Protein 8Z91 (pdb70)

Foldseek 3Di:
DFKDKDKDKFAQCQQPQAAAPWDRIWIKIKIFADCCPVCVVAAFFEEEEEEAFLDFLCCCCPPVHLNVRVLLNVCCVVPVFPGHMYMYTTQQGQLRGQLQFDFNHRGHSVCSPQPRPVVVCVVPGRHDQFQLRYAYEYAASRLLNRVLSQLVPVRRHQAYEYELYHLQDCDDCNDLVPVLVLVLQVDDASVLLRDDDDDPSSVVSSVQLSVQRNQAAACPDPDSRGDGQWDDDPRRIDGPPVSVVSSRVSHNLNCCVVSVVSLLSHQAAEYEYEPAAPRVVSVPVLVSSVVSCVVVPRDYYYYHDYPDYSRDCVSVCCNPPDSSRSSPRHDGDPDDPVRVVVPDDDD/DAKDKDKDKFAQCQQPQAAQPWDRIWIKIKIFAPCCVVVVQAAFFEEEEEEAFLDFLCCCCPPVHLNVRVLLNVCCVVPVFPGHMYMYTTQQGQLRGQLQFDFNHRGHSVCRVQPRPVVVCVVPGRHFQFQLRYAYEYAASRLLNQVLSCLVPCRRHQAYAYELYHQLDQDACNHQVPPLVLVLQVDAACVLLRDDQPDPSSVVSSVQLSVQRRQAAACDDDDSRGDGQWDADPNGIGGPHVSVVSSRCSRNLNCCVVRVVSLLSHQAAEYEYEPAEPRVVSVPVLVSSVVSCVVVPRDYYYYHHYPDYSPPCVSVCCSPPDSSRSSVRHDSDHD

Nearest PDB structures (foldseek):
  8z91-assembly1_A  TM=1.003E+00  e=6.064E-78  soil metagenome
  5vol-assembly1_B  TM=8.127E-01  e=1.224E-21  Bacteroides intestinalis DSM 17393
  5vol-assembly1_C  TM=8.182E-01  e=5.003E-21  Bacteroides intestinalis DSM 17393
  5vol-assembly2_E  TM=8.169E-01  e=4.706E-21  Bacteroides intestinalis DSM 17393
  6mou-assembly1_B  TM=7.339E-01  e=1.914E-15  Bacteroides intestinalis DSM 17393

Sequence (682 aa):
HAGRLIEVKIPAPSLKGNLLGDPTEQSIAVYLPASYESAPAKRYPTLYLLHGYTGTNKTWTSPEAMNIRAMMDEMIKSGRVQEMIVVAPNGWNAYKGAFYTNSAVTGNWEDYIYRDLVQYVDANYRTITRAESRGIAGHSMGGYGALTLAMNHADVFSAVYALSPCCLGMEGDFTAENSAWLKTLRLKSKEQISARPRSLEEFYQNAFVALSAAFSPNLTRAPFFVDFPYQERDGVVEKNEPAFAKWRSKMPLYMIGEKKADILKLRGIAIDVGEKEEFSHIRITTGQFSKALSSEQNIPHMFEIYQGGTHNNKVRQRLETRLLQFFSEKLDFTNPNAAALEHHHHHHHAGRLIEVKIPAPSLKGNLLGDPTEQSIAVYLPASYESAPAKRYPTLYLLHGYTGTNKTWTSPEAMNIRAMMDEEMIKSGRVQEMIVVAPNGWNAYKGAFYTNSAVTGNWEDYIYRDLVQYVDANYRTITRAESRGIAGHSMGGYGALTLAMNHADVFSAVYALSPCCLGMEGDFTAENSAWLKTLRLKSKEQISARPRSLEEFYQNAFVALSAAFSPNLTRAPFFVDFPYQERDGVVEKNEPAFAKWRSKMPLYMIGEKKADILKLRGIAIDVGEKEEFSHIRITTGQFSKALSEQNIPHMFEIYQGGTHNNKVRQRLETRLLQFFSEKLDFTNP

Radius of gyration: 27.96 Å; Cα contacts (8 Å, |Δi|>4): 1473; chains: 2; bounding box: 57×68×83 Å

InterPro domains:
  IPR000801 Esterase-like [PF00756] (57-344)
  IPR029058 Alpha/Beta hydrolase fold [G3DSA:3.40.50.1820] (19-358)
  IPR029058 Alpha/Beta hydrolase fold [SSF53474] (53-361)
  IPR050583 Mycobacterial A85 antigen [PTHR48098] (28-360)

B-factor: mean 33.78, std 13.07, range [15.26, 123.01]

Structure (mmCIF, N/CA/C/O backbone):
data_8Z91
#
_entry.id   8Z91
#
_cell.length_a   87.749
_cell.length_b   87.749
_cell.length_c   172.194
_cell.angle_alpha   90.00
_cell.angle_beta   90.00
_cell.angle_gamma   120.00
#
_symmetry.space_group_name_H-M   'P 31 2 1'
#
loop_
_entity.id
_entity.type
_entity.pdbx_description
1 polymer Esterase
2 non-polymer 'ACETATE ION'
3 non-polymer DI(HYDROXYETHYL)ETHER
4 non-polymer 'PENTAETHYLENE GLYCOL'
5 non-polymer 'SULFATE ION'
6 water water
#
loop_
_atom_site.group_PDB
_atom_site.id
_atom_site.type_symbol
_atom_site.label_atom_id
_atom_site.label_alt_id
_atom_site.label_comp_id
_atom_site.label_asym_id
_atom_site.label_entity_id
_atom_site.label_seq_id
_atom_site.pdbx_PDB_ins_code
_atom_site.Cartn_x
_atom_site.Cartn_y
_atom_site.Cartn_z
_atom_site.occupancy
_atom_site.B_iso_or_equiv
_atom_site.auth_seq_id
_atom_site.auth_comp_id
_atom_site.auth_asym_id
_atom_site.auth_atom_id
_atom_site.pdbx_PDB_model_num
ATOM 1 N N . HIS A 1 1 ? -1.711 58.616 -28.631 1.00 44.53 32 HIS A N 1
ATOM 2 C CA . HIS A 1 1 ? -2.297 58.553 -27.295 1.00 39.98 32 HIS A CA 1
ATOM 3 C C . HIS A 1 1 ? -1.624 57.464 -26.445 1.00 32.99 32 HIS A C 1
ATOM 4 O O . HIS A 1 1 ? -0.950 56.568 -26.967 1.00 32.45 32 HIS A O 1
ATOM 11 N N . ALA A 1 2 ? -1.794 57.543 -25.128 1.00 28.79 33 ALA A N 1
ATOM 12 C CA . ALA A 1 2 ? -0.959 56.796 -24.189 1.00 24.24 33 ALA A CA 1
ATOM 13 C C . ALA A 1 2 ? -1.769 55.727 -23.464 1.00 24.64 33 ALA A C 1
ATOM 14 O O . ALA A 1 2 ? -2.803 56.024 -22.856 1.00 24.79 33 ALA A O 1
ATOM 16 N N . GLY A 1 3 ? -1.311 54.482 -23.560 1.00 23.94 34 GLY A N 1
ATOM 17 C CA . GLY A 1 3 ? -1.835 53.414 -22.747 1.00 27.25 34 GLY A CA 1
ATOM 18 C C . GLY A 1 3 ? -1.187 53.425 -21.376 1.00 27.65 34 GLY A C 1
ATOM 19 O O . GLY A 1 3 ? -0.420 54.319 -21.019 1.00 22.24 34 GLY A O 1
ATOM 20 N N . ARG A 1 4 ? -1.511 52.409 -20.594 1.00 26.76 35 ARG A N 1
ATOM 21 C CA . ARG A 1 4 ? -0.989 52.286 -19.241 1.00 24.24 35 ARG A CA 1
ATOM 22 C C . ARG A 1 4 ? -0.516 50.863 -19.043 1.00 27.21 35 ARG A C 1
ATOM 23 O O . ARG A 1 4 ? -1.111 49.923 -19.578 1.00 28.15 35 ARG A O 1
ATOM 31 N N . LEU A 1 5 ? 0.560 50.711 -18.283 1.00 24.09 36 LEU A N 1
ATOM 32 C CA . LEU A 1 5 ? 1.001 49.409 -17.812 1.00 22.68 36 LEU A CA 1
ATOM 33 C C . LEU A 1 5 ? 0.709 49.320 -16.321 1.00 22.99 36 LEU A C 1
ATOM 34 O O . LEU A 1 5 ? 1.161 50.171 -15.555 1.00 21.66 36 LEU A O 1
ATOM 39 N N . ILE A 1 6 ? -0.023 48.284 -15.916 1.00 22.20 37 ILE A N 1
ATOM 40 C CA . ILE A 1 6 ? -0.420 48.072 -14.525 1.00 25.90 37 ILE A CA 1
ATOM 41 C C . ILE A 1 6 ? 0.318 46.855 -13.981 1.00 21.05 37 ILE A C 1
ATOM 42 O O . ILE A 1 6 ? 0.329 45.795 -14.613 1.00 25.62 37 ILE A O 1
ATOM 47 N N . GLU A 1 7 ? 0.919 46.993 -12.809 1.00 22.37 38 GLU A N 1
ATOM 48 C CA . GLU A 1 7 ? 1.549 45.866 -12.135 1.00 26.03 38 GLU A CA 1
ATOM 49 C C . GLU A 1 7 ? 0.750 45.573 -10.880 1.00 23.68 38 GLU A C 1
ATOM 50 O O . GLU A 1 7 ? 0.394 46.497 -10.145 1.00 25.21 38 GLU A O 1
ATOM 56 N N . VAL A 1 8 ? 0.448 44.298 -10.650 1.00 24.29 39 VAL A N 1
ATOM 57 C CA . VAL A 1 8 ? -0.409 43.922 -9.533 1.00 23.24 39 VAL A CA 1
ATOM 58 C C . VAL A 1 8 ? -0.111 42.484 -9.154 1.00 22.08 39 VAL A C 1
ATOM 59 O O . VAL A 1 8 ? 0.298 41.676 -9.997 1.00 24.71 39 VAL A O 1
ATOM 63 N N . LYS A 1 9 ? -0.292 42.175 -7.866 1.00 27.06 40 LYS A N 1
ATOM 64 C CA . LYS A 1 9 ? -0.139 40.825 -7.345 1.00 24.55 40 LYS A CA 1
ATOM 65 C C . LYS A 1 9 ? -1.504 40.141 -7.320 1.00 26.44 40 LYS A C 1
ATOM 66 O O . LYS A 1 9 ? -2.486 40.737 -6.857 1.00 31.73 40 LYS A O 1
ATOM 72 N N . ILE A 1 10 ? -1.567 38.904 -7.815 1.00 25.95 41 ILE A N 1
ATOM 73 C CA . ILE A 1 10 ? -2.842 38.202 -7.985 1.00 28.89 41 ILE A CA 1
ATOM 74 C C . ILE A 1 10 ? -2.783 36.843 -7.296 1.00 25.53 41 ILE A C 1
ATOM 75 O O . ILE A 1 10 ? -1.698 36.282 -7.069 1.00 28.67 41 ILE A O 1
ATOM 80 N N . PRO A 1 11 ? -3.948 36.270 -6.969 1.00 28.02 42 PRO A N 1
ATOM 81 C CA . PRO A 1 11 ? -3.967 34.920 -6.386 1.00 30.59 42 PRO A CA 1
ATOM 82 C C . PRO A 1 11 ? -3.442 33.868 -7.354 1.00 28.26 42 PRO A C 1
ATOM 83 O O . PRO A 1 11 ? -3.802 33.835 -8.538 1.00 30.28 42 PRO A O 1
ATOM 87 N N . ALA A 1 12 ? -2.605 32.968 -6.842 1.00 28.13 43 ALA A N 1
ATOM 88 C CA . ALA A 1 12 ? -2.086 31.854 -7.639 1.00 29.76 43 ALA A CA 1
ATOM 89 C C . ALA A 1 12 ? -2.359 30.533 -6.926 1.00 30.83 43 ALA A C 1
ATOM 90 O O . ALA A 1 12 ? -1.436 29.778 -6.604 1.00 25.23 43 ALA A O 1
ATOM 92 N N . PRO A 1 13 ? -3.636 30.213 -6.682 1.00 26.33 44 PRO A N 1
ATOM 93 C CA . PRO A 1 13 ? -3.952 29.000 -5.914 1.00 29.65 44 PRO A CA 1
ATOM 94 C C . PRO A 1 13 ? -3.476 27.715 -6.561 1.00 26.81 44 PRO A C 1
ATOM 95 O O . PRO A 1 13 ? -3.269 26.724 -5.846 1.00 33.63 44 PRO A O 1
ATOM 99 N N . SER A 1 14 ? -3.314 27.689 -7.894 1.00 26.45 45 SER A N 1
ATOM 100 C CA . SER A 1 14 ? -2.856 26.474 -8.560 1.00 24.36 45 SER A CA 1
ATOM 101 C C . SER A 1 14 ? -1.431 26.094 -8.173 1.00 26.88 45 SER A C 1
ATOM 102 O O . SER A 1 14 ? -1.008 24.965 -8.438 1.00 31.29 45 SER A O 1
ATOM 105 N N . LEU A 1 15 ? -0.682 27.003 -7.564 1.00 28.72 46 LEU A N 1
ATOM 106 C CA . LEU A 1 15 ? 0.663 26.720 -7.077 1.00 24.74 46 LEU A CA 1
ATOM 107 C C . LEU A 1 15 ? 0.683 26.175 -5.645 1.00 35.24 46 LEU A C 1
ATOM 108 O O . LEU A 1 15 ? 1.767 25.901 -5.115 1.00 33.20 46 LEU A O 1
ATOM 113 N N . LYS A 1 16 ? -0.478 26.024 -5.003 1.00 30.59 47 LYS A N 1
ATOM 114 C CA . LYS A 1 16 ? -0.511 25.588 -3.611 1.00 33.47 47 LYS A CA 1
ATOM 115 C C . LYS A 1 16 ? 0.076 24.187 -3.460 1.00 35.84 47 LYS A C 1
ATOM 116 O O . LYS A 1 16 ? -0.187 23.284 -4.261 1.00 34.77 47 LYS A O 1
ATOM 122 N N . GLY A 1 17 ? 0.913 24.024 -2.444 1.00 35.57 48 GLY A N 1
ATOM 123 C CA . GLY A 1 17 ? 1.523 22.746 -2.156 1.00 34.90 48 GLY A CA 1
ATOM 124 C C . GLY A 1 17 ? 2.834 22.478 -2.859 1.00 35.99 48 GLY A C 1
ATOM 125 O O . GLY A 1 17 ? 3.435 21.420 -2.616 1.00 41.03 48 GLY A O 1
ATOM 126 N N . ASN A 1 18 ? 3.297 23.384 -3.730 1.00 31.15 49 ASN A N 1
ATOM 127 C CA . ASN A 1 18 ? 4.589 23.167 -4.367 1.00 35.53 49 ASN A CA 1
ATOM 128 C C . ASN A 1 18 ? 5.688 23.081 -3.312 1.00 36.97 49 ASN A C 1
ATOM 129 O O . ASN A 1 18 ? 5.578 23.631 -2.212 1.00 34.63 49 ASN A O 1
ATOM 134 N N . LEU A 1 19 ? 6.734 22.335 -3.645 1.00 35.89 50 LEU A N 1
ATOM 135 C CA . LEU A 1 19 ? 7.747 21.925 -2.686 1.00 35.39 50 LEU A CA 1
ATOM 136 C C . LEU A 1 19 ? 8.940 22.865 -2.641 1.00 40.60 50 LEU A C 1
ATOM 137 O O . LEU A 1 19 ? 9.866 22.626 -1.860 1.00 41.08 50 LEU A O 1
ATOM 142 N N . LEU A 1 20 ? 8.940 23.920 -3.456 1.00 35.48 51 LEU A N 1
ATOM 143 C CA . LEU A 1 20 ? 10.115 24.750 -3.683 1.00 39.05 51 LEU A CA 1
ATOM 144 C C . LEU A 1 20 ? 10.036 26.110 -3.006 1.00 39.49 51 LEU A C 1
ATOM 145 O O . LEU A 1 20 ? 10.965 26.911 -3.150 1.00 44.96 51 LEU A O 1
ATOM 150 N N . GLY A 1 21 ? 8.956 26.405 -2.296 1.00 37.27 52 GLY A N 1
ATOM 151 C CA . GLY A 1 21 ? 8.842 27.697 -1.645 1.00 37.30 52 GLY A CA 1
ATOM 152 C C . GLY A 1 21 ? 8.294 28.794 -2.526 1.00 39.93 52 GLY A C 1
ATOM 153 O O . GLY A 1 21 ? 8.316 29.963 -2.125 1.00 35.16 52 GLY A O 1
ATOM 154 N N . ASP A 1 22 ? 7.796 28.462 -3.703 1.00 35.25 53 ASP A N 1
ATOM 155 C CA . ASP A 1 22 ? 7.321 29.546 -4.547 1.00 27.61 53 ASP A CA 1
ATOM 156 C C . ASP A 1 22 ? 5.957 30.031 -4.065 1.00 34.93 53 ASP A C 1
ATOM 157 O O . ASP A 1 22 ? 5.120 29.221 -3.649 1.00 33.10 53 ASP A O 1
ATOM 162 N N . PRO A 1 23 ? 5.733 31.343 -4.091 1.00 29.38 54 PRO A N 1
ATOM 163 C CA . PRO A 1 23 ? 4.526 31.905 -3.473 1.00 34.09 54 PRO A CA 1
ATOM 164 C C . PRO A 1 23 ? 3.260 31.589 -4.255 1.00 30.07 54 PRO A C 1
ATOM 165 O O . PRO A 1 23 ? 3.265 31.439 -5.485 1.00 28.68 54 PRO A O 1
ATOM 169 N N . THR A 1 24 ? 2.151 31.514 -3.511 1.00 33.27 55 THR A N 1
ATOM 170 C CA . THR A 1 24 ? 0.819 31.325 -4.077 1.00 34.60 55 THR A CA 1
ATOM 171 C C . THR A 1 24 ? 0.120 32.654 -4.381 1.00 34.07 55 THR A C 1
ATOM 172 O O . THR A 1 24 ? -1.109 32.697 -4.532 1.00 29.22 55 THR A O 1
ATOM 176 N N . GLU A 1 25 ? 0.887 33.730 -4.461 1.00 30.42 56 GLU A N 1
ATOM 177 C CA . GLU A 1 25 ? 0.483 35.005 -5.030 1.00 25.09 56 GLU A CA 1
ATOM 178 C C . GLU A 1 25 ? 1.576 35.385 -6.012 1.00 26.48 56 GLU A C 1
ATOM 179 O O . GLU A 1 25 ? 2.757 35.131 -5.747 1.00 30.72 56 GLU A O 1
ATOM 185 N N . GLN A 1 26 ? 1.193 35.960 -7.151 1.00 24.06 57 GLN A N 1
ATOM 186 C CA . GLN A 1 26 ? 2.134 36.165 -8.245 1.00 26.49 57 GLN A CA 1
ATOM 187 C C . GLN A 1 26 ? 1.868 37.507 -8.906 1.00 25.95 57 GLN A C 1
ATOM 188 O O . GLN A 1 26 ? 0.711 37.900 -9.101 1.00 26.90 57 GLN A O 1
ATOM 194 N N . SER A 1 27 ? 2.941 38.206 -9.262 1.00 27.73 58 SER A N 1
ATOM 195 C CA . SER A 1 27 ? 2.784 39.493 -9.924 1.00 24.19 58 SER A CA 1
ATOM 196 C C . SER A 1 27 ? 2.607 39.332 -11.437 1.00 25.69 58 SER A C 1
ATOM 197 O O . SER A 1 27 ? 3.151 38.416 -12.075 1.00 24.19 58 SER A O 1
ATOM 200 N N . ILE A 1 28 ? 1.829 40.251 -12.008 1.00 22.19 59 ILE A N 1
ATOM 201 C CA . ILE A 1 28 ? 1.578 40.319 -13.445 1.00 21.40 59 ILE A CA 1
ATOM 202 C C . ILE A 1 28 ? 1.650 41.776 -13.873 1.00 23.36 59 ILE A C 1
ATOM 203 O O . ILE A 1 28 ? 1.495 42.696 -13.066 1.00 25.63 59 ILE A O 1
ATOM 208 N N . ALA A 1 29 ? 1.828 41.975 -15.171 1.00 22.10 60 ALA A N 1
ATOM 209 C CA . ALA A 1 29 ? 1.775 43.292 -15.788 1.00 22.13 60 ALA A CA 1
ATOM 210 C C . ALA A 1 29 ? 0.706 43.283 -16.867 1.00 24.47 60 ALA A C 1
ATOM 211 O O . ALA A 1 29 ? 0.630 42.340 -17.661 1.00 24.26 60 ALA A O 1
ATOM 213 N N . VAL A 1 30 ? -0.103 44.344 -16.911 1.00 22.94 61 VAL A N 1
ATOM 214 C CA . VAL A 1 30 ? -1.223 44.431 -17.841 1.00 24.29 61 VAL A CA 1
ATOM 215 C C . VAL A 1 30 ? -1.127 45.758 -18.583 1.00 25.29 61 VAL A C 1
ATOM 216 O O . VAL A 1 30 ? -1.120 46.825 -17.952 1.00 23.19 61 VAL A O 1
ATOM 220 N N . TYR A 1 31 ? -1.066 45.698 -19.914 1.00 20.59 62 TYR A N 1
ATOM 221 C CA . TYR A 1 31 ? -1.157 46.898 -20.740 1.00 24.51 62 TYR A CA 1
ATOM 222 C C . TYR A 1 31 ? -2.607 47.157 -21.145 1.00 21.75 62 TYR A C 1
ATOM 223 O O . TYR A 1 31 ? -3.267 46.290 -21.733 1.00 22.18 62 TYR A O 1
ATOM 232 N N . LEU A 1 32 ? -3.085 48.363 -20.863 1.00 24.63 63 LEU A N 1
ATOM 233 C CA . LEU A 1 32 ? -4.417 48.806 -21.270 1.00 25.63 63 LEU A CA 1
ATOM 234 C C . LEU A 1 32 ? -4.286 49.893 -22.331 1.00 27.78 63 LEU A C 1
ATOM 235 O O . LEU A 1 32 ? -3.634 50.919 -22.072 1.00 25.31 63 LEU A O 1
ATOM 240 N N . PRO A 1 33 ? -4.877 49.741 -23.519 1.00 23.64 64 PRO A N 1
ATOM 241 C CA . PRO A 1 33 ? -4.628 50.712 -24.594 1.00 24.49 64 PRO A CA 1
ATOM 242 C C . PRO A 1 33 ? -5.248 52.066 -24.278 1.00 26.89 64 PRO A C 1
ATOM 243 O O . PRO A 1 33 ? -6.018 52.242 -23.330 1.00 31.56 64 PRO A O 1
ATOM 247 N N . ALA A 1 34 ? -4.903 53.034 -25.126 1.00 26.28 65 ALA A N 1
ATOM 248 C CA . ALA A 1 34 ? -5.107 54.442 -24.802 1.00 24.35 65 ALA A CA 1
ATOM 249 C C . ALA A 1 34 ? -6.580 54.812 -24.668 1.00 29.50 65 ALA A C 1
ATOM 250 O O . ALA A 1 34 ? -6.910 55.737 -23.923 1.00 28.78 65 ALA A O 1
ATOM 252 N N . SER A 1 35 ? -7.478 54.123 -25.372 1.00 30.91 66 SER A N 1
ATOM 253 C CA . SER A 1 35 ? -8.893 54.486 -25.323 1.00 29.94 66 SER A CA 1
ATOM 254 C C . SER A 1 35 ? -9.621 53.948 -24.095 1.00 32.99 66 SER A C 1
ATOM 255 O O . SER A 1 35 ? -10.824 54.201 -23.950 1.00 32.37 66 SER A O 1
ATOM 258 N N . TYR A 1 36 ? -8.923 53.235 -23.210 1.00 32.79 67 TYR A N 1
ATOM 259 C CA . TYR A 1 36 ? -9.592 52.482 -22.152 1.00 37.88 67 TYR A CA 1
ATOM 260 C C . TYR A 1 36 ? -10.466 53.373 -21.269 1.00 37.01 67 TYR A C 1
ATOM 261 O O . TYR A 1 36 ? -11.574 52.981 -20.883 1.00 36.45 67 TYR A O 1
ATOM 270 N N . GLU A 1 37 ? -10.005 54.579 -20.950 1.00 36.06 68 GLU A N 1
ATOM 271 C CA . GLU A 1 37 ? -10.791 55.427 -20.060 1.00 47.38 68 GLU A CA 1
ATOM 272 C C . GLU A 1 37 ? -12.008 56.015 -20.776 1.00 49.07 68 GLU A C 1
ATOM 273 O O . GLU A 1 37 ? -13.119 56.014 -20.233 1.00 53.93 68 GLU A O 1
ATOM 279 N N . SER A 1 38 ? -11.829 56.500 -22.001 1.00 45.06 69 SER A N 1
ATOM 280 C CA . SER A 1 38 ? -12.853 57.296 -22.668 1.00 48.47 69 SER A CA 1
ATOM 281 C C . SER A 1 38 ? -13.828 56.470 -23.502 1.00 50.80 69 SER A C 1
ATOM 282 O O . SER A 1 38 ? -14.673 57.051 -24.195 1.00 57.40 69 SER A O 1
ATOM 285 N N . ALA A 1 39 ? -13.739 55.142 -23.453 1.00 48.30 70 ALA A N 1
ATOM 286 C CA . ALA A 1 39 ? -14.656 54.253 -24.170 1.00 45.55 70 ALA A CA 1
ATOM 287 C C . ALA A 1 39 ? -15.145 53.178 -23.206 1.00 47.28 70 ALA A C 1
ATOM 288 O O . ALA A 1 39 ? -14.822 51.991 -23.356 1.00 40.37 70 ALA A O 1
ATOM 290 N N . PRO A 1 40 ? -15.947 53.560 -22.209 1.00 47.36 71 PRO A N 1
ATOM 291 C CA . PRO A 1 40 ? -16.323 52.598 -21.159 1.00 42.41 71 PRO A CA 1
ATOM 292 C C . PRO A 1 40 ? -17.124 51.405 -21.663 1.00 37.87 71 PRO A C 1
ATOM 293 O O . PRO A 1 40 ? -17.099 50.350 -21.022 1.00 41.30 71 PRO A O 1
ATOM 297 N N . ALA A 1 41 ? -17.824 51.519 -22.793 1.00 56.84 72 ALA A N 1
ATOM 298 C CA . ALA A 1 41 ? -18.504 50.351 -23.340 1.00 50.38 72 ALA A CA 1
ATOM 299 C C . ALA A 1 41 ? -17.560 49.406 -24.079 1.00 53.66 72 ALA A C 1
ATOM 300 O O . ALA A 1 41 ? -17.952 48.267 -24.359 1.00 50.53 72 ALA A O 1
ATOM 302 N N . LYS A 1 42 ? -16.332 49.833 -24.377 1.00 45.25 73 LYS A N 1
ATOM 303 C CA . LYS A 1 42 ? -15.441 49.060 -25.233 1.00 38.20 73 LYS A CA 1
ATOM 304 C C . LYS A 1 42 ? -14.721 47.947 -24.472 1.00 34.74 73 LYS A C 1
ATOM 305 O O . LYS A 1 42 ? -14.133 48.172 -23.408 1.00 33.89 73 LYS A O 1
ATOM 311 N N . ARG A 1 43 ? -14.743 46.750 -25.049 1.00 31.12 74 ARG A N 1
ATOM 312 C CA . ARG A 1 43 ? -13.977 45.617 -24.565 1.00 27.32 74 ARG A CA 1
ATOM 313 C C . ARG A 1 43 ? -12.957 45.231 -25.629 1.00 25.76 74 ARG A C 1
ATOM 314 O O . ARG A 1 43 ? -13.140 45.494 -26.825 1.00 27.21 74 ARG A O 1
ATOM 322 N N . TYR A 1 44 ? -11.886 44.578 -25.194 1.00 22.95 75 TYR A N 1
ATOM 323 C CA . TYR A 1 44 ? -10.721 44.385 -26.047 1.00 26.89 75 TYR A CA 1
ATOM 324 C C . TYR A 1 44 ? -10.320 42.919 -26.062 1.00 26.85 75 TYR A C 1
ATOM 325 O O . TYR A 1 44 ? -10.518 42.202 -25.067 1.00 26.10 75 TYR A O 1
ATOM 334 N N . PRO A 1 45 ? -9.722 42.455 -27.156 1.00 19.71 76 PRO A N 1
ATOM 335 C CA . PRO A 1 45 ? -9.044 41.152 -27.122 1.00 20.63 76 PRO A CA 1
ATOM 336 C C . PRO A 1 45 ? -7.800 41.215 -26.244 1.00 20.81 76 PRO A C 1
ATOM 337 O O . PRO A 1 45 ? -7.293 42.290 -25.920 1.00 23.13 76 PRO A O 1
ATOM 341 N N . THR A 1 46 ? -7.323 40.041 -25.835 1.00 21.87 77 THR A N 1
ATOM 342 C CA . THR A 1 46 ? -6.204 39.933 -24.902 1.00 22.10 77 THR A CA 1
ATOM 343 C C . THR A 1 46 ? -5.108 39.067 -25.504 1.00 19.47 77 THR A C 1
ATOM 344 O O . THR A 1 46 ? -5.386 37.973 -25.997 1.00 23.64 77 THR A O 1
ATOM 348 N N . LEU A 1 47 ? -3.864 39.543 -25.437 1.00 20.98 78 LEU A N 1
ATOM 349 C CA . LEU A 1 47 ? -2.685 38.768 -25.807 1.00 17.89 78 LEU A CA 1
ATOM 350 C C . LEU A 1 47 ? -1.897 38.465 -24.535 1.00 19.57 78 LEU A C 1
ATOM 351 O O . LEU A 1 47 ? -1.484 39.385 -23.828 1.00 22.27 78 LEU A O 1
ATOM 356 N N . TYR A 1 48 ? -1.684 37.185 -24.256 1.00 18.76 79 TYR A N 1
ATOM 357 C CA . TYR A 1 48 ? -0.885 36.734 -23.123 1.00 21.46 79 TYR A CA 1
ATOM 358 C C . TYR A 1 48 ? 0.524 36.428 -23.613 1.00 22.63 79 TYR A C 1
ATOM 359 O O . TYR A 1 48 ? 0.699 35.648 -24.549 1.00 21.15 79 TYR A O 1
ATOM 368 N N . LEU A 1 49 ? 1.524 37.029 -22.973 1.00 18.37 80 LEU A N 1
ATOM 369 C CA . LEU A 1 49 ? 2.896 37.028 -23.468 1.00 17.68 80 LEU A CA 1
ATOM 370 C C . LEU A 1 49 ? 3.797 36.476 -22.373 1.00 23.96 80 LEU A C 1
ATOM 371 O O . LEU A 1 49 ? 3.807 37.021 -21.257 1.00 20.46 80 LEU A O 1
ATOM 376 N N . LEU A 1 50 ? 4.553 35.413 -22.686 1.00 21.57 81 LEU A N 1
ATOM 377 C CA . LEU A 1 50 ? 5.287 34.620 -21.691 1.00 18.83 81 LEU A CA 1
ATOM 378 C C . LEU A 1 50 ? 6.802 34.742 -21.878 1.00 21.22 81 LEU A C 1
ATOM 379 O O . LEU A 1 50 ? 7.315 34.534 -22.987 1.00 20.63 81 LEU A O 1
ATOM 384 N N . HIS A 1 51 ? 7.515 35.024 -20.789 1.00 19.70 82 HIS A N 1
ATOM 385 C CA . HIS A 1 51 ? 8.953 35.235 -20.843 1.00 17.06 82 HIS A CA 1
ATOM 386 C C . HIS A 1 51 ? 9.690 33.895 -20.894 1.00 20.89 82 HIS A C 1
ATOM 387 O O . HIS A 1 51 ? 9.095 32.833 -20.759 1.00 21.81 82 HIS A O 1
ATOM 394 N N . GLY A 1 52 ? 11.007 33.957 -21.104 1.00 18.44 83 GLY A N 1
ATOM 395 C CA . GLY A 1 52 ? 11.832 32.763 -21.216 1.00 21.36 83 GLY A CA 1
ATOM 396 C C . GLY A 1 52 ? 12.495 32.335 -19.907 1.00 24.91 83 GLY A C 1
ATOM 397 O O . GLY A 1 52 ? 12.282 32.910 -18.834 1.00 27.37 83 GLY A O 1
ATOM 398 N N . TYR A 1 53 ? 13.337 31.298 -20.021 1.00 26.61 84 TYR A N 1
ATOM 399 C CA . TYR A 1 53 ? 14.013 30.737 -18.858 1.00 24.63 84 TYR A CA 1
ATOM 400 C C . TYR A 1 53 ? 15.073 31.713 -18.344 1.00 27.74 84 TYR A C 1
ATOM 401 O O . TYR A 1 53 ? 15.745 32.399 -19.120 1.00 24.76 84 TYR A O 1
ATOM 410 N N . THR A 1 54 ? 15.199 31.784 -17.017 1.00 23.05 85 THR A N 1
ATOM 411 C CA . THR A 1 54 ? 15.943 32.789 -16.250 1.00 24.79 85 THR A CA 1
ATOM 412 C C . THR A 1 54 ? 15.352 34.185 -16.367 1.00 30.90 85 THR A C 1
ATOM 413 O O . THR A 1 54 ? 15.851 35.109 -15.691 1.00 30.43 85 THR A O 1
ATOM 417 N N . GLY A 1 55 ? 14.295 34.377 -17.164 1.00 24.76 86 GLY A N 1
ATOM 418 C CA . GLY A 1 55 ? 13.665 35.674 -17.278 1.00 30.71 86 GLY A CA 1
ATOM 419 C C . GLY A 1 55 ? 12.465 35.860 -16.341 1.00 27.51 86 GLY A C 1
ATOM 420 O O . GLY A 1 55 ? 12.045 34.948 -15.631 1.00 25.08 86 GLY A O 1
ATOM 421 N N . THR A 1 56 ? 11.963 37.096 -16.325 1.00 26.15 87 THR A N 1
ATOM 422 C CA . THR A 1 56 ? 10.685 37.455 -15.730 1.00 22.80 87 THR A CA 1
ATOM 423 C C . THR A 1 56 ? 9.936 38.351 -16.704 1.00 25.88 87 THR A C 1
ATOM 424 O O . THR A 1 56 ? 10.369 38.531 -17.853 1.00 23.91 87 THR A O 1
ATOM 428 N N . ASN A 1 57 ? 8.822 38.936 -16.263 1.00 22.69 88 ASN A N 1
ATOM 429 C CA . ASN A 1 57 ? 8.080 39.783 -17.195 1.00 25.05 88 ASN A CA 1
ATOM 430 C C . ASN A 1 57 ? 8.797 41.095 -17.500 1.00 24.44 88 ASN A C 1
ATOM 431 O O . ASN A 1 57 ? 8.358 41.831 -18.394 1.00 24.97 88 ASN A O 1
ATOM 436 N N . LYS A 1 58 ? 9.898 41.387 -16.801 1.00 22.81 89 LYS A N 1
ATOM 437 C CA . LYS A 1 58 ? 10.713 42.553 -17.103 1.00 24.92 89 LYS A CA 1
ATOM 438 C C . LYS A 1 58 ? 11.317 42.473 -18.503 1.00 27.18 89 LYS A C 1
ATOM 439 O O . LYS A 1 58 ? 11.698 43.507 -19.058 1.00 26.12 89 LYS A O 1
ATOM 445 N N . THR A 1 59 ? 11.473 41.260 -19.044 1.00 22.43 90 THR A N 1
ATOM 446 C CA . THR A 1 59 ? 11.854 41.092 -20.443 1.00 25.63 90 THR A CA 1
ATOM 447 C C . THR A 1 59 ? 10.944 41.912 -21.349 1.00 26.55 90 THR A C 1
ATOM 448 O O . THR A 1 59 ? 11.405 42.559 -22.301 1.00 23.79 90 THR A O 1
ATOM 452 N N . TRP A 1 60 ? 9.647 41.907 -21.050 1.00 24.75 91 TRP A N 1
ATOM 453 C CA . TRP A 1 60 ? 8.654 42.642 -21.813 1.00 25.76 91 TRP A CA 1
ATOM 454 C C . TRP A 1 60 ? 8.466 44.070 -21.321 1.00 26.91 91 TRP A C 1
ATOM 455 O O . TRP A 1 60 ? 8.281 44.975 -22.139 1.00 26.00 91 TRP A O 1
ATOM 466 N N . THR A 1 61 ? 8.497 44.305 -20.002 1.00 23.61 92 THR A N 1
ATOM 467 C CA . THR A 1 61 ? 8.057 45.601 -19.479 1.00 24.33 92 THR A CA 1
ATOM 468 C C . THR A 1 61 ? 9.175 46.623 -19.301 1.00 24.34 92 THR A C 1
ATOM 469 O O . THR A 1 61 ? 8.907 47.829 -19.343 1.00 24.13 92 THR A O 1
ATOM 473 N N . SER A 1 62 ? 10.413 46.195 -19.081 1.00 21.69 93 SER A N 1
ATOM 474 C CA . SER A 1 62 ? 11.441 47.141 -18.680 1.00 26.14 93 SER A CA 1
ATOM 475 C C . SER A 1 62 ? 11.808 48.084 -19.829 1.00 30.01 93 SER A C 1
ATOM 476 O O . SER A 1 62 ? 11.815 47.683 -20.993 1.00 25.84 93 SER A O 1
ATOM 479 N N . PRO A 1 63 ? 12.137 49.345 -19.519 1.00 31.25 94 PRO A N 1
ATOM 480 C CA . PRO A 1 63 ? 12.419 50.313 -20.595 1.00 34.51 94 PRO A CA 1
ATOM 481 C C . PRO A 1 63 ? 13.597 49.937 -21.476 1.00 36.13 94 PRO A C 1
ATOM 482 O O . PRO A 1 63 ? 13.565 50.213 -22.684 1.00 34.22 94 PRO A O 1
ATOM 486 N N . GLU A 1 64 ? 14.643 49.335 -20.919 1.00 33.47 95 GLU A N 1
ATOM 487 C CA . GLU A 1 64 ? 15.769 48.921 -21.742 1.00 38.37 95 GLU A CA 1
ATOM 488 C C . GLU A 1 64 ? 15.632 47.497 -22.246 1.00 39.55 95 GLU A C 1
ATOM 489 O O . GLU A 1 64 ? 16.536 47.008 -22.930 1.00 41.74 95 GLU A O 1
ATOM 495 N N . ALA A 1 65 ? 14.540 46.822 -21.921 1.00 33.23 96 ALA A N 1
ATOM 496 C CA . ALA A 1 65 ? 14.191 45.548 -22.533 1.00 29.70 96 ALA A CA 1
ATOM 497 C C . ALA A 1 65 ? 13.192 45.820 -23.661 1.00 31.08 96 ALA A C 1
ATOM 498 O O . ALA A 1 65 ? 13.422 46.764 -24.426 1.00 27.49 96 ALA A O 1
ATOM 500 N N . MET A 1 66 ? 12.095 45.082 -23.784 1.00 23.59 97 MET A N 1
ATOM 501 C CA . MET A 1 66 ? 11.182 45.318 -24.899 1.00 28.06 97 MET A CA 1
ATOM 502 C C . MET A 1 66 ? 10.322 46.572 -24.723 1.00 27.99 97 MET A C 1
ATOM 503 O O . MET A 1 66 ? 9.756 47.056 -25.711 1.00 26.33 97 MET A O 1
ATOM 508 N N . ASN A 1 67 ? 10.207 47.115 -23.508 1.00 27.81 98 ASN A N 1
ATOM 509 C CA . ASN A 1 67 ? 9.443 48.347 -23.252 1.00 25.28 98 ASN A CA 1
ATOM 510 C C . ASN A 1 67 ? 8.052 48.294 -23.899 1.00 26.85 98 ASN A C 1
ATOM 511 O O . ASN A 1 67 ? 7.684 49.127 -24.743 1.00 26.61 98 ASN A O 1
ATOM 516 N N . ILE A 1 68 ? 7.282 47.280 -23.485 1.00 22.07 99 ILE A N 1
ATOM 517 C CA . ILE A 1 68 ? 6.032 46.925 -24.159 1.00 23.24 99 ILE A CA 1
ATOM 518 C C . ILE A 1 68 ? 5.024 48.073 -24.128 1.00 26.12 99 ILE A C 1
ATOM 519 O O . ILE A 1 68 ? 4.235 48.233 -25.065 1.00 22.45 99 ILE A O 1
ATOM 524 N N . ARG A 1 69 ? 5.013 48.879 -23.053 1.00 25.24 100 ARG A N 1
ATOM 525 C CA . ARG A 1 69 ? 4.119 50.038 -23.014 1.00 21.75 100 ARG A CA 1
ATOM 526 C C . ARG A 1 69 ? 4.387 50.989 -24.175 1.00 25.86 100 ARG A C 1
ATOM 527 O O . ARG A 1 69 ? 3.465 51.368 -24.907 1.00 25.04 100 ARG A O 1
ATOM 535 N N . ALA A 1 70 ? 5.643 51.408 -24.341 1.00 23.26 101 ALA A N 1
ATOM 536 C CA . ALA A 1 70 ? 5.978 52.317 -25.427 1.00 25.85 101 ALA A CA 1
ATOM 537 C C . ALA A 1 70 ? 5.762 51.654 -26.780 1.00 22.81 101 ALA A C 1
ATOM 538 O O . ALA A 1 70 ? 5.273 52.292 -27.721 1.00 23.92 101 ALA A O 1
ATOM 540 N N . MET A 1 71 ? 6.133 50.379 -26.896 1.00 20.55 102 MET A N 1
ATOM 541 C CA . MET A 1 71 ? 5.931 49.671 -28.157 1.00 23.57 102 MET A CA 1
ATOM 542 C C . MET A 1 71 ? 4.454 49.595 -28.522 1.00 24.01 102 MET A C 1
ATOM 543 O O . MET A 1 71 ? 4.076 49.912 -29.660 1.00 26.98 102 MET A O 1
ATOM 548 N N . MET A 1 72 ? 3.583 49.255 -27.564 1.00 22.86 103 MET A N 1
ATOM 549 C CA . MET A 1 72 ? 2.165 49.198 -27.930 1.00 22.72 103 MET A CA 1
ATOM 550 C C . MET A 1 72 ? 1.601 50.596 -28.182 1.00 24.65 103 MET A C 1
ATOM 551 O O . MET A 1 72 ? 0.823 50.791 -29.124 1.00 24.09 103 MET A O 1
ATOM 556 N N . ASP A 1 73 ? 1.992 51.594 -27.374 1.00 22.95 104 ASP A N 1
ATOM 557 C CA . ASP A 1 73 ? 1.525 52.956 -27.652 1.00 23.39 104 ASP A CA 1
ATOM 558 C C . ASP A 1 73 ? 1.760 53.331 -29.112 1.00 24.75 104 ASP A C 1
ATOM 559 O O . ASP A 1 73 ? 0.867 53.873 -29.774 1.00 26.18 104 ASP A O 1
ATOM 564 N N . GLU A 1 74 ? 2.945 53.010 -29.641 1.00 25.83 105 GLU A N 1
ATOM 565 C CA . GLU A 1 74 ? 3.316 53.447 -30.982 1.00 30.78 105 GLU A CA 1
ATOM 566 C C . GLU A 1 74 ? 2.735 52.547 -32.068 1.00 31.99 105 GLU A C 1
ATOM 567 O O . GLU A 1 74 ? 2.279 53.046 -33.104 1.00 31.52 105 GLU A O 1
ATOM 573 N N . MET A 1 75 ? 2.769 51.224 -31.869 1.00 29.00 106 MET A N 1
ATOM 574 C CA . MET A 1 75 ? 2.131 50.323 -32.825 1.00 27.81 106 MET A CA 1
ATOM 575 C C . MET A 1 75 ? 0.656 50.668 -33.013 1.00 28.43 106 MET A C 1
ATOM 576 O O . MET A 1 75 ? 0.131 50.529 -34.124 1.00 24.57 106 MET A O 1
ATOM 581 N N . ILE A 1 76 ? -0.017 51.128 -31.948 1.00 24.19 107 ILE A N 1
ATOM 582 C CA . ILE A 1 76 ? -1.443 51.452 -32.011 1.00 25.65 107 ILE A CA 1
ATOM 583 C C . ILE A 1 76 ? -1.651 52.848 -32.581 1.00 32.71 107 ILE A C 1
ATOM 584 O O . ILE A 1 76 ? -2.555 53.077 -33.405 1.00 30.34 107 ILE A O 1
ATOM 589 N N . LYS A 1 77 ? -0.821 53.805 -32.151 1.00 25.70 108 LYS A N 1
ATOM 590 C CA . LYS A 1 77 ? -0.921 55.170 -32.664 1.00 29.26 108 LYS A CA 1
ATOM 591 C C . LYS A 1 77 ? -0.735 55.206 -34.178 1.00 31.90 108 LYS A C 1
ATOM 592 O O . LYS A 1 77 ? -1.466 55.911 -34.890 1.00 30.32 108 LYS A O 1
ATOM 598 N N . SER A 1 78 ? 0.227 54.445 -34.689 1.00 26.86 109 SER A N 1
ATOM 599 C CA . SER A 1 78 ? 0.558 54.473 -36.109 1.00 32.30 109 SER A CA 1
ATOM 600 C C . SER A 1 78 ? -0.353 53.594 -36.950 1.00 30.54 109 SER A C 1
ATOM 601 O O . SER A 1 78 ? -0.153 53.510 -38.167 1.00 32.41 109 SER A O 1
ATOM 604 N N . GLY A 1 79 ? -1.336 52.939 -36.343 1.00 31.12 110 GLY A N 1
ATOM 605 C CA . GLY A 1 79 ? -2.253 52.093 -37.072 1.00 33.60 110 GLY A CA 1
ATOM 606 C C . GLY A 1 79 ? -1.725 50.736 -37.473 1.00 32.69 110 GLY A C 1
ATOM 607 O O . GLY A 1 79 ? -2.391 50.043 -38.252 1.00 28.96 110 GLY A O 1
ATOM 608 N N . ARG A 1 80 ? -0.547 50.332 -36.986 1.00 26.78 111 ARG A N 1
ATOM 609 C CA . ARG A 1 80 ? 0.009 49.049 -37.402 1.00 26.70 111 ARG A CA 1
ATOM 610 C C . ARG A 1 80 ? -0.713 47.882 -36.740 1.00 31.08 111 ARG A C 1
ATOM 611 O O . ARG A 1 80 ? -0.758 46.788 -37.314 1.00 28.36 111 ARG A O 1
ATOM 619 N N . VAL A 1 81 ? -1.263 48.084 -35.533 1.00 29.82 112 VAL A N 1
ATOM 620 C CA . VAL A 1 81 ? -2.068 47.075 -34.846 1.00 26.88 112 VAL A CA 1
ATOM 621 C C . VAL A 1 81 ? -3.285 47.747 -34.223 1.00 29.34 112 VAL A C 1
ATOM 622 O O . VAL A 1 81 ? -3.285 48.951 -33.954 1.00 29.00 112 VAL A O 1
ATOM 626 N N . GLN A 1 82 ? -4.343 46.965 -34.030 1.00 26.33 113 GLN A N 1
ATOM 627 C CA . GLN A 1 82 ? -5.545 47.428 -33.362 1.00 22.50 113 GLN A CA 1
ATOM 628 C C . GLN A 1 82 ? -5.350 47.342 -31.844 1.00 23.08 113 GLN A C 1
ATOM 629 O O . GLN A 1 82 ? -4.502 46.604 -31.358 1.00 22.78 113 GLN A O 1
ATOM 635 N N . GLU A 1 83 ? -6.145 48.110 -31.106 1.00 26.24 114 GLU A N 1
ATOM 636 C CA . GLU A 1 83 ? -6.020 48.136 -29.649 1.00 22.84 114 GLU A CA 1
ATOM 637 C C . GLU A 1 83 ? -6.327 46.775 -29.044 1.00 27.29 114 GLU A C 1
ATOM 638 O O . GLU A 1 83 ? -7.400 46.207 -29.279 1.00 26.84 114 GLU A O 1
ATOM 644 N N . MET A 1 84 ? -5.405 46.280 -28.220 1.00 22.71 115 MET A N 1
ATOM 645 C CA . MET A 1 84 ? -5.610 45.034 -27.495 1.00 25.97 115 MET A CA 1
ATOM 646 C C . MET A 1 84 ? -4.984 45.159 -26.115 1.00 27.24 115 MET A C 1
ATOM 647 O O . MET A 1 84 ? -4.121 46.006 -25.874 1.00 20.15 115 MET A O 1
ATOM 652 N N . ILE A 1 85 ? -5.451 44.324 -25.195 1.00 21.11 116 ILE A N 1
ATOM 653 C CA . ILE A 1 85 ? -4.865 44.263 -23.857 1.00 17.98 116 ILE A CA 1
ATOM 654 C C . ILE A 1 85 ? -3.744 43.244 -23.917 1.00 21.83 116 ILE A C 1
ATOM 655 O O . ILE A 1 85 ? -3.892 42.187 -24.546 1.00 24.88 116 ILE A O 1
ATOM 660 N N . VAL A 1 86 ? -2.601 43.576 -23.331 1.00 19.90 117 VAL A N 1
ATOM 661 C CA . VAL A 1 86 ? -1.468 42.660 -23.273 1.00 17.46 117 VAL A CA 1
ATOM 662 C C . VAL A 1 86 ? -1.189 42.332 -21.813 1.00 20.92 117 VAL A C 1
ATOM 663 O O . VAL A 1 86 ? -1.057 43.242 -20.984 1.00 21.22 117 VAL A O 1
ATOM 667 N N . VAL A 1 87 ? -1.087 41.040 -21.508 1.00 18.51 118 VAL A N 1
ATOM 668 C CA . VAL A 1 87 ? -0.851 40.547 -20.152 1.00 17.80 118 VAL A CA 1
ATOM 669 C C . VAL A 1 87 ? 0.482 39.813 -20.147 1.00 24.22 118 VAL A C 1
ATOM 670 O O . VAL A 1 87 ? 0.682 38.887 -20.948 1.00 20.75 118 VAL A O 1
ATOM 674 N N . ALA A 1 88 ? 1.391 40.225 -19.260 1.00 19.75 119 ALA A N 1
ATOM 675 C CA . ALA A 1 88 ? 2.707 39.589 -19.123 1.00 18.11 119 ALA A CA 1
ATOM 676 C C . ALA A 1 88 ? 2.880 39.041 -17.707 1.00 22.78 119 ALA A C 1
ATOM 677 O O . ALA A 1 88 ? 3.238 39.795 -16.778 1.00 21.91 119 ALA A O 1
ATOM 679 N N . PRO A 1 89 ? 2.636 37.752 -17.492 1.00 20.41 120 PRO A N 1
ATOM 680 C CA . PRO A 1 89 ? 2.785 37.170 -16.153 1.00 18.83 120 PRO A CA 1
ATOM 681 C C . PRO A 1 89 ? 4.217 36.775 -15.831 1.00 22.96 120 PRO A C 1
ATOM 682 O O . PRO A 1 89 ? 5.058 36.586 -16.707 1.00 24.40 120 PRO A O 1
ATOM 686 N N . ASN A 1 90 ? 4.480 36.623 -14.540 1.00 22.86 121 ASN A N 1
ATOM 687 C CA . ASN A 1 90 ? 5.717 35.987 -14.108 1.00 24.76 121 ASN A CA 1
ATOM 688 C C . ASN A 1 90 ? 5.526 34.475 -14.067 1.00 24.33 121 ASN A C 1
ATOM 689 O O . ASN A 1 90 ? 4.518 33.982 -13.557 1.00 27.59 121 ASN A O 1
ATOM 694 N N . GLY A 1 91 ? 6.497 33.750 -14.612 1.00 23.71 122 GLY A N 1
ATOM 695 C CA . GLY A 1 91 ? 6.529 32.297 -14.551 1.00 26.44 122 GLY A CA 1
ATOM 696 C C . GLY A 1 91 ? 7.864 31.796 -14.030 1.00 23.00 122 GLY A C 1
ATOM 697 O O . GLY A 1 91 ? 8.250 30.635 -14.233 1.00 24.37 122 GLY A O 1
ATOM 698 N N . TRP A 1 92 ? 8.604 32.704 -13.403 1.00 25.28 123 TRP A N 1
ATOM 699 C CA . TRP A 1 92 ? 9.861 32.366 -12.750 1.00 20.69 123 TRP A CA 1
ATOM 700 C C . TRP A 1 92 ? 9.568 31.556 -11.484 1.00 26.71 123 TRP A C 1
ATOM 701 O O . TRP A 1 92 ? 8.548 31.768 -10.822 1.00 29.30 123 TRP A O 1
ATOM 712 N N . ASN A 1 93 ? 10.446 30.601 -11.163 1.00 27.30 124 ASN A N 1
ATOM 713 C CA . ASN A 1 93 ? 10.306 29.816 -9.924 1.00 29.75 124 ASN A CA 1
ATOM 714 C C . ASN A 1 93 ? 11.690 29.604 -9.323 1.00 30.13 124 ASN A C 1
ATOM 715 O O . ASN A 1 93 ? 12.683 30.179 -9.787 1.00 26.80 124 ASN A O 1
ATOM 720 N N . ALA A 1 94 ? 11.749 28.785 -8.259 1.00 25.94 125 ALA A N 1
ATOM 721 C CA . ALA A 1 94 ? 12.990 28.624 -7.499 1.00 31.55 125 ALA A CA 1
ATOM 722 C C . ALA A 1 94 ? 14.133 28.090 -8.353 1.00 32.84 125 ALA A C 1
ATOM 723 O O . ALA A 1 94 ? 15.310 28.324 -8.034 1.00 35.40 125 ALA A O 1
ATOM 725 N N . TYR A 1 95 ? 13.819 27.354 -9.417 1.00 36.23 126 TYR A N 1
ATOM 726 C CA . TYR A 1 95 ? 14.824 26.846 -10.342 1.00 32.88 126 TYR A CA 1
ATOM 727 C C . TYR A 1 95 ? 14.974 27.731 -11.579 1.00 31.35 126 TYR A C 1
ATOM 728 O O . TYR A 1 95 ? 15.555 27.293 -12.576 1.00 32.53 126 TYR A O 1
ATOM 737 N N . LYS A 1 96 ? 14.471 28.972 -11.504 1.00 28.43 127 LYS A N 1
ATOM 738 C CA . LYS A 1 96 ? 14.594 30.054 -12.478 1.00 30.35 127 LYS A CA 1
ATOM 739 C C . LYS A 1 96 ? 13.651 29.894 -13.663 1.00 26.68 127 LYS A C 1
ATOM 740 O O . LYS A 1 96 ? 13.814 30.586 -14.691 1.00 25.80 127 LYS A O 1
ATOM 746 N N . GLY A 1 97 ? 12.628 29.041 -13.534 1.00 25.62 128 GLY A N 1
ATOM 747 C CA . GLY A 1 97 ? 11.651 28.845 -14.601 1.00 23.27 128 GLY A CA 1
ATOM 748 C C . GLY A 1 97 ? 10.905 27.526 -14.505 1.00 23.79 128 GLY A C 1
ATOM 749 O O . GLY A 1 97 ? 11.526 26.460 -14.402 1.00 26.68 128 GLY A O 1
ATOM 750 N N . ALA A 1 98 ? 9.573 27.576 -14.527 1.00 20.78 129 ALA A N 1
ATOM 751 C CA . ALA A 1 98 ? 8.748 26.381 -14.356 1.00 24.16 129 ALA A CA 1
ATOM 752 C C . ALA A 1 98 ? 8.181 25.823 -15.658 1.00 28.28 129 ALA A C 1
ATOM 753 O O . ALA A 1 98 ? 7.418 24.848 -15.608 1.00 24.95 129 ALA A O 1
ATOM 755 N N . PHE A 1 99 ? 8.506 26.433 -16.802 1.00 22.37 130 PHE A N 1
ATOM 756 C CA . PHE A 1 99 ? 8.071 25.980 -18.136 1.00 25.95 130 PHE A CA 1
ATOM 757 C C . PHE A 1 99 ? 6.550 25.835 -18.253 1.00 23.87 130 PHE A C 1
ATOM 758 O O . PHE A 1 99 ? 6.058 25.029 -19.049 1.00 25.31 130 PHE A O 1
ATOM 766 N N . TYR A 1 100 ? 5.794 26.629 -17.472 1.00 20.05 131 TYR A N 1
ATOM 767 C CA . TYR A 1 100 ? 4.339 26.776 -17.642 1.00 21.42 131 TYR A CA 1
ATOM 768 C C . TYR A 1 100 ? 3.633 25.416 -17.676 1.00 24.76 131 TYR A C 1
ATOM 769 O O . TYR A 1 100 ? 2.651 25.216 -18.395 1.00 22.05 131 TYR A O 1
ATOM 778 N N . THR A 1 101 ? 4.136 24.481 -16.874 1.00 26.45 132 THR A N 1
ATOM 779 C CA . THR A 1 101 ? 3.730 23.079 -16.866 1.00 21.83 132 THR A CA 1
ATOM 780 C C . THR A 1 101 ? 3.247 22.675 -15.473 1.00 23.64 132 THR A C 1
ATOM 781 O O . THR A 1 101 ? 3.766 23.168 -14.469 1.00 28.74 132 THR A O 1
ATOM 785 N N . ASN A 1 102 ? 2.254 21.766 -15.411 1.00 25.78 133 ASN A N 1
ATOM 786 C CA . ASN A 1 102 ? 1.760 21.245 -14.131 1.00 24.06 133 ASN A CA 1
ATOM 787 C C . ASN A 1 102 ? 2.708 20.178 -13.573 1.00 29.36 133 ASN A C 1
ATOM 788 O O . ASN A 1 102 ? 3.108 19.257 -14.290 1.00 28.26 133 ASN A O 1
ATOM 793 N N . SER A 1 103 ? 3.048 20.288 -12.286 1.00 27.15 134 SER A N 1
ATOM 794 C CA . SER A 1 103 ? 3.999 19.366 -11.672 1.00 32.33 134 SER A CA 1
ATOM 795 C C . SER A 1 103 ? 3.755 19.303 -10.166 1.00 27.32 134 SER A C 1
ATOM 796 O O . SER A 1 103 ? 3.508 20.329 -9.532 1.00 31.04 134 SER A O 1
ATOM 799 N N . ALA A 1 104 ? 3.824 18.092 -9.605 1.00 28.99 135 ALA A N 1
ATOM 800 C CA . ALA A 1 104 ? 3.591 17.933 -8.176 1.00 32.48 135 ALA A CA 1
ATOM 801 C C . ALA A 1 104 ? 4.661 18.622 -7.345 1.00 34.54 135 ALA A C 1
ATOM 802 O O . ALA A 1 104 ? 4.414 18.934 -6.174 1.00 35.90 135 ALA A O 1
ATOM 804 N N . VAL A 1 105 ? 5.836 18.869 -7.919 1.00 29.23 136 VAL A N 1
ATOM 805 C CA . VAL A 1 105 ? 6.908 19.562 -7.207 1.00 36.37 136 VAL A CA 1
ATOM 806 C C . VAL A 1 105 ? 6.823 21.078 -7.397 1.00 35.81 136 VAL A C 1
ATOM 807 O O . VAL A 1 105 ? 6.846 21.839 -6.424 1.00 36.64 136 VAL A O 1
ATOM 811 N N . THR A 1 106 ? 6.708 21.561 -8.636 1.00 30.42 137 THR A N 1
ATOM 812 C CA . THR A 1 106 ? 6.782 23.003 -8.865 1.00 24.90 137 THR A CA 1
ATOM 813 C C . THR A 1 106 ? 5.467 23.725 -8.661 1.00 28.42 137 THR A C 1
ATOM 814 O O . THR A 1 106 ? 5.480 24.948 -8.464 1.00 30.09 137 THR A O 1
ATOM 818 N N . GLY A 1 107 ? 4.351 23.014 -8.724 1.00 28.63 138 GLY A N 1
ATOM 819 C CA . GLY A 1 107 ? 3.039 23.625 -8.770 1.00 29.59 138 GLY A CA 1
ATOM 820 C C . GLY A 1 107 ? 2.374 23.413 -10.120 1.00 26.37 138 GLY A C 1
ATOM 821 O O . GLY A 1 107 ? 3.000 23.025 -11.109 1.00 27.66 138 GLY A O 1
ATOM 822 N N . ASN A 1 108 ? 1.066 23.684 -10.157 1.00 29.19 139 ASN A N 1
ATOM 823 C CA . ASN A 1 108 ? 0.291 23.531 -11.403 1.00 24.89 139 ASN A CA 1
ATOM 824 C C . ASN A 1 108 ? 0.367 24.813 -12.240 1.00 24.15 139 ASN A C 1
ATOM 825 O O . ASN A 1 108 ? -0.580 25.597 -12.340 1.00 24.89 139 ASN A O 1
ATOM 830 N N . TRP A 1 109 ? 1.536 25.013 -12.853 1.00 23.72 140 TRP A N 1
ATOM 831 C CA . TRP A 1 109 ? 1.805 26.261 -13.573 1.00 26.32 140 TRP A CA 1
ATOM 832 C C . TRP A 1 109 ? 1.017 26.360 -14.877 1.00 28.13 140 TRP A C 1
ATOM 833 O O . TRP A 1 109 ? 0.725 27.476 -15.333 1.00 23.66 140 TRP A O 1
ATOM 844 N N . GLU A 1 110 ? 0.667 25.228 -15.497 1.00 25.06 141 GLU A N 1
ATOM 845 C CA . GLU A 1 110 ? -0.242 25.289 -16.641 1.00 24.56 141 GLU A CA 1
ATOM 846 C C . GLU A 1 110 ? -1.609 25.803 -16.201 1.00 28.47 141 GLU A C 1
ATOM 847 O O . GLU A 1 110 ? -2.193 26.683 -16.848 1.00 26.78 141 GLU A O 1
ATOM 853 N N . ASP A 1 111 ? -2.126 25.274 -15.077 1.00 23.22 142 ASP A N 1
ATOM 854 C CA . ASP A 1 111 ? -3.395 25.768 -14.543 1.00 23.91 142 ASP A CA 1
ATOM 855 C C . ASP A 1 111 ? -3.298 27.237 -14.152 1.00 26.01 142 ASP A C 1
ATOM 856 O O . ASP A 1 111 ? -4.261 27.992 -14.331 1.00 27.60 142 ASP A O 1
ATOM 861 N N . TYR A 1 112 ? -2.157 27.657 -13.588 1.00 25.68 143 TYR A N 1
ATOM 862 C CA . TYR A 1 112 ? -1.980 29.072 -13.253 1.00 25.54 143 TYR A CA 1
ATOM 863 C C . TYR A 1 112 ? -2.284 29.984 -14.450 1.00 24.32 143 TYR A C 1
ATOM 864 O O . TYR A 1 112 ? -3.013 30.977 -14.312 1.00 24.99 143 TYR A O 1
ATOM 873 N N . ILE A 1 113 ? -1.760 29.650 -15.643 1.00 22.92 144 ILE A N 1
ATOM 874 C CA . ILE A 1 113 ? -1.964 30.499 -16.826 1.00 24.46 144 ILE A CA 1
ATOM 875 C C . ILE A 1 113 ? -3.415 30.445 -17.305 1.00 21.51 144 ILE A C 1
ATOM 876 O O . ILE A 1 113 ? -4.090 31.478 -17.395 1.00 24.51 144 ILE A O 1
ATOM 881 N N . TYR A 1 114 ? -3.929 29.250 -17.616 1.00 25.03 145 TYR A N 1
ATOM 882 C CA . TYR A 1 114 ? -5.199 29.243 -18.347 1.00 25.32 145 TYR A CA 1
ATOM 883 C C . TYR A 1 114 ? -6.404 29.389 -17.435 1.00 27.67 145 TYR A C 1
ATOM 884 O O . TYR A 1 114 ? -7.482 29.770 -17.914 1.00 26.52 145 TYR A O 1
ATOM 893 N N . ARG A 1 115 ? -6.246 29.117 -16.141 1.00 25.34 146 ARG A N 1
ATOM 894 C CA . ARG A 1 115 ? -7.323 29.282 -15.170 1.00 30.36 146 ARG A CA 1
ATOM 895 C C . ARG A 1 115 ? -7.083 30.499 -14.281 1.00 30.86 146 ARG A C 1
ATOM 896 O O . ARG A 1 115 ? -7.773 31.509 -14.432 1.00 28.23 146 ARG A O 1
ATOM 904 N N . ASP A 1 116 ? -6.122 30.435 -13.347 1.00 26.72 147 ASP A N 1
ATOM 905 C CA . ASP A 1 116 ? -5.949 31.518 -12.370 1.00 26.83 147 ASP A CA 1
ATOM 906 C C . ASP A 1 116 ? -5.780 32.874 -13.045 1.00 26.40 147 ASP A C 1
ATOM 907 O O . ASP A 1 116 ? -6.429 33.862 -12.665 1.00 27.07 147 ASP A O 1
ATOM 912 N N . LEU A 1 117 ? -4.892 32.939 -14.040 1.00 24.94 148 LEU A N 1
ATOM 913 C CA . LEU A 1 117 ? -4.531 34.209 -14.667 1.00 19.58 148 LEU A CA 1
ATOM 914 C C . LEU A 1 117 ? -5.643 34.723 -15.579 1.00 25.96 148 LEU A C 1
ATOM 915 O O . LEU A 1 117 ? -6.092 35.870 -15.439 1.00 22.57 148 LEU A O 1
ATOM 920 N N . VAL A 1 118 ? -6.087 33.894 -16.537 1.00 24.87 149 VAL A N 1
ATOM 921 C CA . VAL A 1 118 ? -7.102 34.345 -17.488 1.00 24.57 149 VAL A CA 1
ATOM 922 C C . VAL A 1 118 ? -8.358 34.780 -16.733 1.00 26.37 149 VAL A C 1
ATOM 923 O O . VAL A 1 118 ? -8.932 35.842 -17.000 1.00 23.55 149 VAL A O 1
ATOM 927 N N . GLN A 1 119 ? -8.782 33.984 -15.749 1.00 23.89 150 GLN A N 1
ATOM 928 C CA . GLN A 1 119 ? -9.988 34.324 -15.009 1.00 27.00 150 GLN A CA 1
ATOM 929 C C . GLN A 1 119 ? -9.812 35.630 -14.232 1.00 25.51 150 GLN A C 1
ATOM 930 O O . GLN A 1 119 ? -10.718 36.468 -14.224 1.00 25.14 150 GLN A O 1
ATOM 936 N N . TYR A 1 120 ? -8.626 35.860 -13.644 1.00 25.60 151 TYR A N 1
ATOM 937 C CA . TYR A 1 120 ? -8.366 37.133 -12.962 1.00 21.86 151 TYR A CA 1
ATOM 938 C C . TYR A 1 120 ? -8.443 38.316 -13.918 1.00 25.57 151 TYR A C 1
ATOM 939 O O . TYR A 1 120 ? -9.037 39.351 -13.589 1.00 23.10 151 TYR A O 1
ATOM 948 N N . VAL A 1 121 ? -7.782 38.214 -15.079 1.00 26.22 152 VAL A N 1
ATOM 949 C CA . VAL A 1 121 ? -7.782 39.335 -16.014 1.00 23.23 152 VAL A CA 1
ATOM 950 C C . VAL A 1 121 ? -9.199 39.629 -16.485 1.00 23.28 152 VAL A C 1
ATOM 951 O O . VAL A 1 121 ? -9.628 40.790 -16.511 1.00 23.83 152 VAL A O 1
ATOM 955 N N . ASP A 1 122 ? -9.968 38.577 -16.803 1.00 21.74 153 ASP A N 1
ATOM 956 C CA . ASP A 1 122 ? -11.320 38.777 -17.320 1.00 24.35 153 ASP A CA 1
ATOM 957 C C . ASP A 1 122 ? -12.253 39.386 -16.281 1.00 27.20 153 ASP A C 1
ATOM 958 O O . ASP A 1 122 ? -13.227 40.057 -16.649 1.00 30.69 153 ASP A O 1
ATOM 963 N N . ALA A 1 123 ? -12.000 39.146 -14.988 1.00 25.83 154 ALA A N 1
ATOM 964 C CA . ALA A 1 123 ? -12.861 39.694 -13.944 1.00 24.41 154 ALA A CA 1
ATOM 965 C C . ALA A 1 123 ? -12.507 41.128 -13.591 1.00 26.95 154 ALA A C 1
ATOM 966 O O . ALA A 1 123 ? -13.355 41.855 -13.063 1.00 29.13 154 ALA A O 1
ATOM 968 N N . ASN A 1 124 ? -11.279 41.547 -13.861 1.00 24.59 155 ASN A N 1
ATOM 969 C CA . ASN A 1 124 ? -10.807 42.852 -13.436 1.00 27.13 155 ASN A CA 1
ATOM 970 C C . ASN A 1 124 ? -10.602 43.850 -14.568 1.00 29.75 155 ASN A C 1
ATOM 971 O O . ASN A 1 124 ? -10.444 45.042 -14.284 1.00 29.81 155 ASN A O 1
ATOM 976 N N . TYR A 1 125 ? -10.608 43.409 -15.830 1.00 22.48 156 TYR A N 1
ATOM 977 C CA . TYR A 1 125 ? -10.388 44.295 -16.971 1.00 24.40 156 TYR A CA 1
ATOM 978 C C . TYR A 1 125 ? -11.373 43.955 -18.088 1.00 27.80 156 TYR A C 1
ATOM 979 O O . TYR A 1 125 ? -11.895 42.838 -18.178 1.00 23.37 156 TYR A O 1
ATOM 988 N N . ARG A 1 126 ? -11.631 44.943 -18.951 1.00 27.18 157 ARG A N 1
ATOM 989 C CA . ARG A 1 126 ? -12.709 44.841 -19.940 1.00 25.55 157 ARG A CA 1
ATOM 990 C C . ARG A 1 126 ? -12.223 44.075 -21.176 1.00 27.76 157 ARG A C 1
ATOM 991 O O . ARG A 1 126 ? -11.969 44.636 -22.244 1.00 26.66 157 ARG A O 1
ATOM 999 N N . THR A 1 127 ? -12.109 42.757 -21.011 1.00 25.19 158 THR A N 1
ATOM 1000 C CA . THR A 1 127 ? -11.733 41.836 -22.078 1.00 27.35 158 THR A CA 1
ATOM 1001 C C . THR A 1 127 ? -12.959 41.275 -22.797 1.00 23.96 158 THR A C 1
ATOM 1002 O O . THR A 1 127 ? -14.057 41.188 -22.231 1.00 26.45 158 THR A O 1
ATOM 1006 N N . ILE A 1 128 ? -12.753 40.870 -24.054 1.00 23.54 159 ILE A N 1
ATOM 1007 C CA . ILE A 1 128 ? -13.730 40.063 -24.789 1.00 27.41 159 ILE A CA 1
ATOM 1008 C C . ILE A 1 128 ? -13.531 38.610 -24.371 1.00 22.51 159 ILE A C 1
ATOM 1009 O O . ILE A 1 128 ? -12.488 38.013 -24.647 1.00 25.88 159 ILE A O 1
ATOM 1014 N N . THR A 1 129 ? -14.525 38.030 -23.705 1.00 24.55 160 THR A N 1
ATOM 1015 C CA . THR A 1 129 ? -14.359 36.685 -23.147 1.00 28.85 160 THR A CA 1
ATOM 1016 C C . THR A 1 129 ? -14.823 35.623 -24.155 1.00 32.38 160 THR A C 1
ATOM 1017 O O . THR A 1 129 ? -15.833 34.944 -23.988 1.00 32.76 160 THR A O 1
ATOM 1021 N N . ARG A 1 130 ? -14.039 35.496 -25.236 1.00 31.21 161 ARG A N 1
ATOM 1022 C CA . ARG A 1 130 ? -14.214 34.484 -26.277 1.00 28.47 161 ARG A CA 1
ATOM 1023 C C . ARG A 1 130 ? -12.827 34.010 -26.681 1.00 24.14 161 ARG A C 1
ATOM 1024 O O . ARG A 1 130 ? -11.916 34.830 -26.793 1.00 23.59 161 ARG A O 1
ATOM 1032 N N . ALA A 1 131 ? -12.659 32.702 -26.906 1.00 28.00 162 ALA A N 1
ATOM 1033 C CA . ALA A 1 131 ? -11.360 32.210 -27.381 1.00 22.12 162 ALA A CA 1
ATOM 1034 C C . ALA A 1 131 ? -10.938 32.914 -28.664 1.00 24.79 162 ALA A C 1
ATOM 1035 O O . ALA A 1 131 ? -9.750 33.200 -28.864 1.00 24.94 162 ALA A O 1
ATOM 1037 N N . GLU A 1 132 ? -11.901 33.218 -29.536 1.00 23.07 163 GLU A N 1
ATOM 1038 C CA . GLU A 1 132 ? -11.595 33.910 -30.788 1.00 26.29 163 GLU A CA 1
ATOM 1039 C C . GLU A 1 132 ? -10.930 35.263 -30.549 1.00 25.95 163 GLU A C 1
ATOM 1040 O O . GLU A 1 132 ? -10.342 35.834 -31.479 1.00 24.13 163 GLU A O 1
ATOM 1046 N N . SER A 1 133 ? -10.999 35.777 -29.317 1.00 25.41 164 SER A N 1
ATOM 1047 C CA . SER A 1 133 ? -10.438 37.072 -28.960 1.00 26.28 164 SER A CA 1
ATOM 1048 C C . SER A 1 133 ? -9.318 36.940 -27.925 1.00 24.20 164 SER A C 1
ATOM 1049 O O . SER A 1 133 ? -8.988 37.915 -27.247 1.00 23.55 164 SER A O 1
ATOM 1052 N N . ARG A 1 134 ? -8.723 35.752 -27.781 1.00 20.17 165 ARG A N 1
ATOM 1053 C CA . ARG A 1 134 ? -7.641 35.528 -26.826 1.00 20.28 165 ARG A CA 1
ATOM 1054 C C . ARG A 1 134 ? -6.477 34.849 -27.545 1.00 21.15 165 ARG A C 1
ATOM 1055 O O . ARG A 1 134 ? -6.661 33.802 -28.177 1.00 23.90 165 ARG A O 1
ATOM 1063 N N . GLY A 1 135 ? -5.299 35.466 -27.483 1.00 18.22 166 GLY A N 1
ATOM 1064 C CA . GLY A 1 135 ? -4.104 34.867 -28.052 1.00 19.97 166 GLY A CA 1
ATOM 1065 C C . GLY A 1 135 ? -3.017 34.646 -27.019 1.00 20.46 166 GLY A C 1
ATOM 1066 O O . GLY A 1 135 ? -3.032 35.242 -25.929 1.00 19.51 166 GLY A O 1
ATOM 1067 N N . ILE A 1 136 ? -2.034 33.821 -27.356 1.00 16.05 167 ILE A N 1
ATOM 1068 C CA . ILE A 1 136 ? -0.962 33.511 -26.405 1.00 20.11 167 ILE A CA 1
ATOM 1069 C C . ILE A 1 136 ? 0.336 33.386 -27.177 1.00 19.26 167 ILE A C 1
ATOM 1070 O O . ILE A 1 136 ? 0.346 32.874 -28.300 1.00 21.17 167 ILE A O 1
ATOM 1075 N N . ALA A 1 137 ? 1.426 33.885 -26.590 1.00 17.87 168 ALA A N 1
ATOM 1076 C CA . ALA A 1 137 ? 2.708 33.941 -27.287 1.00 18.61 168 ALA A CA 1
ATOM 1077 C C . ALA A 1 137 ? 3.833 33.955 -26.265 1.00 20.31 168 ALA A C 1
ATOM 1078 O O . ALA A 1 137 ? 3.626 34.240 -25.086 1.00 19.24 168 ALA A O 1
ATOM 1080 N N . GLY A 1 138 ? 5.035 33.675 -26.730 1.00 20.56 169 GLY A N 1
ATOM 1081 C CA . GLY A 1 138 ? 6.147 33.644 -25.794 1.00 19.62 169 GLY A CA 1
ATOM 1082 C C . GLY A 1 138 ? 7.442 33.409 -26.531 1.00 21.65 169 GLY A C 1
ATOM 1083 O O . GLY A 1 138 ? 7.457 33.075 -27.720 1.00 21.31 169 GLY A O 1
ATOM 1084 N N . HIS A 1 139 ? 8.534 33.609 -25.795 1.00 18.13 170 HIS A N 1
ATOM 1085 C CA . HIS A 1 139 ? 9.889 33.417 -26.286 1.00 18.89 170 HIS A CA 1
ATOM 1086 C C . HIS A 1 139 ? 10.541 32.306 -25.481 1.00 22.55 170 HIS A C 1
ATOM 1087 O O . HIS A 1 139 ? 10.436 32.289 -24.253 1.00 22.79 170 HIS A O 1
ATOM 1094 N N . SER A 1 140 ? 11.206 31.385 -26.188 1.00 24.05 171 SER A N 1
ATOM 1095 C CA . SER A 1 140 ? 11.946 30.244 -25.648 1.00 25.10 171 SER A CA 1
ATOM 1096 C C . SER A 1 140 ? 11.115 29.426 -24.671 1.00 23.29 171 SER A C 1
ATOM 1097 O O . SER A 1 140 ? 10.193 28.732 -25.108 1.00 22.41 171 SER A O 1
ATOM 1100 N N . MET A 1 141 ? 11.414 29.467 -23.356 1.00 26.00 172 MET A N 1
ATOM 1101 C CA . MET A 1 141 ? 10.581 28.691 -22.437 1.00 21.65 172 MET A CA 1
ATOM 1102 C C . MET A 1 141 ? 9.128 29.180 -22.524 1.00 21.07 172 MET A C 1
ATOM 1103 O O . MET A 1 141 ? 8.183 28.392 -22.366 1.00 19.63 172 MET A O 1
ATOM 1108 N N . GLY A 1 142 ? 8.924 30.456 -22.858 1.00 18.00 173 GLY A N 1
ATOM 1109 C CA . GLY A 1 142 ? 7.567 30.943 -23.072 1.00 17.10 173 GLY A CA 1
ATOM 1110 C C . GLY A 1 142 ? 6.969 30.551 -24.415 1.00 23.04 173 GLY A C 1
ATOM 1111 O O . GLY A 1 142 ? 5.741 30.565 -24.574 1.00 19.66 173 GLY A O 1
ATOM 1112 N N . GLY A 1 143 ? 7.801 30.201 -25.382 1.00 21.15 174 GLY A N 1
ATOM 1113 C CA . GLY A 1 143 ? 7.251 29.719 -26.645 1.00 19.20 174 GLY A CA 1
ATOM 1114 C C . GLY A 1 143 ? 6.810 28.277 -26.466 1.00 23.35 174 GLY A C 1
ATOM 1115 O O . GLY A 1 143 ? 5.778 27.855 -27.005 1.00 20.77 174 GLY A O 1
ATOM 1116 N N . TYR A 1 144 ? 7.603 27.511 -25.708 1.00 23.02 175 TYR A N 1
ATOM 1117 C CA . TYR A 1 144 ? 7.154 26.187 -25.279 1.00 22.36 175 TYR A CA 1
ATOM 1118 C C . TYR A 1 144 ? 5.808 26.292 -24.575 1.00 22.10 175 TYR A C 1
ATOM 1119 O O . TYR A 1 144 ? 4.861 25.565 -24.901 1.00 21.75 175 TYR A O 1
ATOM 1128 N N . GLY A 1 145 ? 5.711 27.204 -23.595 1.00 20.01 176 GLY A N 1
ATOM 1129 C CA . GLY A 1 145 ? 4.473 27.358 -22.836 1.00 20.60 176 GLY A CA 1
ATOM 1130 C C . GLY A 1 145 ? 3.281 27.768 -23.684 1.00 19.70 176 GLY A C 1
ATOM 1131 O O . GLY A 1 145 ? 2.180 27.224 -23.528 1.00 20.64 176 GLY A O 1
ATOM 1132 N N . ALA A 1 146 ? 3.486 28.706 -24.623 1.00 20.55 177 ALA A N 1
ATOM 1133 C CA . ALA A 1 146 ? 2.366 29.160 -25.448 1.00 23.66 177 ALA A CA 1
ATOM 1134 C C . ALA A 1 146 ? 1.831 28.030 -26.315 1.00 19.63 177 ALA A C 1
ATOM 1135 O O . ALA A 1 146 ? 0.609 27.854 -26.435 1.00 20.55 177 ALA A O 1
ATOM 1137 N N . LEU A 1 147 ? 2.734 27.262 -26.939 1.00 20.23 178 LEU A N 1
ATOM 1138 C CA . LEU A 1 147 ? 2.311 26.148 -27.788 1.00 22.64 178 LEU A CA 1
ATOM 1139 C C . LEU A 1 147 ? 1.558 25.095 -26.978 1.00 25.22 178 LEU A C 1
ATOM 1140 O O . LEU A 1 147 ? 0.446 24.705 -27.344 1.00 25.98 178 LEU A O 1
ATOM 1145 N N . THR A 1 148 ? 2.144 24.630 -25.864 1.00 24.23 179 THR A N 1
ATOM 1146 C CA . THR A 1 148 ? 1.485 23.584 -25.078 1.00 23.98 179 THR A CA 1
ATOM 1147 C C . THR A 1 148 ? 0.152 24.074 -24.527 1.00 26.35 179 THR A C 1
ATOM 1148 O O . THR A 1 148 ? -0.835 23.331 -24.535 1.00 25.48 179 THR A O 1
ATOM 1152 N N . LEU A 1 149 ? 0.089 25.336 -24.081 1.00 23.05 180 LEU A N 1
ATOM 1153 C CA . LEU A 1 149 ? -1.174 25.869 -23.570 1.00 24.04 180 LEU A CA 1
ATOM 1154 C C . LEU A 1 149 ? -2.216 25.980 -24.678 1.00 21.78 180 LEU A C 1
ATOM 1155 O O . LEU A 1 149 ? -3.400 25.685 -24.462 1.00 21.83 180 LEU A O 1
ATOM 1160 N N . ALA A 1 150 ? -1.794 26.405 -25.871 1.00 22.39 181 ALA A N 1
ATOM 1161 C CA . ALA A 1 150 ? -2.732 26.503 -26.986 1.00 23.75 181 ALA A CA 1
ATOM 1162 C C . ALA A 1 150 ? -3.206 25.128 -27.420 1.00 23.03 181 ALA A C 1
ATOM 1163 O O . ALA A 1 150 ? -4.406 24.923 -27.640 1.00 26.46 181 ALA A O 1
ATOM 1165 N N . MET A 1 151 ? -2.291 24.161 -27.518 1.00 23.10 182 MET A N 1
ATOM 1166 C CA . MET A 1 151 ? -2.733 22.832 -27.941 1.00 24.85 182 MET A CA 1
ATOM 1167 C C . MET A 1 151 ? -3.628 22.173 -26.899 1.00 25.91 182 MET A C 1
ATOM 1168 O O . MET A 1 151 ? -4.511 21.380 -27.256 1.00 28.47 182 MET A O 1
ATOM 1173 N N . ASN A 1 152 ? -3.436 22.495 -25.621 1.00 24.12 183 ASN A N 1
ATOM 1174 C CA . ASN A 1 152 ? -4.224 21.882 -24.558 1.00 26.43 183 ASN A CA 1
ATOM 1175 C C . ASN A 1 152 ? -5.495 22.651 -24.236 1.00 30.28 183 ASN A C 1
ATOM 1176 O O . ASN A 1 152 ? -6.371 22.107 -23.565 1.00 28.10 183 ASN A O 1
ATOM 1181 N N . HIS A 1 153 ? -5.618 23.904 -24.678 1.00 26.90 184 HIS A N 1
ATOM 1182 C CA . HIS A 1 153 ? -6.763 24.731 -24.296 1.00 26.51 184 HIS A CA 1
ATOM 1183 C C . HIS A 1 153 ? -7.184 25.604 -25.476 1.00 24.90 184 HIS A C 1
ATOM 1184 O O . HIS A 1 153 ? -7.263 26.828 -25.399 1.00 23.64 184 HIS A O 1
ATOM 1191 N N . ALA A 1 154 ? -7.474 24.942 -26.603 1.00 23.66 185 ALA A N 1
ATOM 1192 C CA . ALA A 1 154 ? -7.966 25.644 -27.779 1.00 24.85 185 ALA A CA 1
ATOM 1193 C C . ALA A 1 154 ? -9.365 26.213 -27.566 1.00 29.34 185 ALA A C 1
ATOM 1194 O O . ALA A 1 154 ? -9.819 27.020 -28.383 1.00 26.66 185 ALA A O 1
ATOM 1196 N N . ASP A 1 155 ? -10.057 25.822 -26.490 1.00 24.33 186 ASP A N 1
ATOM 1197 C CA . ASP A 1 155 ? -11.302 26.482 -26.120 1.00 31.05 186 ASP A CA 1
ATOM 1198 C C . ASP A 1 155 ? -11.063 27.750 -25.305 1.00 29.50 186 ASP A C 1
ATOM 1199 O O . ASP A 1 155 ? -12.028 28.429 -24.944 1.00 29.77 186 ASP A O 1
ATOM 1204 N N . VAL A 1 156 ? -9.802 28.093 -25.036 1.00 22.12 187 VAL A N 1
ATOM 1205 C CA . VAL A 1 156 ? -9.443 29.307 -24.322 1.00 23.11 187 VAL A CA 1
ATOM 1206 C C . VAL A 1 156 ? -8.622 30.256 -25.183 1.00 21.45 187 VAL A C 1
ATOM 1207 O O . VAL A 1 156 ? -8.853 31.468 -25.167 1.00 22.74 187 VAL A O 1
ATOM 1211 N N . PHE A 1 157 ? -7.655 29.733 -25.936 1.00 21.99 188 PHE A N 1
ATOM 1212 C CA . PHE A 1 157 ? -6.799 30.530 -26.800 1.00 23.84 188 PHE A CA 1
ATOM 1213 C C . PHE A 1 157 ? -7.013 30.059 -28.230 1.00 20.78 188 PHE A C 1
ATOM 1214 O O . PHE A 1 157 ? -7.045 28.852 -28.489 1.00 26.63 188 PHE A O 1
ATOM 1222 N N . SER A 1 158 ? -7.178 31.001 -29.151 1.00 19.12 189 SER A N 1
ATOM 1223 C CA . SER A 1 158 ? -7.412 30.645 -30.547 1.00 19.65 189 SER A CA 1
ATOM 1224 C C . SER A 1 158 ? -6.208 30.883 -31.443 1.00 22.80 189 SER A C 1
ATOM 1225 O O . SER A 1 158 ? -6.237 30.470 -32.613 1.00 23.33 189 SER A O 1
ATOM 1228 N N . ALA A 1 159 ? -5.168 31.554 -30.951 1.00 21.14 190 ALA A N 1
ATOM 1229 C CA . ALA A 1 159 ? -4.037 31.899 -31.800 1.00 25.50 190 ALA A CA 1
ATOM 1230 C C . ALA A 1 159 ? -2.779 31.825 -30.955 1.00 19.05 190 ALA A C 1
ATOM 1231 O O . ALA A 1 159 ? -2.786 32.242 -29.790 1.00 22.44 190 ALA A O 1
ATOM 1233 N N . VAL A 1 160 ? -1.706 31.284 -31.528 1.00 18.57 191 VAL A N 1
ATOM 1234 C CA . VAL A 1 160 ? -0.465 31.074 -30.782 1.00 18.73 191 VAL A CA 1
ATOM 1235 C C . VAL A 1 160 ? 0.722 31.464 -31.655 1.00 19.92 191 VAL A C 1
ATOM 1236 O O . VAL A 1 160 ? 0.756 31.144 -32.856 1.00 17.11 191 VAL A O 1
ATOM 1240 N N . TYR A 1 161 ? 1.683 32.180 -31.051 1.00 21.70 192 TYR A N 1
ATOM 1241 C CA . TYR A 1 161 ? 2.945 32.563 -31.692 1.00 19.24 192 TYR A CA 1
ATOM 1242 C C . TYR A 1 161 ? 4.112 32.155 -30.801 1.00 22.26 192 TYR A C 1
ATOM 1243 O O . TYR A 1 161 ? 4.257 32.672 -29.687 1.00 19.11 192 TYR A O 1
ATOM 1252 N N . ALA A 1 162 ? 4.973 31.263 -31.290 1.00 17.31 193 ALA A N 1
ATOM 1253 C CA . ALA A 1 162 ? 6.135 30.815 -30.523 1.00 19.08 193 ALA A CA 1
ATOM 1254 C C . ALA A 1 162 ? 7.418 31.381 -31.142 1.00 17.75 193 ALA A C 1
ATOM 1255 O O . ALA A 1 162 ? 7.770 31.048 -32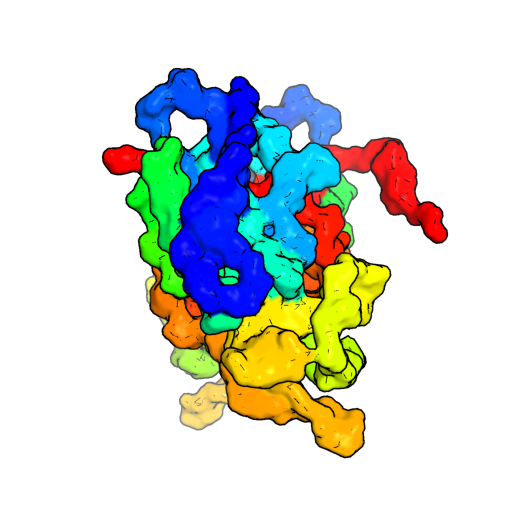.285 1.00 20.25 193 ALA A O 1
ATOM 1257 N N . LEU A 1 163 ? 8.099 32.257 -30.399 1.00 20.28 194 LEU A N 1
ATOM 1258 C CA . LEU A 1 163 ? 9.413 32.775 -30.783 1.00 17.51 194 LEU A CA 1
ATOM 1259 C C . LEU A 1 163 ? 10.507 31.856 -30.262 1.00 18.76 194 LEU A C 1
ATOM 1260 O O . LEU A 1 163 ? 10.701 31.763 -29.044 1.00 20.16 194 LEU A O 1
ATOM 1265 N N . SER A 1 164 ? 11.254 31.234 -31.180 1.00 19.14 195 SER A N 1
ATOM 1266 C CA . SER A 1 164 ? 12.373 30.346 -30.876 1.00 20.88 195 SER A CA 1
ATOM 1267 C C . SER A 1 164 ? 12.038 29.461 -29.667 1.00 21.01 195 SER A C 1
ATOM 1268 O O . SER A 1 164 ? 12.732 29.514 -28.648 1.00 22.93 195 SER A O 1
ATOM 1271 N N . PRO A 1 165 ? 10.965 28.664 -29.742 1.00 23.57 196 PRO A N 1
ATOM 1272 C CA . PRO A 1 165 ? 10.538 27.890 -28.569 1.00 23.23 196 PRO A CA 1
ATOM 1273 C C . PRO A 1 165 ? 11.592 26.869 -28.160 1.00 21.72 196 PRO A C 1
ATOM 1274 O O . PRO A 1 165 ? 12.203 26.232 -29.012 1.00 21.20 196 PRO A O 1
ATOM 1278 N N . CYS A 1 166 ? 11.775 26.696 -26.836 1.00 23.20 197 CYS A N 1
ATOM 1279 C CA . CYS A 1 166 ? 12.583 25.613 -26.267 1.00 21.70 197 CYS A CA 1
ATOM 1280 C C . CYS A 1 166 ? 11.754 24.338 -26.131 1.00 22.82 197 CYS A C 1
ATOM 1281 O O . CYS A 1 166 ? 10.528 24.351 -26.214 1.00 22.61 197 CYS A O 1
ATOM 1284 N N . CYS A 1 167 ? 12.452 23.223 -25.923 1.00 19.94 198 CYS A N 1
ATOM 1285 C CA . CYS A 1 167 ? 11.849 21.969 -25.453 1.00 25.82 198 CYS A CA 1
ATOM 1286 C C . CYS A 1 167 ? 10.771 21.415 -26.381 1.00 24.76 198 CYS A C 1
ATOM 1287 O O . CYS A 1 167 ? 9.849 20.743 -25.914 1.00 27.44 198 CYS A O 1
ATOM 1290 N N . LEU A 1 168 ? 10.843 21.669 -27.695 1.00 22.36 199 LEU A N 1
ATOM 1291 C CA . LEU A 1 168 ? 9.861 21.043 -28.583 1.00 21.69 199 LEU A CA 1
ATOM 1292 C C . LEU A 1 168 ? 10.101 19.541 -28.715 1.00 25.35 199 LEU A C 1
ATOM 1293 O O . LEU A 1 168 ? 9.146 18.776 -28.918 1.00 26.35 199 LEU A O 1
ATOM 1298 N N . GLY A 1 169 ? 11.356 19.101 -28.612 1.00 24.30 200 GLY A N 1
ATOM 1299 C CA . GLY A 1 169 ? 11.696 17.696 -28.766 1.00 25.58 200 GLY A CA 1
ATOM 1300 C C . GLY A 1 169 ? 13.083 17.442 -28.211 1.00 27.82 200 GLY A C 1
ATOM 1301 O O . GLY A 1 169 ? 13.766 18.363 -27.763 1.00 24.44 200 GLY A O 1
ATOM 1302 N N . MET A 1 170 ? 13.500 16.167 -28.253 1.00 30.86 201 MET A N 1
ATOM 1303 C CA . MET A 1 170 ? 14.791 15.724 -27.706 1.00 37.64 201 MET A CA 1
ATOM 1304 C C . MET A 1 170 ? 15.792 15.577 -28.842 1.00 35.69 201 MET A C 1
ATOM 1305 O O . MET A 1 170 ? 15.906 14.522 -29.464 1.00 43.20 201 MET A O 1
ATOM 1310 N N . GLU A 1 171 ? 16.539 16.650 -29.096 1.00 36.40 202 GLU A N 1
ATOM 1311 C CA . GLU A 1 171 ? 17.582 16.659 -30.110 1.00 35.71 202 GLU A CA 1
ATOM 1312 C C . GLU A 1 171 ? 18.731 17.523 -29.615 1.00 37.08 202 GLU A C 1
ATOM 1313 O O . GLU A 1 171 ? 18.594 18.280 -28.648 1.00 30.45 202 GLU A O 1
ATOM 1319 N N . GLY A 1 172 ? 19.876 17.393 -30.285 1.00 38.50 203 GLY A N 1
ATOM 1320 C CA . GLY A 1 172 ? 21.017 18.263 -30.065 1.00 38.97 203 GLY A CA 1
ATOM 1321 C C . GLY A 1 172 ? 21.403 18.457 -28.611 1.00 39.98 203 GLY A C 1
ATOM 1322 O O . GLY A 1 172 ? 21.630 17.486 -27.885 1.00 36.31 203 GLY A O 1
ATOM 1323 N N . ASP A 1 173 ? 21.445 19.713 -28.165 1.00 31.98 204 ASP A N 1
ATOM 1324 C CA . ASP A 1 173 ? 22.014 20.031 -26.863 1.00 30.77 204 ASP A CA 1
ATOM 1325 C C . ASP A 1 173 ? 21.125 19.620 -25.687 1.00 37.19 204 ASP A C 1
ATOM 1326 O O . ASP A 1 173 ? 21.518 19.841 -24.534 1.00 39.04 204 ASP A O 1
ATOM 1331 N N . PHE A 1 174 ? 19.965 19.008 -25.936 1.00 36.46 205 PHE A N 1
ATOM 1332 C CA . PHE A 1 174 ? 19.150 18.457 -24.860 1.00 41.36 205 PHE A CA 1
ATOM 1333 C C . PHE A 1 174 ? 19.443 16.988 -24.591 1.00 41.81 205 PHE A C 1
ATOM 1334 O O . PHE A 1 174 ? 18.931 16.434 -23.609 1.00 40.47 205 PHE A O 1
ATOM 1342 N N . THR A 1 175 ? 20.272 16.359 -25.412 1.00 39.06 206 THR A N 1
ATOM 1343 C CA . THR A 1 175 ? 20.559 14.942 -25.303 1.00 42.58 206 THR A CA 1
ATOM 1344 C C . THR A 1 175 ? 21.917 14.739 -24.635 1.00 41.78 206 THR A C 1
ATOM 1345 O O . THR A 1 175 ? 22.590 15.690 -24.231 1.00 40.79 206 THR A O 1
ATOM 1349 N N . ALA A 1 176 ? 22.335 13.475 -24.539 1.00 44.26 207 ALA A N 1
ATOM 1350 C CA . ALA A 1 176 ? 23.617 13.153 -23.926 1.00 41.47 207 ALA A CA 1
ATOM 1351 C C . ALA A 1 176 ? 24.812 13.657 -24.730 1.00 49.20 207 ALA A C 1
ATOM 1352 O O . ALA A 1 176 ? 25.940 13.599 -24.225 1.00 45.39 207 ALA A O 1
ATOM 1354 N N . GLU A 1 177 ? 24.602 14.121 -25.967 1.00 52.54 208 GLU A N 1
ATOM 1355 C CA . GLU A 1 177 ? 25.626 14.906 -26.658 1.00 51.35 208 GLU A CA 1
ATOM 1356 C C . GLU A 1 177 ? 26.196 15.981 -25.746 1.00 52.11 208 GLU A C 1
ATOM 1357 O O . GLU A 1 177 ? 27.407 16.235 -25.738 1.00 53.57 208 GLU A O 1
ATOM 1363 N N . ASN A 1 178 ? 25.327 16.628 -24.979 1.00 46.06 209 ASN A N 1
ATOM 1364 C CA . ASN A 1 178 ? 25.699 17.766 -24.154 1.00 45.28 209 ASN A CA 1
ATOM 1365 C C . ASN A 1 178 ? 26.512 17.282 -22.965 1.00 43.48 209 ASN A C 1
ATOM 1366 O O . ASN A 1 178 ? 25.977 16.617 -22.073 1.00 44.34 209 ASN A O 1
ATOM 1371 N N . SER A 1 179 ? 27.801 17.627 -22.941 1.00 45.42 210 SER A N 1
ATOM 1372 C CA . SER A 1 179 ? 28.655 17.255 -21.817 1.00 49.47 210 SER A CA 1
ATOM 1373 C C . SER A 1 179 ? 28.163 17.821 -20.489 1.00 50.56 210 SER A C 1
ATOM 1374 O O . SER A 1 179 ? 28.667 17.409 -19.438 1.00 48.67 210 SER A O 1
ATOM 1377 N N . ALA A 1 180 ? 27.203 18.750 -20.503 1.00 47.46 211 ALA A N 1
ATOM 1378 C CA . ALA A 1 180 ? 26.690 19.295 -19.255 1.00 44.58 211 ALA A CA 1
ATOM 1379 C C . ALA A 1 180 ? 25.843 18.292 -18.481 1.00 49.27 211 ALA A C 1
ATOM 1380 O O . ALA A 1 180 ? 25.675 18.452 -17.266 1.00 47.09 211 ALA A O 1
ATOM 1382 N N . TRP A 1 181 ? 25.314 17.257 -19.145 1.00 43.02 212 TRP A N 1
ATOM 1383 C CA . TRP A 1 181 ? 24.491 16.280 -18.438 1.00 42.26 212 TRP A CA 1
ATOM 1384 C C . TRP A 1 181 ? 25.304 15.550 -17.373 1.00 47.44 212 TRP A C 1
ATOM 1385 O O . TRP A 1 181 ? 24.809 15.294 -16.270 1.00 45.57 212 TRP A O 1
ATOM 1396 N N . LEU A 1 182 ? 26.559 15.221 -17.680 1.00 54.30 213 LEU A N 1
ATOM 1397 C CA . LEU A 1 182 ? 27.410 14.556 -16.698 1.00 55.20 213 LEU A CA 1
ATOM 1398 C C . LEU A 1 182 ? 27.566 15.410 -15.447 1.00 55.09 213 LEU A C 1
ATOM 1399 O O . LEU A 1 182 ? 27.413 14.921 -14.322 1.00 50.14 213 LEU A O 1
ATOM 1404 N N . LYS A 1 183 ? 27.865 16.697 -15.626 1.00 56.67 214 LYS A N 1
ATOM 1405 C CA . LYS A 1 183 ? 28.043 17.572 -14.475 1.00 52.18 214 LYS A CA 1
ATOM 1406 C C . LYS A 1 183 ? 26.727 17.800 -13.748 1.00 52.21 214 LYS A C 1
ATOM 1407 O O . LYS A 1 183 ? 26.720 18.024 -12.533 1.00 47.51 214 LYS A O 1
ATOM 1413 N N . THR A 1 184 ? 25.610 17.741 -14.472 1.00 47.80 215 THR A N 1
ATOM 1414 C CA . THR A 1 184 ? 24.312 17.943 -13.843 1.00 46.69 215 THR A CA 1
ATOM 1415 C C . THR A 1 184 ? 23.965 16.781 -12.927 1.00 49.57 215 THR A C 1
ATOM 1416 O O . THR A 1 184 ? 23.446 16.986 -11.821 1.00 43.93 215 THR A O 1
ATOM 1420 N N . LEU A 1 185 ? 24.253 15.553 -13.367 1.00 45.58 216 LEU A N 1
ATOM 1421 C CA . LEU A 1 185 ? 23.931 14.373 -12.580 1.00 47.30 216 LEU A CA 1
ATOM 1422 C C . LEU A 1 185 ? 24.755 14.274 -11.301 1.00 54.45 216 LEU A C 1
ATOM 1423 O O . LEU A 1 185 ? 24.396 13.487 -10.418 1.00 51.67 216 LEU A O 1
ATOM 1428 N N . ARG A 1 186 ? 25.837 15.046 -11.183 1.00 52.13 217 ARG A N 1
ATOM 1429 C CA . ARG A 1 186 ? 26.702 15.040 -10.011 1.00 53.23 217 ARG A CA 1
ATOM 1430 C C . ARG A 1 186 ? 26.464 16.242 -9.102 1.00 53.87 217 ARG A C 1
ATOM 1431 O O . ARG A 1 186 ? 27.214 16.434 -8.137 1.00 53.44 217 ARG A O 1
ATOM 1439 N N . LEU A 1 187 ? 25.445 17.052 -9.390 1.00 54.40 218 LEU A N 1
ATOM 1440 C CA . LEU A 1 187 ? 25.150 18.219 -8.568 1.00 55.37 218 LEU A CA 1
ATOM 1441 C C . LEU A 1 187 ? 24.736 17.781 -7.167 1.00 58.80 218 LEU A C 1
ATOM 1442 O O . LEU A 1 187 ? 24.020 16.787 -7.000 1.00 49.38 218 LEU A O 1
ATOM 1447 N N . LYS A 1 188 ? 25.185 18.534 -6.156 1.00 53.18 219 LYS A N 1
ATOM 1448 C CA . LYS A 1 188 ? 24.989 18.155 -4.761 1.00 57.61 219 LYS A CA 1
ATOM 1449 C C . LYS A 1 188 ? 24.003 19.039 -4.009 1.00 61.90 219 LYS A C 1
ATOM 1450 O O . LYS A 1 188 ? 23.394 18.569 -3.043 1.00 60.80 219 LYS A O 1
ATOM 1456 N N . SER A 1 189 ? 23.826 20.302 -4.403 1.00 58.35 220 SER A N 1
ATOM 1457 C CA . SER A 1 189 ? 23.008 21.205 -3.605 1.00 61.54 220 SER A CA 1
ATOM 1458 C C . SER A 1 189 ? 22.429 22.314 -4.467 1.00 61.03 220 SER A C 1
ATOM 1459 O O . SER A 1 189 ? 23.002 22.693 -5.494 1.00 48.36 220 SER A O 1
ATOM 1462 N N . LYS A 1 190 ? 21.294 22.849 -4.003 1.00 47.91 221 LYS A N 1
ATOM 1463 C CA . LYS A 1 190 ? 20.718 24.050 -4.596 1.00 53.40 221 LYS A CA 1
ATOM 1464 C C . LYS A 1 190 ? 21.709 25.208 -4.584 1.00 57.07 221 LYS A C 1
ATOM 1465 O O . LYS A 1 190 ? 21.627 26.100 -5.436 1.00 56.01 221 LYS A O 1
ATOM 1471 N N . GLU A 1 191 ? 22.645 25.216 -3.628 1.00 53.20 222 GLU A N 1
ATOM 1472 C CA . GLU A 1 191 ? 23.631 26.293 -3.561 1.00 57.44 222 GLU A CA 1
ATOM 1473 C C . GLU A 1 191 ? 24.441 26.406 -4.843 1.00 53.74 222 GLU A C 1
ATOM 1474 O O . GLU A 1 191 ? 24.804 27.515 -5.250 1.00 49.54 222 GLU A O 1
ATOM 1480 N N . GLN A 1 192 ? 24.733 25.277 -5.489 1.00 50.47 223 GLN A N 1
ATOM 1481 C CA . GLN A 1 192 ? 25.544 25.287 -6.699 1.00 54.75 223 GLN A CA 1
ATOM 1482 C C . GLN A 1 192 ? 24.836 25.920 -7.886 1.00 50.35 223 GLN A C 1
ATOM 1483 O O . GLN A 1 192 ? 25.495 26.214 -8.890 1.00 51.59 223 GLN A O 1
ATOM 1489 N N . ILE A 1 193 ? 23.521 26.116 -7.811 1.00 46.44 224 ILE A N 1
ATOM 1490 C CA . ILE A 1 193 ? 22.770 26.647 -8.941 1.00 44.27 224 ILE A CA 1
ATOM 1491 C C . ILE A 1 193 ? 21.956 27.865 -8.520 1.00 47.57 224 ILE A C 1
ATOM 1492 O O . ILE A 1 193 ? 20.966 28.209 -9.176 1.00 46.95 224 ILE A O 1
ATOM 1497 N N . SER A 1 194 ? 22.370 28.538 -7.444 1.00 47.97 225 SER A N 1
ATOM 1498 C CA . SER A 1 194 ? 21.625 29.703 -6.971 1.00 46.72 225 SER A CA 1
ATOM 1499 C C . SER A 1 194 ? 21.995 30.989 -7.703 1.00 41.48 225 SER A C 1
ATOM 1500 O O . SER A 1 194 ? 21.113 31.803 -7.998 1.00 47.92 225 SER A O 1
ATOM 1503 N N . ALA A 1 195 ? 23.272 31.200 -7.999 1.00 42.95 226 ALA A N 1
ATOM 1504 C CA . ALA A 1 195 ? 23.651 32.432 -8.671 1.00 48.53 226 ALA A CA 1
ATOM 1505 C C . ALA A 1 195 ? 23.104 32.461 -10.097 1.00 46.45 226 ALA A C 1
ATOM 1506 O O . ALA A 1 195 ? 22.662 31.447 -10.651 1.00 39.82 226 ALA A O 1
ATOM 1508 N N . ARG A 1 196 ? 23.107 33.656 -10.672 1.00 46.22 227 ARG A N 1
ATOM 1509 C CA . ARG A 1 196 ? 22.789 33.803 -12.083 1.00 48.72 227 ARG A CA 1
ATOM 1510 C C . ARG A 1 196 ? 23.790 32.994 -12.905 1.00 51.66 227 ARG A C 1
ATOM 1511 O O . ARG A 1 196 ? 25.000 33.078 -12.654 1.00 53.78 227 ARG A O 1
ATOM 1519 N N . PRO A 1 197 ? 23.337 32.175 -13.851 1.00 49.04 228 PRO A N 1
ATOM 1520 C CA . PRO A 1 197 ? 24.289 31.470 -14.721 1.00 54.23 228 PRO A CA 1
ATOM 1521 C C . PRO A 1 197 ? 25.112 32.475 -15.515 1.00 54.40 228 PRO A C 1
ATOM 1522 O O . PRO A 1 197 ? 24.577 33.434 -16.077 1.00 45.52 228 PRO A O 1
ATOM 1526 N N . ARG A 1 198 ? 26.424 32.267 -15.535 1.00 58.02 229 ARG A N 1
ATOM 1527 C CA . ARG A 1 198 ? 27.334 33.135 -16.275 1.00 61.56 229 ARG A CA 1
ATOM 1528 C C . ARG A 1 198 ? 27.857 32.499 -17.552 1.00 66.85 229 ARG A C 1
ATOM 1529 O O . ARG A 1 198 ? 28.002 33.186 -18.568 1.00 65.30 229 ARG A O 1
ATOM 1531 N N . SER A 1 199 ? 28.138 31.204 -17.525 1.00 52.04 230 SER A N 1
ATOM 1532 C CA . SER A 1 199 ? 28.675 30.478 -18.660 1.00 55.00 230 SER A CA 1
ATOM 1533 C C . SER A 1 199 ? 27.583 29.617 -19.270 1.00 44.73 230 SER A C 1
ATOM 1534 O O . SER A 1 199 ? 26.435 29.611 -18.820 1.00 47.92 230 SER A O 1
ATOM 1537 N N . LEU A 1 200 ? 27.960 28.871 -20.307 1.00 45.55 231 LEU A N 1
ATOM 1538 C CA . LEU A 1 200 ? 26.997 27.992 -20.958 1.00 40.45 231 LEU A CA 1
ATOM 1539 C C . LEU A 1 200 ? 26.702 26.765 -20.103 1.00 44.47 231 LEU A C 1
ATOM 1540 O O . LEU A 1 200 ? 25.538 26.364 -19.973 1.00 41.86 231 LEU A O 1
ATOM 1545 N N . GLU A 1 201 ? 27.742 26.157 -19.514 1.00 41.65 232 GLU A N 1
ATOM 1546 C CA . GLU A 1 201 ? 27.538 24.988 -18.659 1.00 45.78 232 GLU A CA 1
ATOM 1547 C C . GLU A 1 201 ? 26.620 25.298 -17.480 1.00 43.16 232 GLU A C 1
ATOM 1548 O O . GLU A 1 201 ? 25.744 24.492 -17.142 1.00 41.85 232 GLU A O 1
ATOM 1554 N N . GLU A 1 202 ? 26.816 26.445 -16.822 1.00 42.10 233 GLU A N 1
ATOM 1555 C CA . GLU A 1 202 ? 25.937 26.788 -15.706 1.00 40.95 233 GLU A CA 1
ATOM 1556 C C . GLU A 1 202 ? 24.503 27.001 -16.172 1.00 38.22 233 GLU A C 1
ATOM 1557 O O . GLU A 1 202 ? 23.560 26.664 -15.451 1.00 37.35 233 GLU A O 1
ATOM 1563 N N . PHE A 1 203 ? 24.312 27.584 -17.359 1.00 38.74 234 PHE A N 1
ATOM 1564 C CA . PHE A 1 203 ? 22.960 27.710 -17.901 1.00 35.35 234 PHE A CA 1
ATOM 1565 C C . PHE A 1 203 ? 22.302 26.340 -18.048 1.00 34.61 234 PHE A C 1
ATOM 1566 O O . PHE A 1 203 ? 21.159 26.141 -17.620 1.00 34.27 234 PHE A O 1
ATOM 1574 N N . TYR A 1 204 ? 23.026 25.371 -18.622 1.00 35.59 235 TYR A N 1
ATOM 1575 C CA . TYR A 1 204 ? 22.449 24.045 -18.856 1.00 38.57 235 TYR A CA 1
ATOM 1576 C C . TYR A 1 204 ? 22.193 23.308 -17.546 1.00 35.89 235 TYR A C 1
ATOM 1577 O O . TYR A 1 204 ? 21.152 22.656 -17.384 1.00 35.23 235 TYR A O 1
ATOM 1586 N N . GLN A 1 205 ? 23.142 23.377 -16.611 1.00 36.92 236 GLN A N 1
ATOM 1587 C CA . GLN A 1 205 ? 22.948 22.725 -15.320 1.00 37.55 236 GLN A CA 1
ATOM 1588 C C . GLN A 1 205 ? 21.675 23.216 -14.650 1.00 36.12 236 GLN A C 1
ATOM 1589 O O . GLN A 1 205 ? 20.839 22.419 -14.210 1.00 36.03 236 GLN A O 1
ATOM 1595 N N . ASN A 1 206 ? 21.514 24.536 -14.570 1.00 35.58 237 ASN A N 1
ATOM 1596 C CA . ASN A 1 206 ? 20.339 25.107 -13.919 1.00 34.43 237 ASN A CA 1
ATOM 1597 C C . ASN A 1 206 ? 19.066 24.739 -14.667 1.00 32.65 237 ASN A C 1
ATOM 1598 O O . ASN A 1 206 ? 18.043 24.428 -14.049 1.00 32.06 237 ASN A O 1
ATOM 1603 N N . ALA A 1 207 ? 19.120 24.737 -16.004 1.00 32.03 238 ALA A N 1
ATOM 1604 C CA . ALA A 1 207 ? 17.925 24.437 -16.794 1.00 30.52 238 ALA A CA 1
ATOM 1605 C C . ALA A 1 207 ? 17.528 22.972 -16.677 1.00 30.61 238 ALA A C 1
ATOM 1606 O O . ALA A 1 207 ? 16.336 22.648 -16.584 1.00 29.65 238 ALA A O 1
ATOM 1608 N N . PHE A 1 208 ? 18.509 22.068 -16.671 1.00 31.94 239 PHE A N 1
ATOM 1609 C CA . PHE A 1 208 ? 18.193 20.644 -16.599 1.00 32.31 239 PHE A CA 1
ATOM 1610 C C . PHE A 1 208 ? 17.523 20.284 -15.271 1.00 32.43 239 PHE A C 1
ATOM 1611 O O . PHE A 1 208 ? 16.644 19.412 -15.229 1.00 32.10 239 PHE A O 1
ATOM 1619 N N . VAL A 1 209 ? 17.927 20.935 -14.176 1.00 33.08 240 VAL A N 1
ATOM 1620 C CA . VAL A 1 209 ? 17.229 20.738 -12.904 1.00 33.23 240 VAL A CA 1
ATOM 1621 C C . VAL A 1 209 ? 15.807 21.275 -12.999 1.00 31.56 240 VAL A C 1
ATOM 1622 O O . VAL A 1 209 ? 14.850 20.620 -12.569 1.00 31.30 240 VAL A O 1
ATOM 1626 N N . ALA A 1 210 ? 15.651 22.484 -13.550 1.00 30.59 241 ALA A N 1
ATOM 1627 C CA . ALA A 1 210 ? 14.322 23.078 -13.676 1.00 31.09 241 ALA A CA 1
ATOM 1628 C C . ALA A 1 210 ? 13.400 22.183 -14.494 1.00 28.36 241 ALA A C 1
ATOM 1629 O O . ALA A 1 210 ? 12.255 21.919 -14.104 1.00 27.85 241 ALA A O 1
ATOM 1631 N N . LEU A 1 211 ? 13.896 21.691 -15.632 1.00 28.40 242 LEU A N 1
ATOM 1632 C CA . LEU A 1 211 ? 13.063 20.870 -16.499 1.00 27.81 242 LEU A CA 1
ATOM 1633 C C . LEU A 1 211 ? 12.724 19.539 -15.853 1.00 32.66 242 LEU A C 1
ATOM 1634 O O . LEU A 1 211 ? 11.613 19.024 -16.028 1.00 32.82 242 LEU A O 1
ATOM 1639 N N . SER A 1 212 ? 13.676 18.946 -15.129 1.00 33.03 243 SER A N 1
ATOM 1640 C CA . SER A 1 212 ? 13.373 17.705 -14.433 1.00 32.13 243 SER A CA 1
ATOM 1641 C C . SER A 1 212 ? 12.291 17.922 -13.383 1.00 30.74 243 SER A C 1
ATOM 1642 O O . SER A 1 212 ? 11.414 17.072 -13.205 1.00 32.39 243 SER A O 1
ATOM 1645 N N . ALA A 1 213 ? 12.313 19.068 -12.689 1.00 31.28 244 ALA A N 1
ATOM 1646 C CA . ALA A 1 213 ? 11.266 19.310 -11.705 1.00 32.60 244 ALA A CA 1
ATOM 1647 C C . ALA A 1 213 ? 9.916 19.504 -12.380 1.00 33.18 244 ALA A C 1
ATOM 1648 O O . ALA A 1 213 ? 8.882 19.123 -11.815 1.00 33.05 244 ALA A O 1
ATOM 1650 N N . ALA A 1 214 ? 9.918 20.060 -13.597 1.00 31.38 245 ALA A N 1
ATOM 1651 C CA . ALA A 1 214 ? 8.703 20.310 -14.366 1.00 36.93 245 ALA A CA 1
ATOM 1652 C C . ALA A 1 214 ? 8.171 19.041 -15.025 1.00 35.51 245 ALA A C 1
ATOM 1653 O O . ALA A 1 214 ? 6.969 18.758 -14.950 1.00 29.12 245 ALA A O 1
ATOM 1655 N N . PHE A 1 215 ? 9.049 18.271 -15.678 1.00 30.76 246 PHE A N 1
ATOM 1656 C CA . PHE A 1 215 ? 8.642 17.132 -16.502 1.00 35.34 246 PHE A CA 1
ATOM 1657 C C . PHE A 1 215 ? 8.711 15.791 -15.776 1.00 38.87 246 PHE A C 1
ATOM 1658 O O . PHE A 1 215 ? 7.885 14.916 -16.052 1.00 39.74 246 PHE A O 1
ATOM 1666 N N . SER A 1 216 ? 9.679 15.583 -14.869 1.00 32.87 247 SER A N 1
ATOM 1667 C CA . SER A 1 216 ? 9.842 14.295 -14.188 1.00 35.83 247 SER A CA 1
ATOM 1668 C C . SER A 1 216 ? 10.110 14.511 -12.696 1.00 34.80 247 SER A C 1
ATOM 1669 O O . SER A 1 216 ? 11.157 14.123 -12.165 1.00 33.54 247 SER A O 1
ATOM 1672 N N . PRO A 1 217 ? 9.169 15.136 -11.991 1.00 32.91 248 PRO A N 1
ATOM 1673 C CA . PRO A 1 217 ? 9.371 15.408 -10.561 1.00 35.39 248 PRO A CA 1
ATOM 1674 C C . PRO A 1 217 ? 9.409 14.121 -9.748 1.00 37.72 248 PRO A C 1
ATOM 1675 O O . PRO A 1 217 ? 8.849 13.095 -10.140 1.00 38.60 248 PRO A O 1
ATOM 1679 N N . ASN A 1 218 ? 10.084 14.178 -8.601 1.00 37.14 249 ASN A N 1
ATOM 1680 C CA . ASN A 1 218 ? 10.113 13.049 -7.674 1.00 41.36 249 ASN A CA 1
ATOM 1681 C C . ASN A 1 218 ? 9.974 13.616 -6.266 1.00 42.64 249 ASN A C 1
ATOM 1682 O O . ASN A 1 218 ? 10.916 14.214 -5.738 1.00 38.39 249 ASN A O 1
ATOM 1687 N N . LEU A 1 219 ? 8.798 13.422 -5.665 1.00 43.17 250 LEU A N 1
ATOM 1688 C CA . LEU A 1 219 ? 8.483 14.060 -4.391 1.00 44.11 250 LEU A CA 1
ATOM 1689 C C . LEU A 1 219 ? 9.381 13.585 -3.262 1.00 47.75 250 LEU A C 1
ATOM 1690 O O . LEU A 1 219 ? 9.415 14.222 -2.202 1.00 46.53 250 LEU A O 1
ATOM 1695 N N . THR A 1 220 ? 10.098 12.482 -3.451 1.00 46.62 251 THR A N 1
ATOM 1696 C CA . THR A 1 220 ? 10.854 11.867 -2.371 1.00 49.29 251 THR A CA 1
ATOM 1697 C C . THR A 1 220 ? 12.359 12.018 -2.515 1.00 50.14 251 THR A C 1
ATOM 1698 O O . THR A 1 220 ? 13.092 11.588 -1.617 1.00 54.35 251 THR A O 1
ATOM 1702 N N . ARG A 1 221 ? 12.851 12.596 -3.606 1.00 48.55 252 ARG A N 1
ATOM 1703 C CA . ARG A 1 221 ? 14.280 12.523 -3.899 1.00 44.83 252 ARG A CA 1
ATOM 1704 C C . ARG A 1 221 ? 14.925 13.883 -3.653 1.00 44.29 252 ARG A C 1
ATOM 1705 O O . ARG A 1 221 ? 14.970 14.743 -4.537 1.00 45.87 252 ARG A O 1
ATOM 1713 N N . ALA A 1 222 ? 15.437 14.058 -2.440 1.00 46.06 253 ALA A N 1
ATOM 1714 C CA . ALA A 1 222 ? 16.349 15.147 -2.150 1.00 46.33 253 ALA A CA 1
ATOM 1715 C C . ALA A 1 222 ? 17.587 15.022 -3.036 1.00 50.29 253 ALA A C 1
ATOM 1716 O O . ALA A 1 222 ? 17.975 13.910 -3.409 1.00 52.67 253 ALA A O 1
ATOM 1718 N N . PRO A 1 223 ? 18.268 16.139 -3.346 1.00 46.16 254 PRO A N 1
ATOM 1719 C CA . PRO A 1 223 ? 18.048 17.483 -2.814 1.00 45.47 254 PRO A CA 1
ATOM 1720 C C . PRO A 1 223 ? 17.172 18.366 -3.689 1.00 46.36 254 PRO A C 1
ATOM 1721 O O . PRO A 1 223 ? 16.802 19.450 -3.239 1.00 42.25 254 PRO A O 1
ATOM 1725 N N . PHE A 1 224 ? 16.859 17.919 -4.913 1.00 41.41 255 PHE A N 1
ATOM 1726 C CA . PHE A 1 224 ? 16.165 18.752 -5.887 1.00 42.27 255 PHE A CA 1
ATOM 1727 C C . PHE A 1 224 ? 14.707 18.368 -6.094 1.00 43.52 255 PHE A C 1
ATOM 1728 O O . PHE A 1 224 ? 13.943 19.179 -6.636 1.00 36.01 255 PHE A O 1
ATOM 1736 N N . PHE A 1 225 ? 14.313 17.158 -5.679 1.00 38.66 256 PHE A N 1
ATOM 1737 C CA . PHE A 1 225 ? 12.965 16.609 -5.873 1.00 40.79 256 PHE A CA 1
ATOM 1738 C C . PHE A 1 225 ? 12.678 16.343 -7.357 1.00 37.69 256 PHE A C 1
ATOM 1739 O O . PHE A 1 225 ? 11.590 16.630 -7.857 1.00 34.81 256 PHE A O 1
ATOM 1747 N N . VAL A 1 226 ? 13.661 15.773 -8.064 1.00 36.95 257 VAL A N 1
ATOM 1748 C CA . VAL A 1 226 ? 13.552 15.466 -9.485 1.00 35.95 257 VAL A CA 1
ATOM 1749 C C . VAL A 1 226 ? 14.071 14.058 -9.768 1.00 41.41 257 VAL A C 1
ATOM 1750 O O . VAL A 1 226 ? 14.865 13.491 -9.014 1.00 40.23 257 VAL A O 1
ATOM 1754 N N . ASP A 1 227 ? 13.593 13.491 -10.872 1.00 40.59 258 ASP A N 1
ATOM 1755 C CA . ASP A 1 227 ? 14.265 12.386 -11.541 1.00 38.89 258 ASP A CA 1
ATOM 1756 C C . ASP A 1 227 ? 14.931 12.948 -12.788 1.00 40.50 258 ASP A C 1
ATOM 1757 O O . ASP A 1 227 ? 14.368 13.813 -13.455 1.00 35.50 258 ASP A O 1
ATOM 1762 N N . PHE A 1 228 ? 16.121 12.493 -13.078 1.00 40.69 259 PHE A N 1
ATOM 1763 C CA . PHE A 1 228 ? 16.676 12.988 -14.329 1.00 40.28 259 PHE A CA 1
ATOM 1764 C C . PHE A 1 228 ? 16.325 12.044 -15.479 1.00 38.12 259 PHE A C 1
ATOM 1765 O O . PHE A 1 228 ? 16.133 10.842 -15.268 1.00 43.12 259 PHE A O 1
ATOM 1773 N N . PRO A 1 229 ? 16.211 12.540 -16.719 1.00 43.16 260 PRO A N 1
ATOM 1774 C CA . PRO A 1 229 ? 15.951 11.631 -17.845 1.00 37.31 260 PRO A CA 1
ATOM 1775 C C . PRO A 1 229 ? 17.153 10.790 -18.223 1.00 45.36 260 PRO A C 1
ATOM 1776 O O . PRO A 1 229 ? 17.015 9.879 -19.051 1.00 47.91 260 PRO A O 1
ATOM 1780 N N . TYR A 1 230 ? 18.318 11.067 -17.643 1.00 45.33 261 TYR A N 1
ATOM 1781 C CA . TYR A 1 230 ? 19.549 10.352 -17.927 1.00 50.08 261 TYR A CA 1
ATOM 1782 C C . TYR A 1 230 ? 20.140 9.854 -16.618 1.00 51.84 261 TYR A C 1
ATOM 1783 O O . TYR A 1 230 ? 19.717 10.250 -15.529 1.00 45.93 261 TYR A O 1
ATOM 1792 N N . GLN A 1 231 ? 21.133 8.981 -16.742 1.00 52.47 262 GLN A N 1
ATOM 1793 C CA . GLN A 1 231 ? 21.796 8.405 -15.583 1.00 59.10 262 GLN A CA 1
ATOM 1794 C C . GLN A 1 231 ? 23.188 7.963 -15.995 1.00 59.05 262 GLN A C 1
ATOM 1795 O O . GLN A 1 231 ? 23.467 7.733 -17.176 1.00 57.82 262 GLN A O 1
ATOM 1801 N N . GLU A 1 232 ? 24.056 7.846 -15.003 1.00 58.60 263 GLU A N 1
ATOM 1802 C CA . GLU A 1 232 ? 25.442 7.473 -15.219 1.00 67.75 263 GLU A CA 1
ATOM 1803 C C . GLU A 1 232 ? 25.650 6.012 -14.849 1.00 72.09 263 GLU A C 1
ATOM 1804 O O . GLU A 1 232 ? 25.143 5.541 -13.827 1.00 67.16 263 GLU A O 1
ATOM 1810 N N . ARG A 1 233 ? 26.383 5.297 -15.699 1.00 76.74 264 ARG A N 1
ATOM 1811 C CA . ARG A 1 233 ? 26.760 3.909 -15.455 1.00 84.88 264 ARG A CA 1
ATOM 1812 C C . ARG A 1 233 ? 28.160 3.725 -16.022 1.00 92.62 264 ARG A C 1
ATOM 1813 O O . ARG A 1 233 ? 28.344 3.810 -17.239 1.00 88.69 264 ARG A O 1
ATOM 1815 N N . ASP A 1 234 ? 29.137 3.505 -15.136 1.00 106.26 265 ASP A N 1
ATOM 1816 C CA . ASP A 1 234 ? 30.566 3.426 -15.448 1.00 116.62 265 ASP A CA 1
ATOM 1817 C C . ASP A 1 234 ? 31.168 4.801 -15.722 1.00 109.67 265 ASP A C 1
ATOM 1818 O O . ASP A 1 234 ? 32.385 4.979 -15.618 1.00 117.67 265 ASP A O 1
ATOM 1823 N N . GLY A 1 235 ? 30.335 5.778 -16.061 1.00 99.51 266 GLY A N 1
ATOM 1824 C CA . GLY A 1 235 ? 30.837 7.089 -16.418 1.00 95.59 266 GLY A CA 1
ATOM 1825 C C . GLY A 1 235 ? 30.357 7.522 -17.786 1.00 92.48 266 GLY A C 1
ATOM 1826 O O . GLY A 1 235 ? 30.774 8.564 -18.302 1.00 89.23 266 GLY A O 1
ATOM 1827 N N . VAL A 1 236 ? 29.483 6.720 -18.389 1.00 87.88 267 VAL A N 1
ATOM 1828 C CA . VAL A 1 236 ? 28.838 7.055 -19.653 1.00 79.97 267 VAL A CA 1
ATOM 1829 C C . VAL A 1 236 ? 27.361 7.313 -19.382 1.00 71.11 267 VAL A C 1
ATOM 1830 O O . VAL A 1 236 ? 26.709 6.550 -18.656 1.00 67.67 267 VAL A O 1
ATOM 1834 N N . VAL A 1 237 ? 26.843 8.398 -19.951 1.00 58.63 268 VAL A N 1
ATOM 1835 C CA . VAL A 1 237 ? 25.455 8.805 -19.753 1.00 60.47 268 VAL A CA 1
ATOM 1836 C C . VAL A 1 237 ? 24.541 7.941 -20.612 1.00 60.69 268 VAL A C 1
ATOM 1837 O O . VAL A 1 237 ? 24.761 7.786 -21.819 1.00 68.88 268 VAL A O 1
ATOM 1841 N N . GLU A 1 238 ? 23.507 7.383 -19.990 1.00 55.97 269 GLU A N 1
ATOM 1842 C CA . GLU A 1 238 ? 22.503 6.586 -20.676 1.00 50.73 269 GLU A CA 1
ATOM 1843 C C . GLU A 1 238 ? 21.122 7.058 -20.253 1.00 52.77 269 GLU A C 1
ATOM 1844 O O . GLU A 1 238 ? 20.964 7.756 -19.250 1.00 51.29 269 GLU A O 1
ATOM 1850 N N . LYS A 1 239 ? 20.120 6.657 -21.032 1.00 54.91 270 LYS A N 1
ATOM 1851 C CA . LYS A 1 239 ? 18.746 7.034 -20.734 1.00 54.78 270 LYS A CA 1
ATOM 1852 C C . LYS A 1 239 ? 18.318 6.447 -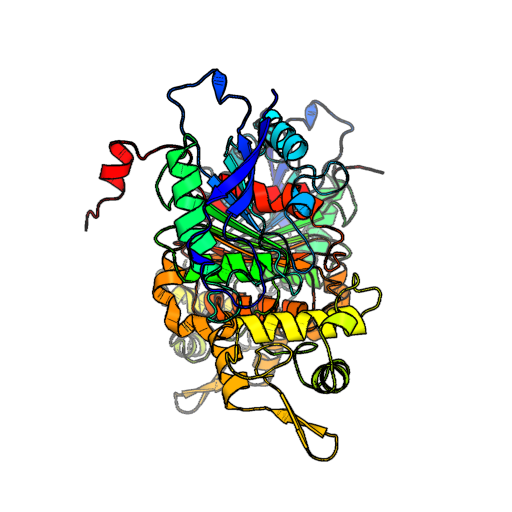19.397 1.00 55.83 270 LYS A C 1
ATOM 1853 O O . LYS A 1 239 ? 18.689 5.323 -19.051 1.00 55.29 270 LYS A O 1
ATOM 1859 N N . ASN A 1 240 ? 17.560 7.232 -18.632 1.00 51.45 271 ASN A N 1
ATOM 1860 C CA . ASN A 1 240 ? 16.812 6.733 -17.477 1.00 55.54 271 ASN A CA 1
ATOM 1861 C C . ASN A 1 240 ? 15.374 6.627 -17.971 1.00 57.09 271 ASN A C 1
ATOM 1862 O O . ASN A 1 240 ? 14.590 7.573 -17.866 1.00 57.71 271 ASN A O 1
ATOM 1867 N N . GLU A 1 241 ? 15.035 5.448 -18.502 1.00 63.53 272 GLU A N 1
ATOM 1868 C CA . GLU A 1 241 ? 13.896 5.321 -19.414 1.00 62.01 272 GLU A CA 1
ATOM 1869 C C . GLU A 1 241 ? 12.550 5.799 -18.872 1.00 61.59 272 GLU A C 1
ATOM 1870 O O . GLU A 1 241 ? 11.785 6.379 -19.664 1.00 55.72 272 GLU A O 1
ATOM 1872 N N . PRO A 1 242 ? 12.179 5.602 -17.595 1.00 58.78 273 PRO A N 1
ATOM 1873 C CA . PRO A 1 242 ? 10.860 6.117 -17.175 1.00 57.56 273 PRO A CA 1
ATOM 1874 C C . PRO A 1 242 ? 10.789 7.634 -17.114 1.00 46.89 273 PRO A C 1
ATOM 1875 O O . PRO A 1 242 ? 9.768 8.211 -17.513 1.00 50.48 273 PRO A O 1
ATOM 1879 N N . ALA A 1 243 ? 11.841 8.307 -16.646 1.00 51.29 274 ALA A N 1
ATOM 1880 C CA . ALA A 1 243 ? 11.836 9.769 -16.689 1.00 46.30 274 ALA A CA 1
ATOM 1881 C C . ALA A 1 243 ? 11.968 10.275 -18.122 1.00 44.76 274 ALA A C 1
ATOM 1882 O O . ALA A 1 243 ? 11.319 11.260 -18.502 1.00 39.25 274 ALA A O 1
ATOM 1884 N N . PHE A 1 244 ? 12.810 9.619 -18.927 1.00 43.96 275 PHE A N 1
ATOM 1885 C CA . PHE A 1 244 ? 12.924 9.957 -20.346 1.00 42.64 275 PHE A CA 1
ATOM 1886 C C . PHE A 1 244 ? 11.565 9.931 -21.035 1.00 41.80 275 PHE A C 1
ATOM 1887 O O . PHE A 1 244 ? 11.208 10.859 -21.770 1.00 39.99 275 PHE A O 1
ATOM 1895 N N . ALA A 1 245 ? 10.794 8.863 -20.814 1.00 47.33 276 ALA A N 1
ATOM 1896 C CA . ALA A 1 245 ? 9.481 8.784 -21.440 1.00 45.74 276 ALA A CA 1
ATOM 1897 C C . ALA A 1 245 ? 8.574 9.912 -20.974 1.00 42.38 276 ALA A C 1
ATOM 1898 O O . ALA A 1 245 ? 7.765 10.418 -21.764 1.00 42.06 276 ALA A O 1
ATOM 1900 N N . LYS A 1 246 ? 8.713 10.339 -19.712 1.00 39.57 277 LYS A N 1
ATOM 1901 C CA . LYS A 1 246 ? 7.908 11.446 -19.208 1.00 39.30 277 LYS A CA 1
ATOM 1902 C C . LYS A 1 246 ? 8.255 12.753 -19.907 1.00 38.51 277 LYS A C 1
ATOM 1903 O O . LYS A 1 246 ? 7.364 13.563 -20.193 1.00 36.70 277 LYS A O 1
ATOM 1909 N N . TRP A 1 247 ? 9.544 12.987 -20.178 1.00 38.50 278 TRP A N 1
ATOM 1910 C CA . TRP A 1 247 ? 9.938 14.177 -20.928 1.00 40.37 278 TRP A CA 1
ATOM 1911 C C . TRP A 1 247 ? 9.310 14.167 -22.315 1.00 37.46 278 TRP A C 1
ATOM 1912 O O . TRP A 1 247 ? 8.751 15.176 -22.771 1.00 31.63 278 TRP A O 1
ATOM 1923 N N . ARG A 1 248 ? 9.372 13.022 -22.997 1.00 36.52 279 ARG A N 1
ATOM 1924 C CA . ARG A 1 248 ? 8.799 12.940 -24.336 1.00 37.03 279 ARG A CA 1
ATOM 1925 C C . ARG A 1 248 ? 7.306 13.242 -24.313 1.00 36.83 279 ARG A C 1
ATOM 1926 O O . ARG A 1 248 ? 6.781 13.880 -25.233 1.00 42.56 279 ARG A O 1
ATOM 1934 N N . SER A 1 249 ? 6.609 12.807 -23.257 1.00 40.87 280 SER A N 1
ATOM 1935 C CA . SER A 1 249 ? 5.175 13.050 -23.147 1.00 38.84 280 SER A CA 1
ATOM 1936 C C . SER A 1 249 ? 4.844 14.523 -22.940 1.00 35.64 280 SER A C 1
ATOM 1937 O O . SER A 1 249 ? 3.685 14.909 -23.126 1.00 41.55 280 SER A O 1
ATOM 1940 N N . LYS A 1 250 ? 5.823 15.352 -22.582 1.00 32.80 281 LYS A N 1
ATOM 1941 C CA . LYS A 1 250 ? 5.615 16.780 -22.384 1.00 32.90 281 LYS A CA 1
ATOM 1942 C C . LYS A 1 250 ? 6.048 17.616 -23.585 1.00 35.66 281 LYS A C 1
ATOM 1943 O O . LYS A 1 250 ? 5.970 18.848 -23.529 1.00 33.16 281 LYS A O 1
ATOM 1949 N N . MET A 1 251 ? 6.448 16.985 -24.687 1.00 32.00 282 MET A N 1
ATOM 1950 C CA . MET A 1 251 ? 7.137 17.692 -25.760 1.00 25.72 282 MET A CA 1
ATOM 1951 C C . MET A 1 251 ? 6.247 17.779 -26.986 1.00 31.31 282 MET A C 1
ATOM 1952 O O . MET A 1 251 ? 5.858 16.737 -27.533 1.00 28.74 282 MET A O 1
ATOM 1957 N N . PRO A 1 252 ? 5.897 18.997 -27.421 1.00 28.86 283 PRO A N 1
ATOM 1958 C CA . PRO A 1 252 ? 4.857 19.162 -28.452 1.00 30.69 283 PRO A CA 1
ATOM 1959 C C . PRO A 1 252 ? 5.142 18.441 -29.748 1.00 26.87 283 PRO A C 1
ATOM 1960 O O . PRO A 1 252 ? 4.194 18.013 -30.416 1.00 27.57 283 PRO A O 1
ATOM 1964 N N . LEU A 1 253 ? 6.415 18.304 -30.132 1.00 26.45 284 LEU A N 1
ATOM 1965 C CA . LEU A 1 253 ? 6.746 17.595 -31.361 1.00 28.31 284 LEU A CA 1
ATOM 1966 C C . LEU A 1 253 ? 6.128 16.202 -31.386 1.00 30.97 284 LEU A C 1
ATOM 1967 O O . LEU A 1 253 ? 5.726 15.716 -32.450 1.00 29.41 284 LEU A O 1
ATOM 1972 N N . TYR A 1 254 ? 5.993 15.563 -30.228 1.00 30.48 285 TYR A N 1
ATOM 1973 C CA . TYR A 1 254 ? 5.502 14.197 -30.168 1.00 24.76 285 TYR A CA 1
ATOM 1974 C C . TYR A 1 254 ? 4.030 14.115 -29.798 1.00 33.49 285 TYR A C 1
ATOM 1975 O O . TYR A 1 254 ? 3.522 13.007 -29.593 1.00 33.29 285 TYR A O 1
ATOM 1984 N N . MET A 1 255 ? 3.336 15.249 -29.681 1.00 32.37 286 MET A N 1
ATOM 1985 C CA . MET A 1 255 ? 1.922 15.257 -29.320 1.00 35.93 286 MET A CA 1
ATOM 1986 C C . MET A 1 255 ? 1.007 15.627 -30.467 1.00 32.73 286 MET A C 1
ATOM 1987 O O . MET A 1 255 ? -0.203 15.747 -30.252 1.00 32.99 286 MET A O 1
ATOM 1992 N N . ILE A 1 256 ? 1.543 15.826 -31.668 1.00 31.13 287 ILE A N 1
ATOM 1993 C CA . ILE A 1 256 ? 0.718 16.336 -32.758 1.00 35.59 287 ILE A CA 1
ATOM 1994 C C . ILE A 1 256 ? -0.330 15.310 -33.170 1.00 40.17 287 ILE A C 1
ATOM 1995 O O . ILE A 1 256 ? -1.499 15.653 -33.388 1.00 39.19 287 ILE A O 1
ATOM 2000 N N . GLY A 1 257 ? 0.060 14.036 -33.257 1.00 42.30 288 GLY A N 1
ATOM 2001 C CA . GLY A 1 257 ? -0.909 12.995 -33.560 1.00 42.33 288 GLY A CA 1
ATOM 2002 C C . GLY A 1 257 ? -2.049 12.949 -32.561 1.00 46.35 288 GLY A C 1
ATOM 2003 O O . GLY A 1 257 ? -3.213 12.792 -32.937 1.00 51.83 288 GLY A O 1
ATOM 2004 N N . GLU A 1 258 ? -1.737 13.123 -31.281 1.00 42.76 289 GLU A N 1
ATOM 2005 C CA . GLU A 1 258 ? -2.750 12.991 -30.246 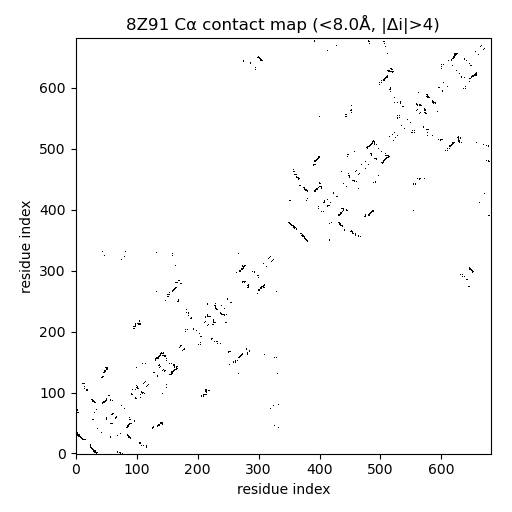1.00 43.19 289 GLU A CA 1
ATOM 2006 C C . GLU A 1 258 ? -3.663 14.207 -30.179 1.00 41.94 289 GLU A C 1
ATOM 2007 O O . GLU A 1 258 ? -4.870 14.069 -29.959 1.00 46.92 289 GLU A O 1
ATOM 2013 N N . LYS A 1 259 ? -3.107 15.406 -30.325 1.00 38.68 290 LYS A N 1
ATOM 2014 C CA . LYS A 1 259 ? -3.860 16.640 -30.146 1.00 39.73 290 LYS A CA 1
ATOM 2015 C C . LYS A 1 259 ? -4.328 17.233 -31.477 1.00 36.51 290 LYS A C 1
ATOM 2016 O O . LYS A 1 259 ? -4.684 18.419 -31.535 1.00 30.07 290 LYS A O 1
ATOM 2022 N N . LYS A 1 260 ? -4.331 16.437 -32.551 1.00 35.90 291 LYS A N 1
ATOM 2023 C CA . LYS A 1 260 ? -4.528 16.996 -33.890 1.00 36.11 291 LYS A CA 1
ATOM 2024 C C . LYS A 1 260 ? -5.846 17.756 -33.986 1.00 28.59 291 LYS A C 1
ATOM 2025 O O . LYS A 1 260 ? -5.891 18.876 -34.508 1.00 27.09 291 LYS A O 1
ATOM 2031 N N . ALA A 1 261 ? -6.928 17.174 -33.463 1.00 33.49 292 ALA A N 1
ATOM 2032 C CA . ALA A 1 261 ? -8.232 17.821 -33.574 1.00 38.41 292 ALA A CA 1
ATOM 2033 C C . ALA A 1 261 ? -8.260 19.140 -32.814 1.00 39.44 292 ALA A C 1
ATOM 2034 O O . ALA A 1 261 ? -8.893 20.105 -33.260 1.00 37.96 292 ALA A O 1
ATOM 2036 N N . ASP A 1 262 ? -7.571 19.205 -31.668 1.00 35.59 293 ASP A N 1
ATOM 2037 C CA . ASP A 1 262 ? -7.481 20.458 -30.921 1.00 33.56 293 ASP A CA 1
ATOM 2038 C C . ASP A 1 262 ? -6.560 21.454 -31.613 1.00 31.14 293 ASP A C 1
ATOM 2039 O O . ASP A 1 262 ? -6.853 22.657 -31.656 1.00 26.79 293 ASP A O 1
ATOM 2044 N N . ILE A 1 263 ? -5.437 20.984 -32.165 1.00 25.53 294 ILE A N 1
ATOM 2045 C CA . ILE A 1 263 ? -4.586 21.904 -32.917 1.00 28.12 294 ILE A CA 1
ATOM 2046 C C . ILE A 1 263 ? -5.359 22.497 -34.085 1.00 29.29 294 ILE A C 1
ATOM 2047 O O . ILE A 1 263 ? -5.173 23.668 -34.431 1.00 24.67 294 ILE A O 1
ATOM 2052 N N . LEU A 1 264 ? -6.269 21.721 -34.685 1.00 30.62 295 LEU A N 1
ATOM 2053 C CA . LEU A 1 264 ? -7.034 22.223 -35.824 1.00 32.20 295 LEU A CA 1
ATOM 2054 C C . LEU A 1 264 ? -8.073 23.259 -35.412 1.00 34.26 295 LEU A C 1
ATOM 2055 O O . LEU A 1 264 ? -8.559 24.002 -36.271 1.00 28.60 295 LEU A O 1
ATOM 2060 N N . LYS A 1 265 ? -8.404 23.352 -34.121 1.00 29.48 296 LYS A N 1
ATOM 2061 C CA . LYS A 1 265 ? -9.314 24.404 -33.687 1.00 31.37 296 LYS A CA 1
ATOM 2062 C C . LYS A 1 265 ? -8.642 25.763 -33.536 1.00 29.17 296 LYS A C 1
ATOM 2063 O O . LYS A 1 265 ? -9.348 26.770 -33.471 1.00 31.34 296 LYS A O 1
ATOM 2069 N N . LEU A 1 266 ? -7.311 25.833 -33.507 1.00 22.36 297 LEU A N 1
ATOM 2070 C CA . LEU A 1 266 ? -6.650 27.126 -33.509 1.00 25.89 297 LEU A CA 1
ATOM 2071 C C . LEU A 1 266 ? -6.776 27.808 -34.869 1.00 30.04 297 LEU A C 1
ATOM 2072 O O . LEU A 1 266 ? -6.632 27.176 -35.919 1.00 38.83 297 LEU A O 1
ATOM 2077 N N . ARG A 1 267 ? -7.024 29.115 -34.841 1.00 29.08 298 ARG A N 1
ATOM 2078 C CA . ARG A 1 267 ? -7.149 29.906 -36.059 1.00 27.49 298 ARG A CA 1
ATOM 2079 C C . ARG A 1 267 ? -5.821 30.489 -36.521 1.00 25.21 298 ARG A C 1
ATOM 2080 O O . ARG A 1 267 ? -5.671 30.795 -37.708 1.00 27.82 298 ARG A O 1
ATOM 2088 N N . GLY A 1 268 ? -4.849 30.626 -35.630 1.00 24.74 299 GLY A N 1
ATOM 2089 C CA . GLY A 1 268 ? -3.513 31.001 -36.040 1.00 23.14 299 GLY A CA 1
ATOM 2090 C C . GLY A 1 268 ? -2.454 30.242 -35.265 1.00 20.16 299 GLY A C 1
ATOM 2091 O O . GLY A 1 268 ? -2.565 30.085 -34.034 1.00 18.60 299 GLY A O 1
ATOM 2092 N N . ILE A 1 269 ? -1.423 29.785 -35.980 1.00 19.59 300 ILE A N 1
ATOM 2093 C CA . ILE A 1 269 ? -0.258 29.091 -35.425 1.00 19.81 300 ILE A CA 1
ATOM 2094 C C . ILE A 1 269 ? 0.985 29.609 -36.139 1.00 20.88 300 ILE A C 1
ATOM 2095 O O . ILE A 1 269 ? 1.135 29.411 -37.358 1.00 19.50 300 ILE A O 1
ATOM 2100 N N . ALA A 1 270 ? 1.894 30.233 -35.397 1.00 19.87 301 ALA A N 1
ATOM 2101 C CA . ALA A 1 270 ? 3.171 30.665 -35.976 1.00 17.53 301 ALA A CA 1
ATOM 2102 C C . ALA A 1 270 ? 4.335 30.249 -35.085 1.00 19.51 301 ALA A C 1
ATOM 2103 O O . ALA A 1 270 ? 4.240 30.326 -33.856 1.00 20.55 301 ALA A O 1
ATOM 2105 N N . ILE A 1 271 ? 5.427 29.817 -35.719 1.00 15.26 302 ILE A N 1
ATOM 2106 C CA . ILE A 1 271 ? 6.680 29.453 -35.048 1.00 17.66 302 ILE A CA 1
ATOM 2107 C C . ILE A 1 271 ? 7.819 30.088 -35.830 1.00 17.04 302 ILE A C 1
ATOM 2108 O O . ILE A 1 271 ? 7.848 30.001 -37.065 1.00 19.05 302 ILE A O 1
ATOM 2113 N N . ASP A 1 272 ? 8.789 30.682 -35.134 1.00 19.21 303 ASP A N 1
ATOM 2114 C CA . ASP A 1 272 ? 9.959 31.174 -35.854 1.00 16.20 303 ASP A CA 1
ATOM 2115 C C . ASP A 1 272 ? 11.227 30.882 -35.052 1.00 17.30 303 ASP A C 1
ATOM 2116 O O . ASP A 1 272 ? 11.184 30.432 -33.894 1.00 19.72 303 ASP A O 1
ATOM 2121 N N . VAL A 1 273 ? 12.360 31.094 -35.710 1.00 17.46 304 VAL A N 1
ATOM 2122 C CA . VAL A 1 273 ? 13.664 30.799 -35.134 1.00 17.80 304 VAL A CA 1
ATOM 2123 C C . VAL A 1 273 ? 14.695 31.583 -35.936 1.00 19.45 304 VAL A C 1
ATOM 2124 O O . VAL A 1 273 ? 14.562 31.763 -37.156 1.00 19.19 304 VAL A O 1
ATOM 2128 N N . GLY A 1 274 ? 15.707 32.069 -35.237 1.00 19.02 305 GLY A N 1
ATOM 2129 C CA . GLY A 1 274 ? 16.799 32.752 -35.898 1.00 19.82 305 GLY A CA 1
ATOM 2130 C C . GLY A 1 274 ? 17.747 31.792 -36.591 1.00 26.36 305 GLY A C 1
ATOM 2131 O O . GLY A 1 274 ? 17.986 30.670 -36.139 1.00 20.42 305 GLY A O 1
ATOM 2132 N N . GLU A 1 275 ? 18.283 32.258 -37.730 1.00 20.86 306 GLU A N 1
ATOM 2133 C CA . GLU A 1 275 ? 19.322 31.525 -38.450 1.00 21.66 306 GLU A CA 1
ATOM 2134 C C . GLU A 1 275 ? 20.492 31.141 -37.548 1.00 28.36 306 GLU A C 1
ATOM 2135 O O . GLU A 1 275 ? 21.063 30.052 -37.693 1.00 23.96 306 GLU A O 1
ATOM 2141 N N . LYS A 1 276 ? 20.885 32.033 -36.628 1.00 26.22 307 LYS A N 1
ATOM 2142 C CA . LYS A 1 276 ? 22.070 31.846 -35.791 1.00 24.12 307 LYS A CA 1
ATOM 2143 C C . LYS A 1 276 ? 21.711 31.429 -34.359 1.00 25.60 307 LYS A C 1
ATOM 2144 O O . LYS A 1 276 ? 22.475 31.696 -33.427 1.00 26.99 307 LYS A O 1
ATOM 2150 N N . GLU A 1 277 ? 20.558 30.798 -34.179 1.00 26.52 308 GLU A N 1
ATOM 2151 C CA . GLU A 1 277 ? 20.144 30.202 -32.910 1.00 27.84 308 GLU A CA 1
ATOM 2152 C C . GLU A 1 277 ? 21.256 29.335 -32.318 1.00 28.43 308 GLU A C 1
ATOM 2153 O O . GLU A 1 277 ? 21.715 28.392 -32.967 1.00 28.99 308 GLU A O 1
ATOM 2159 N N . GLU A 1 278 ? 21.708 29.669 -31.090 1.00 27.58 309 GLU A N 1
ATOM 2160 C CA . GLU A 1 278 ? 22.839 28.969 -30.480 1.00 28.92 309 GLU A CA 1
ATOM 2161 C C . GLU A 1 278 ? 22.452 27.626 -29.873 1.00 30.10 309 GLU A C 1
ATOM 2162 O O . GLU A 1 278 ? 23.325 26.775 -29.682 1.00 28.29 309 GLU A O 1
ATOM 2168 N N . PHE A 1 279 ? 21.193 27.443 -29.483 1.00 25.52 310 PHE A N 1
ATOM 2169 C CA . PHE A 1 279 ? 20.760 26.193 -28.864 1.00 27.46 310 PHE A CA 1
ATOM 2170 C C . PHE A 1 279 ? 20.379 25.215 -29.968 1.00 29.37 310 PHE A C 1
ATOM 2171 O O . PHE A 1 279 ? 19.309 25.339 -30.570 1.00 28.57 310 PHE A O 1
ATOM 2179 N N . SER A 1 280 ? 21.239 24.219 -30.207 1.00 24.52 311 SER A N 1
ATOM 2180 C CA . SER A 1 280 ? 21.043 23.331 -31.351 1.00 28.44 311 SER A CA 1
ATOM 2181 C C . SER A 1 280 ? 19.676 22.646 -31.333 1.00 29.25 311 SER A C 1
ATOM 2182 O O . SER A 1 280 ? 19.081 22.443 -32.396 1.00 31.10 311 SER A O 1
ATOM 2185 N N . HIS A 1 281 ? 19.131 22.321 -30.153 1.00 28.66 312 HIS A N 1
ATOM 2186 C CA . HIS A 1 281 ? 17.839 21.637 -30.162 1.00 26.82 312 HIS A CA 1
ATOM 2187 C C . HIS A 1 281 ? 16.717 22.541 -30.661 1.00 26.24 312 HIS A C 1
ATOM 2188 O O . HIS A 1 281 ? 15.774 22.050 -31.281 1.00 25.24 312 HIS A O 1
ATOM 2195 N N . ILE A 1 282 ? 16.796 23.849 -30.408 1.00 23.34 313 ILE A N 1
ATOM 2196 C CA . ILE A 1 282 ? 15.786 24.765 -30.924 1.00 21.50 313 ILE A CA 1
ATOM 2197 C C . ILE A 1 282 ? 15.865 24.822 -32.445 1.00 25.98 313 ILE A C 1
ATOM 2198 O O . ILE A 1 282 ? 14.850 24.709 -33.144 1.00 27.14 313 ILE A O 1
ATOM 2203 N N . ARG A 1 283 ? 17.079 24.985 -32.976 1.00 24.61 314 ARG A N 1
ATOM 2204 C CA . ARG A 1 283 ? 17.280 25.007 -34.420 1.00 29.49 314 ARG A CA 1
ATOM 2205 C C . ARG A 1 283 ? 16.715 23.754 -35.083 1.00 26.36 314 ARG A C 1
ATOM 2206 O O . ARG A 1 283 ? 15.948 23.839 -36.046 1.00 26.97 314 ARG A O 1
ATOM 2214 N N . ILE A 1 284 ? 17.061 22.584 -34.546 1.00 26.57 315 ILE A N 1
ATOM 2215 C CA . ILE A 1 284 ? 16.628 21.308 -35.112 1.00 25.90 315 ILE A CA 1
ATOM 2216 C C . ILE A 1 284 ? 15.117 21.123 -34.975 1.00 28.56 315 ILE A C 1
ATOM 2217 O O . ILE A 1 284 ? 14.426 20.815 -35.951 1.00 26.10 315 ILE A O 1
ATOM 2222 N N . THR A 1 285 ? 14.580 21.271 -33.759 1.00 25.29 316 THR A N 1
ATOM 2223 C CA . THR A 1 285 ? 13.206 20.822 -33.539 1.00 21.32 316 THR A CA 1
ATOM 2224 C C . THR A 1 285 ? 12.159 21.795 -34.057 1.00 20.02 316 THR A C 1
ATOM 2225 O O . THR A 1 285 ? 11.019 21.382 -34.261 1.00 22.58 316 THR A O 1
ATOM 2229 N N . THR A 1 286 ? 12.481 23.079 -34.216 1.00 23.09 317 THR A N 1
ATOM 2230 C CA . THR A 1 286 ? 11.510 23.975 -34.838 1.00 25.06 317 THR A CA 1
ATOM 2231 C C . THR A 1 286 ? 11.252 23.579 -36.289 1.00 21.90 317 THR A C 1
ATOM 2232 O O . THR A 1 286 ? 10.103 23.615 -36.756 1.00 21.22 317 THR A O 1
ATOM 2236 N N . GLY A 1 287 ? 12.304 23.192 -37.014 1.00 21.14 318 GLY A N 1
ATOM 2237 C CA . GLY A 1 287 ? 12.109 22.701 -38.375 1.00 23.14 318 GLY A CA 1
ATOM 2238 C C . GLY A 1 287 ? 11.331 21.399 -38.395 1.00 23.33 318 GLY A C 1
ATOM 2239 O O . GLY A 1 287 ? 10.459 21.193 -39.249 1.00 21.75 318 GLY A O 1
ATOM 2240 N N . GLN A 1 288 ? 11.630 20.506 -37.443 1.00 24.70 319 GLN A N 1
ATOM 2241 C CA . GLN A 1 288 ? 10.885 19.255 -37.315 1.00 24.04 319 GLN A CA 1
ATOM 2242 C C . GLN A 1 288 ? 9.427 19.517 -36.977 1.00 23.35 319 GLN A C 1
ATOM 2243 O O . GLN A 1 288 ? 8.531 18.858 -37.518 1.00 23.73 319 GLN A O 1
ATOM 2249 N N . PHE A 1 289 ? 9.169 20.480 -36.087 1.00 22.09 320 PHE A N 1
ATOM 2250 C CA . PHE A 1 289 ? 7.789 20.780 -35.707 1.00 22.05 320 PHE A CA 1
ATOM 2251 C C . PHE A 1 289 ? 6.996 21.312 -36.894 1.00 22.51 320 PHE A C 1
ATOM 2252 O O . PHE A 1 289 ? 5.851 20.903 -37.118 1.00 23.44 320 PHE A O 1
ATOM 2260 N N . SER A 1 290 ? 7.583 22.225 -37.677 1.00 21.19 321 SER A N 1
ATOM 2261 C CA . SER A 1 290 ? 6.877 22.677 -38.875 1.00 21.62 321 SER A CA 1
ATOM 2262 C C . SER A 1 290 ? 6.653 21.526 -39.859 1.00 23.16 321 SER A C 1
ATOM 2263 O O . SER A 1 290 ? 5.552 21.385 -40.409 1.00 22.62 321 SER A O 1
ATOM 2266 N N . LYS A 1 291 ? 7.672 20.679 -40.077 1.00 18.26 322 LYS A N 1
ATOM 2267 C CA . LYS A 1 291 ? 7.477 19.496 -40.925 1.00 24.68 322 LYS A CA 1
ATOM 2268 C C . LYS A 1 291 ? 6.382 18.583 -40.379 1.00 25.30 322 LYS A C 1
ATOM 2269 O O . LYS A 1 291 ? 5.551 18.079 -41.145 1.00 25.75 322 LYS A O 1
ATOM 2275 N N . ALA A 1 292 ? 6.381 18.328 -39.064 1.00 23.86 323 ALA A N 1
ATOM 2276 C CA . ALA A 1 292 ? 5.365 17.438 -38.503 1.00 20.99 323 ALA A CA 1
ATOM 2277 C C . ALA A 1 292 ? 3.966 17.998 -38.717 1.00 24.65 323 ALA A C 1
ATOM 2278 O O . ALA A 1 292 ? 3.018 17.243 -38.949 1.00 27.93 323 ALA A O 1
ATOM 2280 N N . LEU A 1 293 ? 3.812 19.322 -38.623 1.00 22.40 324 LEU A N 1
ATOM 2281 C CA . LEU A 1 293 ? 2.520 19.942 -38.897 1.00 21.10 324 LEU A CA 1
ATOM 2282 C C . LEU A 1 293 ? 2.163 19.858 -40.377 1.00 25.33 324 LEU A C 1
ATOM 2283 O O . LEU A 1 293 ? 1.009 19.565 -40.721 1.00 22.32 324 LEU A O 1
ATOM 2288 N N . SER A 1 294 ? 3.128 20.114 -41.273 1.00 19.95 325 SER A N 1
ATOM 2289 C CA A SER A 1 294 ? 2.829 20.023 -42.705 0.41 25.37 325 SER A CA 1
ATOM 2290 C CA B SER A 1 294 ? 2.818 20.032 -42.700 0.59 24.12 325 SER A CA 1
ATOM 2291 C C . SER A 1 294 ? 2.503 18.600 -43.124 1.00 25.95 325 SER A C 1
ATOM 2292 O O . SER A 1 294 ? 1.666 18.395 -44.005 1.00 24.34 325 SER A O 1
ATOM 2297 N N . GLU A 1 295 ? 3.149 17.604 -42.509 1.00 25.84 326 GLU A N 1
ATOM 2298 C CA . GLU A 1 295 ? 2.842 16.213 -42.847 1.00 26.58 326 GLU A CA 1
ATOM 2299 C C . GLU A 1 295 ? 1.389 15.880 -42.557 1.00 27.02 326 GLU A C 1
ATOM 2300 O O . GLU A 1 295 ? 0.806 15.006 -43.210 1.00 29.17 326 GLU A O 1
ATOM 2306 N N . GLN A 1 296 ? 0.805 16.541 -41.568 1.00 26.87 327 GLN A N 1
ATOM 2307 C CA . GLN A 1 296 ? -0.597 16.394 -41.221 1.00 27.20 327 GLN A CA 1
ATOM 2308 C C . GLN A 1 296 ? -1.485 17.416 -41.915 1.00 25.96 327 GLN A C 1
ATOM 2309 O O . GLN A 1 296 ? -2.672 17.498 -41.589 1.00 27.75 327 GLN A O 1
ATOM 2315 N N . ASN A 1 297 ? -0.919 18.230 -42.814 1.00 22.51 328 ASN A N 1
ATOM 2316 C CA . ASN A 1 297 ? -1.639 19.307 -43.507 1.00 22.38 328 ASN A CA 1
ATOM 2317 C C . ASN A 1 297 ? -2.314 20.289 -42.541 1.00 22.73 328 ASN A C 1
ATOM 2318 O O . ASN A 1 297 ? -3.423 20.767 -42.794 1.00 24.71 328 ASN A O 1
ATOM 2323 N N . ILE A 1 298 ? -1.635 20.624 -41.445 1.00 21.54 329 ILE A N 1
ATOM 2324 C CA . ILE A 1 298 ? -2.169 21.537 -40.437 1.00 22.69 329 ILE A CA 1
ATOM 2325 C C . ILE A 1 298 ? -1.773 22.966 -40.805 1.00 20.53 329 ILE A C 1
ATOM 2326 O O . ILE A 1 298 ? -0.566 23.262 -40.883 1.00 22.64 329 ILE A O 1
ATOM 2331 N N . PRO A 1 299 ? -2.730 23.873 -41.014 1.00 19.04 330 PRO A N 1
ATOM 2332 C CA . PRO A 1 299 ? -2.374 25.265 -41.327 1.00 22.07 330 PRO A CA 1
ATOM 2333 C C . PRO A 1 299 ? -1.528 25.906 -40.229 1.00 25.69 330 PRO A C 1
ATOM 2334 O O . PRO A 1 299 ? -1.803 25.753 -39.032 1.00 19.33 330 PRO A O 1
ATOM 2338 N N . HIS A 1 300 ? -0.478 26.613 -40.656 1.00 19.35 331 HIS A N 1
ATOM 2339 C CA . HIS A 1 300 ? 0.474 27.254 -39.748 1.00 20.48 331 HIS A CA 1
ATOM 2340 C C . HIS A 1 300 ? 1.437 28.114 -40.564 1.00 20.17 331 HIS A C 1
ATOM 2341 O O . HIS A 1 300 ? 1.512 28.004 -41.793 1.00 20.99 331 HIS A O 1
ATOM 2348 N N . MET A 1 301 ? 2.189 28.948 -39.848 1.00 21.20 332 MET A N 1
ATOM 2349 C CA . MET A 1 301 ? 3.211 29.832 -40.392 1.00 20.35 332 MET A CA 1
ATOM 2350 C C . MET A 1 301 ? 4.549 29.483 -39.760 1.00 21.47 332 MET A C 1
ATOM 2351 O O . MET A 1 301 ? 4.625 29.247 -38.556 1.00 21.46 332 MET A O 1
ATOM 2356 N N . PHE A 1 302 ? 5.604 29.465 -40.572 1.00 19.97 333 PHE A N 1
ATOM 2357 C CA . PHE A 1 302 ? 6.933 29.097 -40.089 1.00 21.00 333 PHE A CA 1
ATOM 2358 C C . PHE A 1 302 ? 7.957 30.011 -40.741 1.00 18.82 333 PHE A C 1
ATOM 2359 O O . PHE A 1 302 ? 7.895 30.257 -41.948 1.00 19.79 333 PHE A O 1
ATOM 2367 N N . GLU A 1 303 ? 8.907 30.515 -39.954 1.00 20.10 334 GLU A N 1
ATOM 2368 C CA . GLU A 1 303 ? 9.978 31.328 -40.532 1.00 18.05 334 GLU A CA 1
ATOM 2369 C C . GLU A 1 303 ? 11.305 31.063 -39.838 1.00 18.83 334 GLU A C 1
ATOM 2370 O O . GLU A 1 303 ? 11.367 31.010 -38.607 1.00 17.68 334 GLU A O 1
ATOM 2376 N N . ILE A 1 304 ? 12.344 30.859 -40.643 1.00 17.55 335 ILE A N 1
ATOM 2377 C CA . ILE A 1 304 ? 13.734 31.019 -40.229 1.00 22.88 335 ILE A CA 1
ATOM 2378 C C . ILE A 1 304 ? 14.182 32.388 -40.717 1.00 22.73 335 ILE A C 1
ATOM 2379 O O . ILE A 1 304 ? 14.190 32.645 -41.929 1.00 20.35 335 ILE A O 1
ATOM 2384 N N . TYR A 1 305 ? 14.521 33.288 -39.787 1.00 18.70 336 TYR A N 1
ATOM 2385 C CA . TYR A 1 305 ? 14.883 34.649 -40.152 1.00 19.27 336 TYR A CA 1
ATOM 2386 C C . TYR A 1 305 ? 16.390 34.911 -40.078 1.00 23.54 336 TYR A C 1
ATOM 2387 O O . TYR A 1 305 ? 17.089 34.454 -39.167 1.00 24.92 336 TYR A O 1
ATOM 2396 N N . GLN A 1 306 ? 16.882 35.658 -41.067 1.00 24.26 337 GLN A N 1
ATOM 2397 C CA . GLN A 1 306 ? 18.310 35.908 -41.226 1.00 28.03 337 GLN A CA 1
ATOM 2398 C C . GLN A 1 306 ? 18.915 36.654 -40.036 1.00 29.26 337 GLN A C 1
ATOM 2399 O O . GLN A 1 306 ? 18.334 37.606 -39.511 1.00 23.10 337 GLN A O 1
ATOM 2405 N N . GLY A 1 307 ? 20.099 36.211 -39.604 1.00 26.04 338 GLY A N 1
ATOM 2406 C CA . GLY A 1 307 ? 20.903 36.976 -38.666 1.00 25.20 338 GLY A CA 1
ATOM 2407 C C . GLY A 1 307 ? 20.530 36.872 -37.198 1.00 28.37 338 GLY A C 1
ATOM 2408 O O . GLY A 1 307 ? 21.252 37.427 -36.355 1.00 33.48 338 GLY A O 1
ATOM 2409 N N . GLY A 1 308 ? 19.444 36.184 -36.851 1.00 22.73 339 GLY A N 1
ATOM 2410 C CA . GLY A 1 308 ? 18.954 36.176 -35.482 1.00 22.79 339 GLY A CA 1
ATOM 2411 C C . GLY A 1 308 ? 19.589 35.093 -34.635 1.00 24.78 339 GLY A C 1
ATOM 2412 O O . GLY A 1 308 ? 19.675 33.935 -35.049 1.00 23.69 339 GLY A O 1
ATOM 2413 N N . THR A 1 309 ? 20.058 35.481 -33.454 1.00 23.25 340 THR A N 1
ATOM 2414 C CA . THR A 1 309 ? 20.486 34.518 -32.452 1.00 23.53 340 THR A CA 1
ATOM 2415 C C . THR A 1 309 ? 19.279 34.135 -31.592 1.00 27.03 340 THR A C 1
ATOM 2416 O O . THR A 1 309 ? 18.132 34.403 -31.954 1.00 21.64 340 THR A O 1
ATOM 2420 N N . HIS A 1 310 ? 19.511 33.519 -30.433 1.00 24.15 341 HIS A N 1
ATOM 2421 C CA . HIS A 1 310 ? 18.390 33.204 -29.548 1.00 26.42 341 HIS A CA 1
ATOM 2422 C C . HIS A 1 310 ? 17.608 34.455 -29.146 1.00 26.70 341 HIS A C 1
ATOM 2423 O O . HIS A 1 310 ? 16.374 34.433 -29.112 1.00 25.62 341 HIS A O 1
ATOM 2430 N N . ASN A 1 311 ? 18.312 35.562 -28.872 1.00 25.36 342 ASN A N 1
ATOM 2431 C CA . ASN A 1 311 ? 17.756 36.727 -28.201 1.00 29.52 342 ASN A CA 1
ATOM 2432 C C . ASN A 1 311 ? 17.823 38.026 -28.985 1.00 26.46 342 ASN A C 1
ATOM 2433 O O . ASN A 1 311 ? 17.127 38.971 -28.607 1.00 31.23 342 ASN A O 1
ATOM 2438 N N . ASN A 1 312 ? 18.658 38.130 -30.025 1.00 24.43 343 ASN A N 1
ATOM 2439 C CA . ASN A 1 312 ? 19.110 39.466 -30.426 1.00 24.70 343 ASN A CA 1
ATOM 2440 C C . ASN A 1 312 ? 18.118 40.245 -31.280 1.00 31.60 343 ASN A C 1
ATOM 2441 O O . ASN A 1 312 ? 18.301 41.457 -31.450 1.00 34.61 343 ASN A O 1
ATOM 2446 N N . LYS A 1 313 ? 17.086 39.604 -31.833 1.00 27.61 344 LYS A N 1
ATOM 2447 C CA . LYS A 1 313 ? 16.146 40.307 -32.700 1.00 23.52 344 LYS A CA 1
ATOM 2448 C C . LYS A 1 313 ? 14.712 40.212 -32.188 1.00 23.72 344 LYS A C 1
ATOM 2449 O O . LYS A 1 313 ? 13.777 40.408 -32.964 1.00 23.12 344 LYS A O 1
ATOM 2455 N N . VAL A 1 314 ? 14.519 39.924 -30.894 1.00 23.75 345 VAL A N 1
ATOM 2456 C CA . VAL A 1 314 ? 13.163 39.774 -30.363 1.00 27.28 345 VAL A CA 1
ATOM 2457 C C . VAL A 1 314 ? 12.350 41.040 -30.591 1.00 22.87 345 VAL A C 1
ATOM 2458 O O . VAL A 1 314 ? 11.167 40.978 -30.948 1.00 23.25 345 VAL A O 1
ATOM 2462 N N . ARG A 1 315 ? 12.958 42.208 -30.373 1.00 22.39 346 ARG A N 1
ATOM 2463 C CA . ARG A 1 315 ? 12.241 43.461 -30.611 1.00 28.05 346 ARG A CA 1
ATOM 2464 C C . ARG A 1 315 ? 11.756 43.548 -32.052 1.00 26.86 346 ARG A C 1
ATOM 2465 O O . ARG A 1 315 ? 10.598 43.885 -32.317 1.00 25.69 346 ARG A O 1
ATOM 2473 N N . GLN A 1 316 ? 12.640 43.254 -33.000 1.00 22.05 347 GLN A N 1
ATOM 2474 C CA . GLN A 1 316 ? 12.251 43.262 -34.409 1.00 21.66 347 GLN A CA 1
ATOM 2475 C C . GLN A 1 316 ? 11.128 42.261 -34.705 1.00 24.41 347 GLN A C 1
ATOM 2476 O O . GLN A 1 316 ? 10.204 42.572 -35.463 1.00 23.78 347 GLN A O 1
ATOM 2482 N N . ARG A 1 317 ? 11.165 41.064 -34.096 1.00 21.33 348 ARG A N 1
ATOM 2483 C CA . ARG A 1 317 ? 10.106 40.090 -34.352 1.00 21.53 348 ARG A CA 1
ATOM 2484 C C . ARG A 1 317 ? 8.770 40.554 -33.777 1.00 19.34 348 ARG A C 1
ATOM 2485 O O . ARG A 1 317 ? 7.716 40.309 -34.370 1.00 21.39 348 ARG A O 1
ATOM 2493 N N . LEU A 1 318 ? 8.793 41.178 -32.598 1.00 21.52 349 LEU A N 1
ATOM 2494 C CA . LEU A 1 318 ? 7.584 41.772 -32.026 1.00 20.27 349 LEU A CA 1
ATOM 2495 C C . LEU A 1 318 ? 6.993 42.834 -32.956 1.00 22.98 349 LEU A C 1
ATOM 2496 O O . LEU A 1 318 ? 5.778 42.866 -33.206 1.00 20.86 349 LEU A O 1
ATOM 2501 N N . GLU A 1 319 ? 7.848 43.721 -33.466 1.00 20.95 350 GLU A N 1
ATOM 2502 C CA . GLU A 1 319 ? 7.425 44.910 -34.200 1.00 23.05 350 GLU A CA 1
ATOM 2503 C C . GLU A 1 319 ? 7.078 44.642 -35.656 1.00 25.09 350 GLU A C 1
ATOM 2504 O O . GLU A 1 319 ? 6.393 45.464 -36.274 1.00 23.10 350 GLU A O 1
ATOM 2510 N N . THR A 1 320 ? 7.581 43.562 -36.243 1.00 22.46 351 THR A N 1
ATOM 2511 C CA . THR A 1 320 ? 7.347 43.300 -37.659 1.00 24.69 351 THR A CA 1
ATOM 2512 C C . THR A 1 320 ? 6.618 41.996 -37.924 1.00 21.16 351 THR A C 1
ATOM 2513 O O . THR A 1 320 ? 6.320 41.707 -39.094 1.00 22.50 351 THR A O 1
ATOM 2517 N N . ARG A 1 321 ? 6.356 41.185 -36.898 1.00 20.68 352 ARG A N 1
ATOM 2518 C CA . ARG A 1 321 ? 5.692 39.899 -37.097 1.00 19.57 352 ARG A CA 1
ATOM 2519 C C . ARG A 1 321 ? 4.605 39.600 -36.073 1.00 21.46 352 ARG A C 1
ATOM 2520 O O . ARG A 1 321 ? 3.440 39.382 -36.446 1.00 20.90 352 ARG A O 1
ATOM 2528 N N . LEU A 1 322 ? 4.989 39.541 -34.789 1.00 19.58 353 LEU A N 1
ATOM 2529 C CA . LEU A 1 322 ? 4.139 38.924 -33.774 1.00 19.76 353 LEU A CA 1
ATOM 2530 C C . LEU A 1 322 ? 2.902 39.757 -33.482 1.00 22.44 353 LEU A C 1
ATOM 2531 O O . LEU A 1 322 ? 1.791 39.221 -33.400 1.00 21.60 353 LEU A O 1
ATOM 2536 N N . LEU A 1 323 ? 3.078 41.053 -33.234 1.00 22.87 354 LEU A N 1
ATOM 2537 C CA . LEU A 1 323 ? 1.931 41.866 -32.865 1.00 25.72 354 LEU A CA 1
ATOM 2538 C C . LEU A 1 323 ? 0.949 41.978 -34.026 1.00 25.17 354 LEU A C 1
ATOM 2539 O O . LEU A 1 323 ? -0.272 41.911 -33.816 1.00 25.60 354 LEU A O 1
ATOM 2544 N N . GLN A 1 324 ? 1.462 42.115 -35.258 1.00 20.96 355 GLN A N 1
ATOM 2545 C CA . GLN A 1 324 ? 0.591 42.177 -36.426 1.00 22.74 355 GLN A CA 1
ATOM 2546 C C . GLN A 1 324 ? -0.142 40.856 -36.652 1.00 25.62 355 GLN A C 1
ATOM 2547 O O . GLN A 1 324 ? -1.268 40.857 -37.156 1.00 23.70 355 GLN A O 1
ATOM 2553 N N . PHE A 1 325 ? 0.495 39.729 -36.313 1.00 24.37 356 PHE A N 1
ATOM 2554 C CA . PHE A 1 325 ? -0.138 38.415 -36.404 1.00 21.56 356 PHE A CA 1
ATOM 2555 C C . PHE A 1 325 ? -1.411 38.357 -35.554 1.00 24.45 356 PHE A C 1
ATOM 2556 O O . PHE A 1 325 ? -2.461 37.909 -36.028 1.00 21.77 356 PHE A O 1
ATOM 2564 N N . PHE A 1 326 ? -1.354 38.845 -34.298 1.00 18.89 357 PHE A N 1
ATOM 2565 C CA . PHE A 1 326 ? -2.553 38.814 -33.454 1.00 21.10 357 PHE A CA 1
ATOM 2566 C C . PHE A 1 326 ? -3.566 39.855 -33.895 1.00 24.54 357 PHE A C 1
ATOM 2567 O O . PHE A 1 326 ? -4.777 39.599 -33.825 1.00 23.02 357 PHE A O 1
ATOM 2575 N N . SER A 1 327 ? -3.108 40.996 -34.429 1.00 21.70 358 SER A N 1
ATOM 2576 C CA . SER A 1 327 ? -4.064 41.961 -34.972 1.00 21.62 358 SER A CA 1
ATOM 2577 C C . SER A 1 327 ? -4.862 41.361 -36.126 1.00 26.00 358 SER A C 1
ATOM 2578 O O . SER A 1 327 ? -6.028 41.716 -36.328 1.00 25.95 358 SER A O 1
ATOM 2581 N N . GLU A 1 328 ? -4.260 40.432 -36.877 1.00 20.72 359 GLU A N 1
ATOM 2582 C CA . GLU A 1 328 ? -4.976 39.771 -37.961 1.00 28.38 359 GLU A CA 1
ATOM 2583 C C . GLU A 1 328 ? -5.815 38.604 -37.460 1.00 27.96 359 GLU A C 1
ATOM 2584 O O . GLU A 1 328 ? -6.955 38.429 -37.902 1.00 29.74 359 GLU A O 1
ATOM 2590 N N . LYS A 1 329 ? -5.272 37.794 -36.535 1.00 21.88 360 LYS A N 1
ATOM 2591 C CA . LYS A 1 329 ? -5.926 36.526 -36.216 1.00 25.60 360 LYS A CA 1
ATOM 2592 C C . LYS A 1 329 ? -7.041 36.679 -35.189 1.00 23.52 360 LYS A C 1
ATOM 2593 O O . LYS A 1 329 ? -8.026 35.930 -35.243 1.00 25.13 360 LYS A O 1
ATOM 2599 N N . LEU A 1 330 ? -6.908 37.618 -34.261 1.00 24.99 361 LEU A N 1
ATOM 2600 C CA . LEU A 1 330 ? -7.895 37.777 -33.200 1.00 24.24 361 LEU A CA 1
ATOM 2601 C C . LEU A 1 330 ? -9.100 38.572 -33.696 1.00 24.32 361 LEU A C 1
ATOM 2602 O O . LEU A 1 330 ? -8.980 39.427 -34.578 1.00 29.56 361 LEU A O 1
ATOM 2607 N N . ASP A 1 331 ? -10.271 38.280 -33.123 1.00 26.31 362 ASP A N 1
ATOM 2608 C CA . ASP A 1 331 ? -11.487 39.049 -33.393 1.00 30.93 362 ASP A CA 1
ATOM 2609 C C . ASP A 1 331 ? -11.534 40.261 -32.469 1.00 29.69 362 ASP A C 1
ATOM 2610 O O . ASP A 1 331 ? -11.457 40.114 -31.241 1.00 27.44 362 ASP A O 1
ATOM 2615 N N . PHE A 1 332 ? -11.694 41.451 -33.054 1.00 28.11 363 PHE A N 1
ATOM 2616 C CA . PHE A 1 332 ? -11.718 42.683 -32.273 1.00 28.48 363 PHE A CA 1
ATOM 2617 C C . PHE A 1 332 ? -13.122 43.211 -32.033 1.00 35.70 363 PHE A C 1
ATOM 2618 O O . PHE A 1 332 ? -13.282 44.189 -31.300 1.00 32.50 363 PHE A O 1
ATOM 2626 N N . THR A 1 333 ? -14.131 42.581 -32.621 1.00 32.91 364 THR A N 1
ATOM 2627 C CA . THR A 1 333 ? -15.530 42.870 -32.354 1.00 37.32 364 THR A CA 1
ATOM 2628 C C . THR A 1 333 ? -16.237 41.565 -32.016 1.00 42.23 364 THR A C 1
ATOM 2629 O O . THR A 1 333 ? -15.727 40.473 -32.286 1.00 35.42 364 THR A O 1
ATOM 2633 N N . ASN A 1 334 ? -17.424 41.681 -31.405 1.00 31.64 365 ASN A N 1
ATOM 2634 C CA . ASN A 1 334 ? -18.278 40.511 -31.358 1.00 32.48 365 ASN A CA 1
ATOM 2635 C C . ASN A 1 334 ? -18.950 40.306 -32.713 1.00 37.72 365 ASN A C 1
ATOM 2636 O O . ASN A 1 334 ? -19.153 41.265 -33.465 1.00 40.68 365 ASN A O 1
ATOM 2641 N N . PRO A 1 335 ? -19.306 39.064 -33.045 1.00 36.14 366 PRO A N 1
ATOM 2642 C CA . PRO A 1 335 ? -19.978 38.807 -34.329 1.00 39.58 366 PRO A CA 1
ATOM 2643 C C . PRO A 1 335 ? -21.320 39.519 -34.445 1.00 40.09 366 PRO A C 1
ATOM 2644 O O . PRO A 1 335 ? -22.103 39.582 -33.493 1.00 38.57 366 PRO A O 1
ATOM 2648 N N . ASN A 1 336 ? -21.600 40.027 -35.646 1.00 35.09 367 ASN A N 1
ATOM 2649 C CA . ASN A 1 336 ? -22.846 40.734 -35.884 1.00 40.16 367 ASN A CA 1
ATOM 2650 C C . ASN A 1 336 ? -23.904 39.772 -36.437 1.00 36.48 367 ASN A C 1
ATOM 2651 O O . ASN A 1 336 ? -23.638 38.594 -36.689 1.00 38.91 367 ASN A O 1
ATOM 2656 N N . ALA A 1 337 ? -25.133 40.275 -36.580 1.00 37.86 368 ALA A N 1
ATOM 2657 C CA . ALA A 1 337 ? -26.253 39.399 -36.915 1.00 39.42 368 ALA A CA 1
ATOM 2658 C C . ALA A 1 337 ? -26.026 38.687 -38.246 1.00 45.76 368 ALA A C 1
ATOM 2659 O O . ALA A 1 337 ? -26.350 37.502 -38.390 1.00 47.06 368 ALA A O 1
ATOM 2661 N N . ALA A 1 338 ? -25.470 39.396 -39.232 1.00 39.94 369 ALA A N 1
ATOM 2662 C CA . ALA A 1 338 ? -25.240 38.782 -40.540 1.00 47.69 369 ALA A CA 1
ATOM 2663 C C . ALA A 1 338 ? -24.124 37.746 -40.473 1.00 52.98 369 ALA A C 1
ATOM 2664 O O . ALA A 1 338 ? -24.187 36.719 -41.160 1.00 51.88 369 ALA A O 1
ATOM 2666 N N . ALA A 1 339 ? -23.094 37.997 -39.658 1.00 45.61 370 ALA A N 1
ATOM 2667 C CA . ALA A 1 339 ? -22.023 37.016 -39.515 1.00 48.01 370 ALA A CA 1
ATOM 2668 C C . ALA A 1 339 ? -22.541 35.744 -38.861 1.00 49.98 370 ALA A C 1
ATOM 2669 O O . ALA A 1 339 ? -22.208 34.636 -39.296 1.00 55.47 370 ALA A O 1
ATOM 2671 N N . LEU A 1 340 ? -23.352 35.886 -37.810 1.00 48.11 371 LEU A N 1
ATOM 2672 C CA . LEU A 1 340 ? -23.973 34.724 -37.184 1.00 49.57 371 LEU A CA 1
ATOM 2673 C C . LEU A 1 340 ? -24.753 33.915 -38.215 1.00 51.31 371 LEU A C 1
ATOM 2674 O O . LEU A 1 340 ? -24.558 32.700 -38.346 1.00 58.10 371 LEU A O 1
ATOM 2679 N N . GLU A 1 341 ? -25.598 34.589 -39.002 1.00 51.94 372 GLU A N 1
ATOM 2680 C CA . GLU A 1 341 ? -26.406 33.887 -39.998 1.00 51.85 372 GLU A CA 1
ATOM 2681 C C . GLU A 1 341 ? -25.539 33.314 -41.118 1.00 59.39 372 GLU A C 1
ATOM 2682 O O . GLU A 1 341 ? -25.844 32.245 -41.663 1.00 66.70 372 GLU A O 1
ATOM 2688 N N . HIS A 1 342 ? -24.464 34.018 -41.488 1.00 64.49 373 HIS A N 1
ATOM 2689 C CA . HIS A 1 342 ? -23.633 33.576 -42.604 1.00 75.06 373 HIS A CA 1
ATOM 2690 C C . HIS A 1 342 ? -22.755 32.393 -42.215 1.00 71.54 373 HIS A C 1
ATOM 2691 O O . HIS A 1 342 ? -22.472 31.534 -43.058 1.00 80.82 373 HIS A O 1
ATOM 2698 N N . HIS A 1 343 ? -22.323 32.321 -40.955 1.00 65.95 374 HIS A N 1
ATOM 2699 C CA . HIS A 1 343 ? -21.524 31.194 -40.487 1.00 61.58 374 HIS A CA 1
ATOM 2700 C C . HIS A 1 343 ? -22.355 29.940 -40.228 1.00 67.90 374 HIS A C 1
ATOM 2701 O O . HIS A 1 343 ? -21.779 28.897 -39.897 1.00 73.21 374 HIS A O 1
ATOM 2703 N N . HIS A 1 344 ? -23.678 30.008 -40.364 1.00 65.58 375 HIS A N 1
ATOM 2704 C CA . HIS A 1 344 ? -24.493 28.804 -40.311 1.00 73.80 375 HIS A CA 1
ATOM 2705 C C . HIS A 1 344 ? -24.332 27.996 -41.600 1.00 77.41 375 HIS A C 1
ATOM 2706 O O . HIS A 1 344 ? -23.928 28.512 -42.647 1.00 75.82 375 HIS A O 1
ATOM 2708 N N . HIS A 1 345 ? -24.651 26.706 -41.512 1.00 79.97 376 HIS A N 1
ATOM 2709 C CA . HIS A 1 345 ? -24.485 25.788 -42.633 1.00 76.58 376 HIS A CA 1
ATOM 2710 C C . HIS A 1 345 ? -25.728 25.803 -43.514 1.00 75.17 376 HIS A C 1
ATOM 2711 O O . HIS A 1 345 ? -26.851 25.665 -43.016 1.00 75.05 376 HIS A O 1
ATOM 2713 N N . HIS A 1 346 ? -25.521 25.960 -44.824 1.00 74.24 377 HIS A N 1
ATOM 2714 C CA . HIS A 1 346 ? -26.609 26.064 -45.793 1.00 75.01 377 HIS A CA 1
ATOM 2715 C C . HIS A 1 346 ? -26.653 24.879 -46.756 1.00 70.36 377 HIS A C 1
ATOM 2716 O O . HIS A 1 346 ? -27.305 24.962 -47.803 1.00 70.07 377 HIS A O 1
ATOM 2723 N N . HIS A 1 347 ? -25.979 23.776 -46.423 1.00 67.78 378 HIS A N 1
ATOM 2724 C CA . HIS A 1 347 ? -26.017 22.561 -47.245 1.00 68.42 378 HIS A CA 1
ATOM 2725 C C . HIS A 1 347 ? -26.706 21.405 -46.516 1.00 63.83 378 HIS A C 1
ATOM 2726 O O . HIS A 1 347 ? -26.695 21.344 -45.284 1.00 62.81 378 HIS A O 1
ATOM 2728 N N . HIS B 1 1 ? -3.364 59.455 -57.798 1.00 43.81 32 HIS B N 1
ATOM 2729 C CA . HIS B 1 1 ? -3.603 58.119 -57.257 1.00 41.48 32 HIS B CA 1
ATOM 2730 C C . HIS B 1 1 ? -3.844 57.039 -58.320 1.00 37.19 32 HIS B C 1
ATOM 2731 O O . HIS B 1 1 ? -3.903 55.849 -57.987 1.00 29.68 32 HIS B O 1
ATOM 2738 N N . ALA B 1 2 ? -3.964 57.432 -59.587 1.00 32.91 33 ALA B N 1
ATOM 2739 C CA . ALA B 1 2 ? -4.175 56.480 -60.672 1.00 33.33 33 ALA B CA 1
ATOM 2740 C C . ALA B 1 2 ? -2.846 56.129 -61.338 1.00 30.90 33 ALA B C 1
ATOM 2741 O O . ALA B 1 2 ? -2.204 56.991 -61.949 1.00 30.84 33 ALA B O 1
ATOM 2743 N N . GLY B 1 3 ? -2.448 54.863 -61.226 1.00 27.57 34 GLY B N 1
ATOM 2744 C CA . GLY B 1 3 ? -1.345 54.329 -61.994 1.00 26.99 34 GLY B CA 1
ATOM 2745 C C . GLY B 1 3 ? -1.794 53.973 -63.401 1.00 25.62 34 GLY B C 1
ATOM 2746 O O . GLY B 1 3 ? -2.925 54.236 -63.816 1.00 24.17 34 GLY B O 1
ATOM 2747 N N . ARG B 1 4 ? -0.886 53.344 -64.142 1.00 23.72 35 ARG B N 1
ATOM 2748 C CA . ARG B 1 4 ? -1.154 53.009 -65.538 1.00 22.96 35 ARG B CA 1
ATOM 2749 C C . ARG B 1 4 ? -0.646 51.612 -65.830 1.00 25.44 35 ARG B C 1
ATOM 2750 O O . ARG B 1 4 ? 0.402 51.197 -65.319 1.00 26.00 35 ARG B O 1
ATOM 2758 N N . LEU B 1 5 ? -1.383 50.897 -66.663 1.00 25.29 36 LEU B N 1
ATOM 2759 C CA . LEU B 1 5 ? -0.944 49.607 -67.156 1.00 25.41 36 LEU B CA 1
ATOM 2760 C C . LEU B 1 5 ? -0.616 49.762 -68.640 1.00 30.18 36 LEU B C 1
ATOM 2761 O O . LEU B 1 5 ? -1.483 50.152 -69.432 1.00 26.57 36 LEU B O 1
ATOM 2766 N N . ILE B 1 6 ? 0.644 49.503 -69.001 1.00 25.15 37 ILE B N 1
ATOM 2767 C CA . ILE B 1 6 ? 1.101 49.506 -70.394 1.00 26.02 37 ILE B CA 1
ATOM 2768 C C . ILE B 1 6 ? 1.269 48.090 -70.932 1.00 26.45 37 ILE B C 1
ATOM 2769 O O . ILE B 1 6 ? 1.894 47.237 -70.297 1.00 23.42 37 ILE B O 1
ATOM 2774 N N . GLU B 1 7 ? 0.761 47.858 -72.141 1.00 25.04 38 GLU B N 1
ATOM 2775 C CA . GLU B 1 7 ? 0.968 46.606 -72.860 1.00 24.96 38 GLU B CA 1
ATOM 2776 C C . GLU B 1 7 ? 1.783 46.915 -74.114 1.00 23.37 38 GLU B C 1
ATOM 2777 O O . GLU B 1 7 ? 1.479 47.870 -74.842 1.00 26.35 38 GLU B O 1
ATOM 2783 N N . VAL B 1 8 ? 2.829 46.124 -74.350 1.00 25.16 39 VAL B N 1
ATOM 2784 C CA . VAL B 1 8 ? 3.780 46.384 -75.428 1.00 28.00 39 VAL B CA 1
ATOM 2785 C C . VAL B 1 8 ? 4.375 45.053 -75.859 1.00 27.36 39 VAL B C 1
ATOM 2786 O O . VAL B 1 8 ? 4.529 44.135 -75.047 1.00 23.64 39 VAL B O 1
ATOM 2790 N N . LYS B 1 9 ? 4.674 44.940 -77.159 1.00 25.48 40 LYS B N 1
ATOM 2791 C CA . LYS B 1 9 ? 5.420 43.810 -77.700 1.00 24.61 40 LYS B CA 1
ATOM 2792 C C . LYS B 1 9 ? 6.921 44.121 -77.669 1.00 29.70 40 LYS B C 1
ATOM 2793 O O . LYS B 1 9 ? 7.345 45.196 -78.103 1.00 31.61 40 LYS B O 1
ATOM 2799 N N . ILE B 1 10 ? 7.715 43.191 -77.151 1.00 24.66 41 ILE B N 1
ATOM 2800 C CA . ILE B 1 10 ? 9.149 43.403 -76.947 1.00 25.41 41 ILE B CA 1
ATOM 2801 C C . ILE B 1 10 ? 9.918 42.310 -77.676 1.00 25.07 41 ILE B C 1
ATOM 2802 O O . ILE B 1 10 ? 9.375 41.231 -77.971 1.00 29.61 41 ILE B O 1
ATOM 2807 N N . PRO B 1 11 ? 11.212 42.533 -77.939 1.00 26.31 42 PRO B N 1
ATOM 2808 C CA . PRO B 1 11 ? 12.017 41.493 -78.587 1.00 31.73 42 PRO B CA 1
ATOM 2809 C C . PRO B 1 11 ? 12.278 40.327 -77.648 1.00 33.86 42 PRO B C 1
ATOM 2810 O O . PRO B 1 11 ? 12.539 40.503 -76.452 1.00 30.23 42 PRO B O 1
ATOM 2814 N N . ALA B 1 12 ? 12.194 39.119 -78.202 1.00 30.97 43 ALA B N 1
ATOM 2815 C CA . ALA B 1 12 ? 12.445 37.884 -77.456 1.00 35.44 43 ALA B CA 1
ATOM 2816 C C . ALA B 1 12 ? 13.471 37.030 -78.193 1.00 30.21 43 ALA B C 1
ATOM 2817 O O . ALA B 1 12 ? 13.172 35.906 -78.619 1.00 29.91 43 ALA B O 1
ATOM 2819 N N . PRO B 1 13 ? 14.705 37.529 -78.347 1.00 27.20 44 PRO B N 1
ATOM 2820 C CA . PRO B 1 13 ? 15.693 36.789 -79.153 1.00 30.07 44 PRO B CA 1
ATOM 2821 C C . PRO B 1 13 ? 16.094 35.459 -78.553 1.00 31.87 44 PRO B C 1
ATOM 2822 O O . PRO B 1 13 ? 16.533 34.580 -79.303 1.00 29.95 44 PRO B O 1
ATOM 2826 N N . SER 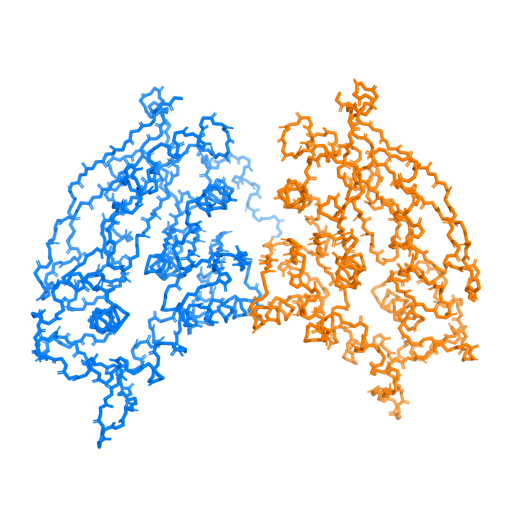B 1 14 ? 15.948 35.281 -77.226 1.00 29.46 45 SER B N 1
ATOM 2827 C CA . SER B 1 14 ? 16.271 34.004 -76.596 1.00 34.04 45 SER B CA 1
ATOM 2828 C C . SER B 1 14 ? 15.380 32.880 -77.098 1.00 29.44 45 SER B C 1
ATOM 2829 O O . SER B 1 14 ? 15.745 31.706 -76.959 1.00 30.16 45 SER B O 1
ATOM 2832 N N . LEU B 1 15 ? 14.231 33.206 -77.687 1.00 27.55 46 LEU B N 1
ATOM 2833 C CA . LEU B 1 15 ? 13.343 32.199 -78.260 1.00 27.83 46 LEU B CA 1
ATOM 2834 C C . LEU B 1 15 ? 13.663 31.852 -79.712 1.00 33.19 46 LEU B C 1
ATOM 2835 O O . LEU B 1 15 ? 12.969 31.006 -80.294 1.00 33.06 46 LEU B O 1
ATOM 2840 N N . LYS B 1 16 ? 14.681 32.478 -80.315 1.00 34.06 47 LYS B N 1
ATOM 2841 C CA . LYS B 1 16 ? 15.027 32.204 -81.710 1.00 35.45 47 LYS B CA 1
ATOM 2842 C C . LYS B 1 16 ? 15.430 30.745 -81.905 1.00 38.31 47 LYS B C 1
ATOM 2843 O O . LYS B 1 16 ? 16.193 30.183 -81.115 1.00 36.19 47 LYS B O 1
ATOM 2849 N N . GLY B 1 17 ? 14.892 30.129 -82.950 1.00 39.61 48 GLY B N 1
ATOM 2850 C CA . GLY B 1 17 ? 15.238 28.770 -83.304 1.00 40.57 48 GLY B CA 1
ATOM 2851 C C . GLY B 1 17 ? 14.391 27.704 -82.648 1.00 42.55 48 GLY B C 1
ATOM 2852 O O . GLY B 1 17 ? 14.681 26.514 -82.822 1.00 41.99 48 GLY B O 1
ATOM 2853 N N . ASN B 1 18 ? 13.373 28.083 -81.882 1.00 38.75 49 ASN B N 1
ATOM 2854 C CA . ASN B 1 18 ? 12.485 27.085 -81.309 1.00 39.10 49 ASN B CA 1
ATOM 2855 C C . ASN B 1 18 ? 11.696 26.382 -82.415 1.00 35.67 49 ASN B C 1
ATOM 2856 O O . ASN B 1 18 ? 11.438 26.940 -83.493 1.00 34.27 49 ASN B O 1
ATOM 2861 N N . LEU B 1 19 ? 11.362 25.123 -82.160 1.00 31.57 50 LEU B N 1
ATOM 2862 C CA . LEU B 1 19 ? 10.756 24.262 -83.167 1.00 34.50 50 LEU B CA 1
ATOM 2863 C C . LEU B 1 19 ? 9.237 24.333 -83.189 1.00 33.80 50 LEU B C 1
ATOM 2864 O O . LEU B 1 19 ? 8.615 23.659 -84.018 1.00 35.73 50 LEU B O 1
ATOM 2869 N N . LEU B 1 20 ? 8.629 25.139 -82.323 1.00 36.25 51 LEU B N 1
ATOM 2870 C CA . LEU B 1 20 ? 7.185 25.132 -82.116 1.00 32.42 51 LEU B CA 1
ATOM 2871 C C . LEU B 1 20 ? 6.469 26.259 -82.844 1.00 31.53 51 LEU B C 1
ATOM 2872 O O . LEU B 1 20 ? 5.249 26.380 -82.717 1.00 37.46 51 LEU B O 1
ATOM 2877 N N . GLY B 1 21 ? 7.184 27.083 -83.603 1.00 35.63 52 GLY B N 1
ATOM 2878 C CA . GLY B 1 21 ? 6.525 28.202 -84.245 1.00 36.55 52 GLY B CA 1
ATOM 2879 C C . GLY B 1 21 ? 6.147 29.337 -83.320 1.00 36.72 52 GLY B C 1
ATOM 2880 O O . GLY B 1 21 ? 5.367 30.208 -83.716 1.00 36.47 52 GLY B O 1
ATOM 2881 N N . ASP B 1 22 ? 6.666 29.357 -82.104 1.00 34.26 53 ASP B N 1
ATOM 2882 C CA . ASP B 1 22 ? 6.390 30.478 -81.220 1.00 30.55 53 ASP B CA 1
ATOM 2883 C C . ASP B 1 22 ? 7.211 31.698 -81.644 1.00 31.39 53 ASP B C 1
ATOM 2884 O O . ASP B 1 22 ? 8.362 31.556 -82.067 1.00 31.07 53 ASP B O 1
ATOM 2889 N N . PRO B 1 23 ? 6.637 32.896 -81.566 1.00 32.91 54 PRO B N 1
ATOM 2890 C CA . PRO B 1 23 ? 7.332 34.084 -82.080 1.00 32.74 54 PRO B CA 1
ATOM 2891 C C . PRO B 1 23 ? 8.480 34.548 -81.193 1.00 30.70 54 PRO B C 1
ATOM 2892 O O . PRO B 1 23 ? 8.481 34.373 -79.967 1.00 30.61 54 PRO B O 1
ATOM 2896 N N . THR B 1 24 ? 9.452 35.192 -81.839 1.00 27.19 55 THR B N 1
ATOM 2897 C CA . THR B 1 24 ? 10.594 35.811 -81.185 1.00 31.26 55 THR B CA 1
ATOM 2898 C C . THR B 1 24 ? 10.329 37.265 -80.818 1.00 32.51 55 THR B C 1
ATOM 2899 O O . THR B 1 24 ? 11.277 38.046 -80.655 1.00 30.95 55 THR B O 1
ATOM 2903 N N . GLU B 1 25 ? 9.061 37.652 -80.771 1.00 30.23 56 GLU B N 1
ATOM 2904 C CA . GLU B 1 25 ? 8.591 38.862 -80.121 1.00 28.96 56 GLU B CA 1
ATOM 2905 C C . GLU B 1 25 ? 7.462 38.421 -79.199 1.00 26.65 56 GLU B C 1
ATOM 2906 O O . GLU B 1 25 ? 6.734 37.481 -79.528 1.00 26.67 56 GLU B O 1
ATOM 2912 N N . GLN B 1 26 ? 7.350 39.056 -78.025 1.00 26.17 57 GLN B N 1
ATOM 2913 C CA . GLN B 1 26 ? 6.404 38.645 -76.992 1.00 27.65 57 GLN B CA 1
ATOM 2914 C C . GLN B 1 26 ? 5.790 39.865 -76.316 1.00 26.02 57 GLN B C 1
ATOM 2915 O O . GLN B 1 26 ? 6.471 40.872 -76.128 1.00 24.21 57 GLN B O 1
ATOM 2921 N N . SER B 1 27 ? 4.512 39.773 -75.934 1.00 23.68 58 SER B N 1
ATOM 2922 C CA . SER B 1 27 ? 3.860 40.877 -75.234 1.00 26.42 58 SER B CA 1
ATOM 2923 C C . SER B 1 27 ? 4.077 40.802 -73.721 1.00 22.41 58 SER B C 1
ATOM 2924 O O . SER B 1 27 ? 4.177 39.722 -73.130 1.00 25.33 58 SER B O 1
ATOM 2927 N N . ILE B 1 28 ? 4.138 41.982 -73.097 1.00 23.98 59 ILE B N 1
ATOM 2928 C CA . ILE B 1 28 ? 4.233 42.129 -71.650 1.00 24.45 59 ILE B CA 1
ATOM 2929 C C . ILE B 1 28 ? 3.288 43.234 -71.198 1.00 25.22 59 ILE B C 1
ATOM 2930 O O . ILE B 1 28 ? 2.823 44.060 -71.987 1.00 23.05 59 ILE B O 1
ATOM 2935 N N . ALA B 1 29 ? 3.030 43.251 -69.897 1.00 20.72 60 ALA B N 1
ATOM 2936 C CA . ALA B 1 29 ? 2.248 44.291 -69.249 1.00 28.35 60 ALA B CA 1
ATOM 2937 C C . ALA B 1 29 ? 3.100 44.872 -68.135 1.00 24.14 60 ALA B C 1
ATOM 2938 O O . ALA B 1 29 ? 3.791 44.128 -67.431 1.00 24.42 60 ALA B O 1
ATOM 2940 N N . VAL B 1 30 ? 3.069 46.201 -68.007 1.00 22.93 61 VAL B N 1
ATOM 2941 C CA . VAL B 1 30 ? 3.870 46.934 -67.031 1.00 25.84 61 VAL B CA 1
ATOM 2942 C C . VAL B 1 30 ? 2.959 47.889 -66.273 1.00 22.33 61 VAL B C 1
ATOM 2943 O O . VAL B 1 30 ? 2.313 48.749 -66.880 1.00 24.62 61 VAL B O 1
ATOM 2947 N N . TYR B 1 31 ? 2.941 47.774 -64.952 1.00 20.31 62 TYR B N 1
ATOM 2948 C CA . TYR B 1 31 ? 2.223 48.729 -64.113 1.00 24.63 62 TYR B CA 1
ATOM 2949 C C . TYR B 1 31 ? 3.175 49.815 -63.633 1.00 23.12 62 TYR B C 1
ATOM 2950 O O . TYR B 1 31 ? 4.187 49.516 -62.990 1.00 24.19 62 TYR B O 1
ATOM 2959 N N . LEU B 1 32 ? 2.836 51.071 -63.909 1.00 22.87 63 LEU B N 1
ATOM 2960 C CA . LEU B 1 32 ? 3.637 52.195 -63.431 1.00 26.66 63 LEU B CA 1
ATOM 2961 C C . LEU B 1 32 ? 2.873 52.917 -62.341 1.00 25.44 63 LEU B C 1
ATOM 2962 O O . LEU B 1 32 ? 1.712 53.286 -62.569 1.00 26.68 63 LEU B O 1
ATOM 2967 N N . PRO B 1 33 ? 3.444 53.125 -61.153 1.00 23.33 64 PRO B N 1
ATOM 2968 C CA . PRO B 1 33 ? 2.662 53.724 -60.060 1.00 26.14 64 PRO B CA 1
ATOM 2969 C C . PRO B 1 33 ? 2.254 55.154 -60.383 1.00 26.41 64 PRO B C 1
ATOM 2970 O O . PRO B 1 33 ? 2.755 55.789 -61.319 1.00 28.87 64 PRO B O 1
ATOM 2974 N N . ALA B 1 34 ? 1.328 55.662 -59.564 1.00 24.21 65 ALA B N 1
ATOM 2975 C CA . ALA B 1 34 ? 0.667 56.944 -59.824 1.00 30.17 65 ALA B CA 1
ATOM 2976 C C . ALA B 1 34 ? 1.638 58.117 -59.860 1.00 35.83 65 ALA B C 1
ATOM 2977 O O . ALA B 1 34 ? 1.371 59.124 -60.530 1.00 29.62 65 ALA B O 1
ATOM 2979 N N . SER B 1 35 ? 2.740 58.032 -59.124 1.00 30.23 66 SER B N 1
ATOM 2980 C CA . SER B 1 35 ? 3.705 59.120 -59.064 1.00 29.69 66 SER B CA 1
ATOM 2981 C C . SER B 1 35 ? 4.620 59.184 -60.276 1.00 34.43 66 SER B C 1
ATOM 2982 O O . SER B 1 35 ? 5.458 60.091 -60.340 1.00 35.85 66 SER B O 1
ATOM 2985 N N . TYR B 1 36 ? 4.482 58.259 -61.231 1.00 27.34 67 TYR B N 1
ATOM 2986 C CA . TYR B 1 36 ? 5.482 58.126 -62.288 1.00 33.41 67 TYR B CA 1
ATOM 2987 C C . TYR B 1 36 ? 5.632 59.411 -63.086 1.00 37.70 67 TYR B C 1
ATOM 2988 O O . TYR B 1 36 ? 6.752 59.821 -63.414 1.00 35.01 67 TYR B O 1
ATOM 2997 N N . GLU B 1 37 ? 4.519 60.058 -63.412 1.00 38.28 68 GLU B N 1
ATOM 2998 C CA . GLU B 1 37 ? 4.588 61.266 -64.217 1.00 41.85 68 GLU B CA 1
ATOM 2999 C C . GLU B 1 37 ? 4.784 62.520 -63.370 1.00 45.54 68 GLU B C 1
ATOM 3000 O O . GLU B 1 37 ? 5.447 63.463 -63.820 1.00 45.68 68 GLU B O 1
ATOM 3006 N N . SER B 1 38 ? 4.289 62.524 -62.130 1.00 40.23 69 SER B N 1
ATOM 3007 C CA . SER B 1 38 ? 4.432 63.673 -61.245 1.00 36.41 69 SER B CA 1
ATOM 3008 C C . SER B 1 38 ? 5.768 63.710 -60.509 1.00 46.06 69 SER B C 1
ATOM 3009 O O . SER B 1 38 ? 6.097 64.748 -59.929 1.00 41.38 69 SER B O 1
ATOM 3012 N N . ALA B 1 39 ? 6.535 62.616 -60.493 1.00 38.53 70 ALA B N 1
ATOM 3013 C CA . ALA B 1 39 ? 7.866 62.590 -59.877 1.00 41.61 70 ALA B CA 1
ATOM 3014 C C . ALA B 1 39 ? 8.860 62.067 -60.905 1.00 39.44 70 ALA B C 1
ATOM 3015 O O . ALA B 1 39 ? 9.308 60.916 -60.824 1.00 44.63 70 ALA B O 1
ATOM 3017 N N . PRO B 1 40 ? 9.243 62.896 -61.882 1.00 47.44 71 PRO B N 1
ATOM 3018 C CA . PRO B 1 40 ? 9.938 62.364 -63.070 1.00 38.60 71 PRO B CA 1
ATOM 3019 C C . PRO B 1 40 ? 11.348 61.845 -62.814 1.00 40.00 71 PRO B C 1
ATOM 3020 O O . PRO B 1 40 ? 11.869 61.113 -63.666 1.00 39.44 71 PRO B O 1
ATOM 3024 N N . ALA B 1 41 ? 11.985 62.175 -61.686 1.00 39.42 72 ALA B N 1
ATOM 3025 C CA . ALA B 1 41 ? 13.320 61.660 -61.399 1.00 38.72 72 ALA B CA 1
ATOM 3026 C C . ALA B 1 41 ? 13.316 60.451 -60.473 1.00 40.36 72 ALA B C 1
ATOM 3027 O O . ALA B 1 41 ? 14.385 59.881 -60.229 1.00 38.73 72 ALA B O 1
ATOM 3029 N N . LYS B 1 42 ? 12.156 60.055 -59.950 1.00 37.20 73 LYS B N 1
ATOM 3030 C CA . LYS B 1 42 ? 12.088 58.939 -59.016 1.00 38.37 73 LYS B CA 1
ATOM 3031 C C . LYS B 1 42 ? 12.307 57.618 -59.746 1.00 32.69 73 LYS B C 1
ATOM 3032 O O . LYS B 1 42 ? 11.896 57.451 -60.897 1.00 31.16 73 LYS B O 1
ATOM 3038 N N . ARG B 1 43 ? 12.974 56.678 -59.079 1.00 32.87 74 ARG B N 1
ATOM 3039 C CA . ARG B 1 43 ? 13.144 55.333 -59.610 1.00 33.17 74 ARG B CA 1
ATOM 3040 C C . ARG B 1 43 ? 12.558 54.316 -58.634 1.00 26.36 74 ARG B C 1
ATOM 3041 O O . ARG B 1 43 ? 12.472 54.565 -57.429 1.00 29.35 74 ARG B O 1
ATOM 3049 N N . TYR B 1 44 ? 12.088 53.191 -59.181 1.00 26.57 75 TYR B N 1
ATOM 3050 C CA . TYR B 1 44 ? 11.244 52.248 -58.461 1.00 26.76 75 TYR B CA 1
ATOM 3051 C C . TYR B 1 44 ? 11.841 50.849 -58.493 1.00 26.59 75 TYR B C 1
ATOM 3052 O O . TYR B 1 44 ? 12.381 50.439 -59.526 1.00 26.84 75 TYR B O 1
ATOM 3061 N N . PRO B 1 45 ? 11.737 50.087 -57.400 1.00 29.26 76 PRO B N 1
ATOM 3062 C CA . PRO B 1 45 ? 11.968 48.638 -57.489 1.00 25.69 76 PRO B CA 1
ATOM 3063 C C . PRO B 1 45 ? 10.950 48.003 -58.416 1.00 24.88 76 PRO B C 1
ATOM 3064 O O . PRO B 1 45 ? 9.889 48.568 -58.703 1.00 27.92 76 PRO B O 1
ATOM 3068 N N . THR B 1 46 ? 11.274 46.796 -58.877 1.00 21.15 77 THR B N 1
ATOM 3069 C CA . THR B 1 46 ? 10.465 46.097 -59.865 1.00 22.45 77 THR B CA 1
ATOM 3070 C C . THR B 1 46 ? 10.101 44.716 -59.356 1.00 22.73 77 THR B C 1
ATOM 3071 O O . THR B 1 46 ? 10.959 44.002 -58.829 1.00 23.73 77 THR B O 1
ATOM 3075 N N . LEU B 1 47 ? 8.826 44.351 -59.523 1.00 21.29 78 LEU B N 1
ATOM 3076 C CA . LEU B 1 47 ? 8.310 43.023 -59.187 1.00 22.41 78 LEU B CA 1
ATOM 3077 C C . LEU B 1 47 ? 7.849 42.335 -60.464 1.00 21.64 78 LEU B C 1
ATOM 3078 O O . LEU B 1 47 ? 6.933 42.825 -61.128 1.00 22.10 78 LEU B O 1
ATOM 3083 N N . TYR B 1 48 ? 8.455 41.184 -60.770 1.00 20.27 79 TYR B N 1
ATOM 3084 C CA . TYR B 1 48 ? 8.096 40.343 -61.918 1.00 20.73 79 TYR B CA 1
ATOM 3085 C C . TYR B 1 48 ? 7.112 39.260 -61.482 1.00 24.00 79 TYR B C 1
ATOM 3086 O O . TYR B 1 48 ? 7.421 38.465 -60.589 1.00 22.07 79 TYR B O 1
ATOM 3095 N N . LEU B 1 49 ? 5.934 39.234 -62.106 1.00 17.70 80 LEU B N 1
ATOM 3096 C CA . LEU B 1 49 ? 4.834 38.353 -61.711 1.00 20.39 80 LEU B CA 1
ATOM 3097 C C . LEU B 1 49 ? 4.538 37.350 -62.816 1.00 20.72 80 LEU B C 1
ATOM 3098 O O . LEU B 1 49 ? 4.159 37.752 -63.922 1.00 23.64 80 LEU B O 1
ATOM 3103 N N . LEU B 1 50 ? 4.655 36.050 -62.513 1.00 18.97 81 LEU B N 1
ATOM 3104 C CA . LEU B 1 50 ? 4.542 35.000 -63.532 1.00 20.95 81 LEU B CA 1
ATOM 3105 C C . LEU B 1 50 ? 3.242 34.212 -63.393 1.00 21.50 81 LEU B C 1
ATOM 3106 O O . LEU B 1 50 ? 2.931 33.708 -62.310 1.00 20.13 81 LEU B O 1
ATOM 3111 N N . HIS B 1 51 ? 2.538 34.026 -64.516 1.00 22.15 82 HIS B N 1
ATOM 3112 C CA . HIS B 1 51 ? 1.272 33.305 -64.527 1.00 19.76 82 HIS B CA 1
ATOM 3113 C C . HIS B 1 51 ? 1.497 31.788 -64.610 1.00 21.21 82 HIS B C 1
ATOM 3114 O O . HIS B 1 51 ? 2.609 31.306 -64.859 1.00 21.55 82 HIS B O 1
ATOM 3121 N N . GLY B 1 52 ? 0.409 31.022 -64.458 1.00 17.93 83 GLY B N 1
ATOM 3122 C CA . GLY B 1 52 ? 0.478 29.573 -64.436 1.00 19.41 83 GLY B CA 1
ATOM 3123 C C . GLY B 1 52 ? 0.177 28.917 -65.785 1.00 21.35 83 GLY B C 1
ATOM 3124 O O . GLY B 1 52 ? -0.004 29.572 -66.811 1.00 21.08 83 GLY B O 1
ATOM 3125 N N . TYR B 1 53 ? 0.105 27.582 -65.753 1.00 21.58 84 TYR B N 1
ATOM 3126 C CA . TYR B 1 53 ? -0.011 26.782 -66.970 1.00 21.75 84 TYR B CA 1
ATOM 3127 C C . TYR B 1 53 ? -1.399 26.938 -67.597 1.00 24.18 84 TYR B C 1
ATOM 3128 O O . TYR B 1 53 ? -2.420 26.921 -66.899 1.00 21.63 84 TYR B O 1
ATOM 3137 N N . THR B 1 54 ? -1.426 27.042 -68.931 1.00 21.22 85 THR B N 1
ATOM 3138 C CA . THR B 1 54 ? -2.551 27.439 -69.791 1.00 23.30 85 THR B CA 1
ATOM 3139 C C . THR B 1 54 ? -2.904 28.918 -69.643 1.00 24.77 85 THR B C 1
ATOM 3140 O O . THR B 1 54 ? -3.809 29.395 -70.337 1.00 28.12 85 THR B O 1
ATOM 3144 N N . GLY B 1 55 ? -2.217 29.664 -68.781 1.00 22.90 86 GLY B N 1
ATOM 3145 C CA . GLY B 1 55 ? -2.532 31.056 -68.558 1.00 24.45 86 GLY B CA 1
ATOM 3146 C C . GLY B 1 55 ? -1.691 31.997 -69.403 1.00 22.07 86 GLY B C 1
ATOM 3147 O O . GLY B 1 55 ? -0.746 31.609 -70.085 1.00 25.78 86 GLY B O 1
ATOM 3148 N N . THR B 1 56 ? -2.096 33.261 -69.385 1.00 18.30 87 THR B N 1
ATOM 3149 C CA . THR B 1 56 ? -1.309 34.375 -69.904 1.00 21.59 87 THR B CA 1
ATOM 3150 C C . THR B 1 56 ? -1.269 35.459 -68.835 1.00 19.81 87 THR B C 1
ATOM 3151 O O . THR B 1 56 ? -1.767 35.264 -67.724 1.00 21.26 87 THR B O 1
ATOM 3155 N N . ASN B 1 57 ? -0.654 36.608 -69.160 1.00 20.43 88 ASN B N 1
ATOM 3156 C CA . ASN B 1 57 ? -0.618 37.689 -68.185 1.00 24.41 88 ASN B CA 1
ATOM 3157 C C . ASN B 1 57 ? -1.999 38.278 -67.916 1.00 21.31 88 ASN B C 1
ATOM 3158 O O . ASN B 1 57 ? -2.147 39.047 -66.952 1.00 24.92 88 ASN B O 1
ATOM 3163 N N . LYS B 1 58 ? -3.018 37.889 -68.687 1.00 21.45 89 LYS B N 1
ATOM 3164 C CA . LYS B 1 58 ? -4.386 38.291 -68.373 1.00 22.45 89 LYS B CA 1
ATOM 3165 C C . LYS B 1 58 ? -4.836 37.803 -66.999 1.00 23.30 89 LYS B C 1
ATOM 3166 O O . LYS B 1 58 ? -5.777 38.373 -66.436 1.00 24.35 89 LYS B O 1
ATOM 3172 N N . THR B 1 59 ? -4.219 36.730 -66.487 1.00 19.73 90 THR B N 1
ATOM 3173 C CA . THR B 1 59 ? -4.423 36.290 -65.106 1.00 27.63 90 THR B CA 1
ATOM 3174 C C . THR B 1 59 ? -4.264 37.454 -64.139 1.00 25.16 90 THR B C 1
ATOM 3175 O O . THR B 1 59 ? -5.053 37.619 -63.198 1.00 25.66 90 THR B O 1
ATOM 3179 N N . TRP B 1 60 ? -3.237 38.264 -64.355 1.00 22.65 91 TRP B N 1
ATOM 3180 C CA . TRP B 1 60 ? -2.947 39.415 -63.515 1.00 24.31 91 TRP B CA 1
ATOM 3181 C C . TRP B 1 60 ? -3.690 40.664 -63.958 1.00 23.76 91 TRP B C 1
ATOM 3182 O O . TRP B 1 60 ? -4.187 41.416 -63.108 1.00 28.91 91 TRP B O 1
ATOM 3193 N N . THR B 1 61 ? -3.788 40.900 -65.265 1.00 24.68 92 THR B N 1
ATOM 3194 C CA . THR B 1 61 ? -4.181 42.217 -65.751 1.00 20.69 92 THR B CA 1
ATOM 3195 C C . THR B 1 61 ? -5.681 42.373 -65.970 1.00 22.21 92 THR B C 1
ATOM 3196 O O . THR B 1 61 ? -6.186 43.492 -65.873 1.00 19.71 92 THR B O 1
ATOM 3200 N N . SER B 1 62 ? -6.409 41.291 -66.222 1.00 22.55 93 SER B N 1
ATOM 3201 C CA . SER B 1 62 ? -7.801 41.413 -66.630 1.00 24.67 93 SER B CA 1
ATOM 3202 C C . SER B 1 62 ? -8.673 41.919 -65.480 1.00 25.63 93 SER B C 1
ATOM 3203 O O . SER B 1 62 ? -8.538 41.449 -64.343 1.00 23.32 93 SER B O 1
ATOM 3206 N N . PRO B 1 63 ? -9.589 42.857 -65.749 1.00 31.18 94 PRO B N 1
ATOM 3207 C CA . PRO B 1 63 ? -10.563 43.249 -64.718 1.00 28.10 94 PRO B CA 1
ATOM 3208 C C . PRO B 1 63 ? -11.387 42.082 -64.206 1.00 32.23 94 PRO B C 1
ATOM 3209 O O . PRO B 1 63 ? -11.904 42.139 -63.084 1.00 28.91 94 PRO B O 1
ATOM 3213 N N . GLU B 1 64 ? -11.584 41.045 -65.016 1.00 33.76 95 GLU B N 1
ATOM 3214 C CA . GLU B 1 64 ? -12.313 39.876 -64.544 1.00 35.87 95 GLU B CA 1
ATOM 3215 C C . GLU B 1 64 ? -11.438 38.922 -63.756 1.00 37.70 95 GLU B C 1
ATOM 3216 O O . GLU B 1 64 ? -11.954 37.931 -63.224 1.00 43.28 95 GLU B O 1
ATOM 3222 N N . ALA B 1 65 ? -10.133 39.183 -63.672 1.00 31.05 96 ALA B N 1
ATOM 3223 C CA . ALA B 1 65 ? -9.251 38.320 -62.899 1.00 34.41 96 ALA B CA 1
ATOM 3224 C C . ALA B 1 65 ? -8.663 39.126 -61.748 1.00 29.02 96 ALA B C 1
ATOM 3225 O O . ALA B 1 65 ? -9.415 39.741 -60.982 1.00 28.85 96 ALA B O 1
ATOM 3227 N N . MET B 1 66 ? -7.337 39.153 -61.618 1.00 27.59 97 MET B N 1
ATOM 3228 C CA . MET B 1 66 ? -6.732 39.830 -60.478 1.00 32.35 97 MET B CA 1
ATOM 3229 C C . MET B 1 66 ? -6.766 41.349 -60.591 1.00 32.89 97 MET B C 1
ATOM 3230 O O . MET B 1 66 ? -6.617 42.021 -59.566 1.00 29.54 97 MET B O 1
ATOM 3235 N N . ASN B 1 67 ? -6.947 41.900 -61.796 1.00 24.06 98 ASN B N 1
ATOM 3236 C CA . ASN B 1 67 ? -7.098 43.345 -61.990 1.00 23.08 98 ASN B CA 1
ATOM 3237 C C . ASN B 1 67 ? -5.965 44.106 -61.290 1.00 25.97 98 ASN B C 1
ATOM 3238 O O . ASN B 1 67 ? -6.187 44.943 -60.422 1.00 25.55 98 ASN B O 1
ATOM 3243 N N . ILE B 1 68 ? -4.731 43.777 -61.681 1.00 22.66 99 ILE B N 1
ATOM 3244 C CA . ILE B 1 68 ? -3.551 44.295 -60.993 1.00 23.47 99 ILE B CA 1
ATOM 3245 C C . ILE B 1 68 ? -3.518 45.825 -60.976 1.00 26.61 99 ILE B C 1
ATOM 3246 O O . ILE B 1 68 ? -3.040 46.419 -60.005 1.00 25.61 99 ILE B O 1
ATOM 3251 N N . ARG B 1 69 ? -4.010 46.495 -62.027 1.00 21.31 100 ARG B N 1
ATOM 3252 C CA . ARG B 1 69 ? -4.000 47.960 -61.995 1.00 25.66 100 ARG B CA 1
ATOM 3253 C C . ARG B 1 69 ? -4.816 48.486 -60.819 1.00 25.74 100 ARG B C 1
ATOM 3254 O O . ARG B 1 69 ? -4.350 49.344 -60.062 1.00 26.40 100 ARG B O 1
ATOM 3262 N N . ALA B 1 70 ? -6.049 47.990 -60.663 1.00 25.47 101 ALA B N 1
ATOM 3263 C CA . ALA B 1 70 ? -6.897 48.438 -59.569 1.00 27.82 101 ALA B CA 1
ATOM 3264 C C . ALA B 1 70 ? -6.309 48.029 -58.232 1.00 25.29 101 ALA B C 1
ATOM 3265 O O . ALA B 1 70 ? -6.387 48.785 -57.254 1.00 26.03 101 ALA B O 1
ATOM 3267 N N . MET B 1 71 ? -5.727 46.833 -58.165 1.00 20.33 102 MET B N 1
ATOM 3268 C CA . MET B 1 71 ? -5.211 46.373 -56.881 1.00 20.46 102 MET B CA 1
ATOM 3269 C C . MET B 1 71 ? -4.036 47.234 -56.449 1.00 21.89 102 MET B C 1
ATOM 3270 O O . MET B 1 71 ? -3.950 47.643 -55.281 1.00 23.53 102 MET B O 1
ATOM 3275 N N . MET B 1 72 ? -3.161 47.573 -57.397 1.00 25.93 103 MET B N 1
ATOM 3276 C CA . MET B 1 72 ? -1.935 48.263 -57.034 1.00 22.54 103 MET B CA 1
ATOM 3277 C C . MET B 1 72 ? -2.253 49.725 -56.738 1.00 22.97 103 MET B C 1
ATOM 3278 O O . MET B 1 72 ? -1.651 50.344 -55.844 1.00 26.51 103 MET B O 1
ATOM 3283 N N . ASP B 1 73 ? -3.204 50.301 -57.491 1.00 22.88 104 ASP B N 1
ATOM 3284 C CA . ASP B 1 73 ? -3.668 51.651 -57.181 1.00 23.57 104 ASP B CA 1
ATOM 3285 C C . ASP B 1 73 ? -4.127 51.737 -55.728 1.00 28.53 104 ASP B C 1
ATOM 3286 O O . ASP B 1 73 ? -3.732 52.647 -54.990 1.00 26.01 104 ASP B O 1
ATOM 3291 N N . GLU B 1 74 ? -4.983 50.800 -55.303 1.00 23.35 105 GLU B N 1
ATOM 3292 C CA A GLU B 1 74 ? -5.539 50.887 -53.956 0.53 26.40 105 GLU B CA 1
ATOM 3293 C CA B GLU B 1 74 ? -5.547 50.848 -53.951 0.47 26.75 105 GLU B CA 1
ATOM 3294 C C . GLU B 1 74 ? -4.494 50.551 -52.898 1.00 28.88 105 GLU B C 1
ATOM 3295 O O . GLU B 1 74 ? -4.471 51.178 -51.830 1.00 29.21 105 GLU B O 1
ATOM 3306 N N . MET B 1 75 ? -3.634 49.568 -53.172 1.00 24.46 106 MET B N 1
ATOM 3307 C CA . MET B 1 75 ? -2.661 49.133 -52.179 1.00 24.88 106 MET B CA 1
ATOM 3308 C C . MET B 1 75 ? -1.691 50.267 -51.875 1.00 32.25 106 MET B C 1
ATOM 3309 O O . MET B 1 75 ? -1.284 50.477 -50.718 1.00 27.98 106 MET B O 1
ATOM 3314 N N . ILE B 1 76 ? -1.301 50.999 -52.924 1.00 31.16 107 ILE B N 1
ATOM 3315 C CA . ILE B 1 76 ? -0.407 52.138 -52.774 1.00 25.24 107 ILE B CA 1
ATOM 3316 C C . ILE B 1 76 ? -1.139 53.310 -52.142 1.00 33.07 107 ILE B C 1
ATOM 3317 O O . ILE B 1 76 ? -0.664 53.903 -51.162 1.00 31.58 107 ILE B O 1
ATOM 3322 N N . LYS B 1 77 ? -2.309 53.662 -52.688 1.00 30.73 108 LYS B N 1
ATOM 3323 C CA . LYS B 1 77 ? -3.063 54.800 -52.164 1.00 30.67 108 LYS B CA 1
ATOM 3324 C C . LYS B 1 77 ? -3.299 54.677 -50.664 1.00 32.44 108 LYS B C 1
ATOM 3325 O O . LYS B 1 77 ? -3.217 55.668 -49.926 1.00 32.17 108 LYS B O 1
ATOM 3331 N N . SER B 1 78 ? -3.590 53.462 -50.197 1.00 29.08 109 SER B N 1
ATOM 3332 C CA . SER B 1 78 ? -3.862 53.186 -48.794 1.00 33.45 109 SER B CA 1
ATOM 3333 C C . SER B 1 78 ? -2.604 53.099 -47.936 1.00 36.45 109 SER B C 1
ATOM 3334 O O . SER B 1 78 ? -2.716 52.977 -46.710 1.00 33.01 109 SER B O 1
ATOM 3337 N N . GLY B 1 79 ? -1.419 53.135 -48.536 1.00 33.69 110 GLY B N 1
ATOM 3338 C CA . GLY B 1 79 ? -0.196 53.066 -47.762 1.00 30.92 110 GLY B CA 1
ATOM 3339 C C . GLY B 1 79 ? 0.213 51.680 -47.322 1.00 29.94 110 GLY B C 1
ATOM 3340 O O . GLY B 1 79 ? 1.154 51.549 -46.528 1.00 36.42 110 GLY B O 1
ATOM 3341 N N . ARG B 1 80 ? -0.448 50.637 -47.825 1.00 27.88 111 ARG B N 1
ATOM 3342 C CA . ARG B 1 80 ? -0.118 49.277 -47.415 1.00 30.12 111 ARG B CA 1
ATOM 3343 C C . ARG B 1 80 ? 1.208 48.812 -48.000 1.00 35.57 111 ARG B C 1
ATOM 3344 O O . ARG B 1 80 ? 1.906 48.004 -47.374 1.00 34.26 111 ARG B O 1
ATOM 3352 N N . VAL B 1 81 ? 1.559 49.271 -49.206 1.00 32.65 112 VAL B N 1
ATOM 3353 C CA . VAL B 1 81 ? 2.841 48.929 -49.814 1.00 31.14 112 VAL B CA 1
ATOM 3354 C C . VAL B 1 81 ? 3.451 50.189 -50.415 1.00 31.14 112 VAL B C 1
ATOM 3355 O O . VAL B 1 81 ? 2.742 51.127 -50.787 1.00 28.05 112 VAL B O 1
ATOM 3359 N N . GLN B 1 82 ? 4.781 50.207 -50.511 1.00 30.15 113 GLN B N 1
ATOM 3360 C CA . GLN B 1 82 ? 5.451 51.277 -51.236 1.00 26.83 113 GLN B CA 1
ATOM 3361 C C . GLN B 1 82 ? 5.278 51.097 -52.745 1.00 30.48 113 GLN B C 1
ATOM 3362 O O . GLN B 1 82 ? 4.910 50.024 -53.234 1.00 26.06 113 GLN B O 1
ATOM 3368 N N . GLU B 1 83 ? 5.548 52.175 -53.484 1.00 26.74 114 GLU B N 1
ATOM 3369 C CA . GLU B 1 83 ? 5.376 52.166 -54.932 1.00 21.99 114 GLU B CA 1
ATOM 3370 C C . GLU B 1 83 ? 6.406 51.263 -55.588 1.00 29.27 114 GLU B C 1
ATOM 3371 O O . GLU B 1 83 ? 7.609 51.421 -55.365 1.00 24.10 114 GLU B O 1
ATOM 3377 N N . MET B 1 84 ? 5.934 50.315 -56.399 1.00 28.22 115 MET B N 1
ATOM 3378 C CA . MET B 1 84 ? 6.832 49.544 -57.244 1.00 27.09 115 MET B CA 1
ATOM 3379 C C . MET B 1 84 ? 6.217 49.369 -58.623 1.00 25.34 115 MET B C 1
ATOM 3380 O O . MET B 1 84 ? 4.999 49.434 -58.808 1.00 22.55 115 MET B O 1
ATOM 3385 N N . ILE B 1 85 ? 7.094 49.165 -59.581 1.00 19.07 116 ILE B N 1
ATOM 3386 C CA . ILE B 1 85 ? 6.726 48.778 -60.940 1.00 20.41 116 ILE B CA 1
ATOM 3387 C C . ILE B 1 85 ? 6.470 47.280 -60.946 1.00 26.56 116 ILE B C 1
ATOM 3388 O O . ILE B 1 85 ? 7.230 46.511 -60.345 1.00 24.05 116 ILE B O 1
ATOM 3393 N N . VAL B 1 86 ? 5.390 46.859 -61.600 1.00 20.52 117 VAL B N 1
ATOM 3394 C CA . VAL B 1 86 ? 5.026 45.450 -61.680 1.00 19.94 117 VAL B CA 1
ATOM 3395 C C . VAL B 1 86 ? 5.003 45.052 -63.148 1.00 20.58 117 VAL B C 1
ATOM 3396 O O . VAL B 1 86 ? 4.339 45.707 -63.960 1.00 23.84 117 VAL B O 1
ATOM 3400 N N . VAL B 1 87 ? 5.741 43.990 -63.486 1.00 22.78 118 VAL B N 1
ATOM 3401 C CA . VAL B 1 87 ? 5.881 43.489 -64.856 1.00 20.86 118 VAL B CA 1
ATOM 3402 C C . VAL B 1 87 ? 5.292 42.089 -64.921 1.00 19.78 118 VAL B C 1
ATOM 3403 O O . VAL B 1 87 ? 5.715 41.197 -64.170 1.00 21.84 118 VAL B O 1
ATOM 3407 N N . ALA B 1 88 ? 4.309 41.898 -65.793 1.00 19.23 119 ALA B N 1
ATOM 3408 C CA . ALA B 1 88 ? 3.665 40.592 -65.975 1.00 16.35 119 ALA B CA 1
ATOM 3409 C C . ALA B 1 88 ? 3.898 40.128 -67.408 1.00 20.98 119 ALA B C 1
ATOM 3410 O O . ALA B 1 88 ? 3.205 40.587 -68.335 1.00 22.42 119 ALA B O 1
ATOM 3412 N N . PRO B 1 89 ? 4.839 39.217 -67.646 1.00 22.63 120 PRO B N 1
ATOM 3413 C CA . PRO B 1 89 ? 5.115 38.784 -69.020 1.00 19.44 120 PRO B CA 1
ATOM 3414 C C . PRO B 1 89 ? 4.247 37.599 -69.421 1.00 23.37 120 PRO B C 1
ATOM 3415 O O . PRO B 1 89 ? 3.702 36.873 -68.591 1.00 20.44 120 PRO B O 1
ATOM 3419 N N . ASN B 1 90 ? 4.133 37.407 -70.728 1.00 23.74 121 ASN B N 1
ATOM 3420 C CA . ASN B 1 90 ? 3.522 36.184 -71.233 1.00 24.66 121 ASN B CA 1
ATOM 3421 C C . ASN B 1 90 ? 4.576 35.084 -71.296 1.00 24.30 121 ASN B C 1
ATOM 3422 O O . ASN B 1 90 ? 5.684 35.302 -71.794 1.00 27.40 121 ASN B O 1
ATOM 3427 N N . GLY B 1 91 ? 4.222 33.899 -70.807 1.00 23.22 122 GLY B N 1
ATOM 3428 C CA . GLY B 1 91 ? 5.096 32.742 -70.853 1.00 23.02 122 GLY B CA 1
ATOM 3429 C C . GLY B 1 91 ? 4.395 31.576 -71.516 1.00 21.79 122 GLY B C 1
ATOM 3430 O O . GLY B 1 91 ? 4.790 30.418 -71.375 1.00 22.15 122 GLY B O 1
ATOM 3431 N N . TRP B 1 92 ? 3.312 31.886 -72.210 1.00 25.10 123 TRP B N 1
ATOM 3432 C CA . TRP B 1 92 ? 2.558 30.881 -72.944 1.00 28.25 123 TRP B CA 1
ATOM 3433 C C . TRP B 1 92 ? 3.321 30.465 -74.201 1.00 27.22 123 TRP B C 1
ATOM 3434 O O . TRP B 1 92 ? 4.001 31.282 -74.834 1.00 28.64 123 TRP B O 1
ATOM 3445 N N . ASN B 1 93 ? 3.220 29.186 -74.565 1.00 25.00 124 ASN B N 1
ATOM 3446 C CA . ASN B 1 93 ? 3.850 28.700 -75.801 1.00 30.11 124 ASN B CA 1
ATOM 3447 C C . ASN B 1 93 ? 2.884 27.734 -76.487 1.00 28.96 124 ASN B C 1
ATOM 3448 O O . ASN B 1 93 ? 1.730 27.583 -76.068 1.00 25.49 124 ASN B O 1
ATOM 3453 N N . ALA B 1 94 ? 3.342 27.102 -77.579 1.00 29.58 125 ALA B N 1
ATOM 3454 C CA . ALA B 1 94 ? 2.437 26.271 -78.369 1.00 28.89 125 ALA B CA 1
ATOM 3455 C C . ALA B 1 94 ? 1.870 25.113 -77.559 1.00 30.80 125 ALA B C 1
ATOM 3456 O O . ALA B 1 94 ? 0.772 24.635 -77.861 1.00 25.97 125 ALA B O 1
ATOM 3458 N N . TYR B 1 95 ? 2.585 24.648 -76.531 1.00 28.95 126 TYR B N 1
ATOM 3459 C CA . TYR B 1 95 ? 2.063 23.604 -75.657 1.00 26.10 126 TYR B CA 1
ATOM 3460 C C . TYR B 1 95 ? 1.358 24.166 -74.433 1.00 24.81 126 TYR B C 1
ATOM 3461 O O . TYR B 1 95 ? 1.088 23.413 -73.486 1.00 27.31 126 TYR B O 1
ATOM 3470 N N . LYS B 1 96 ? 1.027 25.464 -74.455 1.00 25.82 127 LYS B N 1
ATOM 3471 C CA . LYS B 1 96 ? 0.204 26.209 -73.486 1.00 25.15 127 LYS B CA 1
ATOM 3472 C C . LYS B 1 96 ? 0.991 26.603 -72.243 1.00 25.96 127 LYS B C 1
ATOM 3473 O O . LYS B 1 96 ? 0.371 26.993 -71.227 1.00 22.33 127 LYS B O 1
ATOM 3479 N N . GLY B 1 97 ? 2.320 26.539 -72.285 1.00 21.18 128 GLY B N 1
ATOM 3480 C CA . GLY B 1 97 ? 3.158 26.997 -71.195 1.00 23.00 128 GLY B CA 1
ATOM 3481 C C . GLY B 1 97 ? 4.531 26.365 -71.259 1.00 25.19 128 GLY B C 1
ATOM 3482 O O . GLY B 1 97 ? 4.659 25.134 -71.329 1.00 21.14 128 GLY B O 1
ATOM 3483 N N . ALA B 1 98 ? 5.564 27.209 -71.222 1.00 22.30 129 ALA B N 1
ATOM 3484 C CA . ALA B 1 98 ? 6.957 26.802 -71.382 1.00 21.85 129 ALA B CA 1
ATOM 3485 C C . ALA B 1 98 ? 7.678 26.557 -70.065 1.00 26.98 129 ALA B C 1
ATOM 3486 O O . ALA B 1 98 ? 8.849 26.154 -70.078 1.00 23.62 129 ALA B O 1
ATOM 3488 N N . PHE B 1 99 ? 7.013 26.796 -68.933 1.00 25.94 130 PHE B N 1
ATOM 3489 C CA . PHE B 1 99 ? 7.594 26.602 -67.600 1.00 22.39 130 PHE B CA 1
ATOM 3490 C C . PHE B 1 99 ? 8.865 27.414 -67.376 1.00 25.01 130 PHE B C 1
ATOM 3491 O O . PHE B 1 99 ? 9.701 27.041 -66.554 1.00 28.28 130 PHE B O 1
ATOM 3499 N N . TYR B 1 100 ? 9.007 28.537 -68.078 1.00 23.23 131 TYR B N 1
ATOM 3500 C CA . TYR B 1 100 ? 10.104 29.490 -67.845 1.00 25.68 131 TYR B CA 1
ATOM 3501 C C . TYR B 1 100 ? 11.470 28.795 -67.858 1.00 27.51 131 TYR B C 1
ATOM 3502 O O . TYR B 1 100 ? 12.379 29.154 -67.104 1.00 25.58 131 TYR B O 1
ATOM 3511 N N . THR B 1 101 ? 11.627 27.794 -68.738 1.00 22.00 132 THR B N 1
ATOM 3512 C CA . THR B 1 101 ? 12.815 26.946 -68.775 1.00 28.63 132 THR B CA 1
ATOM 3513 C C . THR B 1 101 ? 13.475 26.960 -70.154 1.00 22.59 132 THR B C 1
ATOM 3514 O O . THR B 1 101 ? 12.784 27.020 -71.181 1.00 28.84 132 THR B O 1
ATOM 3518 N N . ASN B 1 102 ? 14.819 26.911 -70.169 1.00 29.20 133 ASN B N 1
ATOM 3519 C CA . ASN B 1 102 ? 15.576 26.799 -71.421 1.00 27.72 133 ASN B CA 1
ATOM 3520 C C . ASN B 1 102 ? 15.464 25.397 -72.010 1.00 32.50 133 ASN B C 1
ATOM 3521 O O . ASN B 1 102 ? 15.717 24.400 -71.321 1.00 31.39 133 ASN B O 1
ATOM 3526 N N . SER B 1 103 ? 15.136 25.330 -73.302 1.00 31.00 134 SER B N 1
ATOM 3527 C CA . SER B 1 103 ? 14.890 24.076 -74.008 1.00 32.54 134 SER B CA 1
ATOM 3528 C C . SER B 1 103 ? 15.234 24.239 -75.481 1.00 29.82 134 SER B C 1
ATOM 3529 O O . SER B 1 103 ? 14.976 25.288 -76.074 1.00 30.30 134 SER B O 1
ATOM 3532 N N . ALA B 1 104 ? 15.810 23.187 -76.066 1.00 33.01 135 ALA B N 1
ATOM 3533 C CA . ALA B 1 104 ? 16.141 23.213 -77.485 1.00 35.74 135 ALA B CA 1
ATOM 3534 C C . ALA B 1 104 ? 14.904 23.155 -78.377 1.00 36.43 135 ALA B C 1
ATOM 3535 O O . ALA B 1 104 ? 14.993 23.507 -79.561 1.00 36.34 135 ALA B O 1
ATOM 3537 N N . VAL B 1 105 ? 13.762 22.724 -77.849 1.00 32.09 136 VAL B N 1
ATOM 3538 C CA . VAL B 1 105 ? 12.524 22.661 -78.611 1.00 27.13 136 VAL B CA 1
ATOM 3539 C C . VAL B 1 105 ? 11.649 23.889 -78.380 1.00 32.15 136 VAL B C 1
ATOM 3540 O O . VAL B 1 105 ? 11.112 24.449 -79.334 1.00 32.31 136 VAL B O 1
ATOM 3544 N N . THR B 1 106 ? 11.501 24.343 -77.127 1.00 26.78 137 THR B N 1
ATOM 3545 C CA . THR B 1 106 ? 10.618 25.474 -76.853 1.00 28.75 137 THR B CA 1
ATOM 3546 C C . THR B 1 106 ? 11.300 26.832 -76.986 1.00 25.87 137 THR B C 1
ATOM 3547 O O . THR B 1 106 ? 10.602 27.841 -77.128 1.00 33.45 137 THR B O 1
ATOM 3551 N N . GLY B 1 107 ? 12.623 26.885 -76.912 1.00 27.85 138 GLY B N 1
ATOM 3552 C CA . GLY B 1 107 ? 13.360 28.127 -76.824 1.00 27.65 138 GLY B CA 1
ATOM 3553 C C . GLY B 1 107 ? 13.925 28.345 -75.430 1.00 29.16 138 GLY B C 1
ATOM 3554 O O . GLY B 1 107 ? 13.643 27.609 -74.484 1.00 28.08 138 GLY B O 1
ATOM 3555 N N . ASN B 1 108 ? 14.767 29.373 -75.323 1.00 29.91 139 ASN B N 1
ATOM 3556 C CA . ASN B 1 108 ? 15.434 29.682 -74.055 1.00 28.39 139 ASN B CA 1
ATOM 3557 C C . ASN B 1 108 ? 14.563 30.610 -73.206 1.00 25.00 139 ASN B C 1
ATOM 3558 O O . ASN B 1 108 ? 14.841 31.795 -73.009 1.00 27.55 139 ASN B O 1
ATOM 3563 N N . TRP B 1 109 ? 13.500 30.017 -72.658 1.00 23.55 140 TRP B N 1
ATOM 3564 C CA . TRP B 1 109 ? 12.520 30.784 -71.896 1.00 22.27 140 TRP B CA 1
ATOM 3565 C C . TRP B 1 109 ? 13.069 31.248 -70.547 1.00 24.88 140 TRP B C 1
ATOM 3566 O O . TRP B 1 109 ? 12.590 32.253 -69.998 1.00 22.13 140 TRP B O 1
ATOM 3577 N N . GLU B 1 110 ? 14.042 30.529 -69.979 1.00 23.53 141 GLU B N 1
ATOM 3578 C CA . GLU B 1 110 ? 14.700 31.046 -68.782 1.00 23.05 141 GLU B CA 1
ATOM 3579 C C . GLU B 1 110 ? 15.481 32.313 -69.116 1.00 26.21 141 GLU B C 1
ATOM 3580 O O . GLU B 1 110 ? 15.356 33.328 -68.424 1.00 25.60 141 GLU B O 1
ATOM 3586 N N . ASP B 1 111 ? 16.275 32.272 -70.201 1.00 25.80 142 ASP B N 1
ATOM 3587 C CA . ASP B 1 111 ? 17.000 33.456 -70.665 1.00 27.41 142 ASP B CA 1
ATOM 3588 C C . ASP B 1 111 ? 16.053 34.584 -71.039 1.00 29.32 142 ASP B C 1
ATOM 3589 O O . ASP B 1 111 ? 16.401 35.760 -70.894 1.00 28.53 142 ASP B O 1
ATOM 3594 N N . TYR B 1 112 ? 14.881 34.254 -71.595 1.00 24.85 143 TYR B N 1
ATOM 3595 C CA . TYR B 1 112 ? 13.927 35.301 -71.946 1.00 29.23 143 TYR B CA 1
ATOM 3596 C C . TYR B 1 112 ? 13.548 36.137 -70.714 1.00 25.94 143 TYR B C 1
ATOM 3597 O O . TYR B 1 112 ? 13.460 37.370 -70.787 1.00 23.91 143 TYR B O 1
ATOM 3606 N N . ILE B 1 113 ? 13.316 35.490 -69.576 1.00 21.36 144 ILE B N 1
ATOM 3607 C CA . ILE B 1 113 ? 12.917 36.238 -68.385 1.00 21.11 144 ILE B CA 1
ATOM 3608 C C . ILE B 1 113 ? 14.084 37.053 -67.822 1.00 24.78 144 ILE B C 1
ATOM 3609 O O . ILE B 1 113 ? 13.961 38.266 -67.609 1.00 27.37 144 ILE B O 1
ATOM 3614 N N . TYR B 1 114 ? 15.222 36.410 -67.531 1.00 23.20 145 TYR B N 1
ATOM 3615 C CA . TYR B 1 114 ? 16.240 37.132 -66.765 1.00 24.76 145 TYR B CA 1
ATOM 3616 C C . TYR B 1 114 ? 17.134 38.004 -67.635 1.00 28.84 145 TYR B C 1
ATOM 3617 O O . TYR B 1 114 ? 17.744 38.938 -67.102 1.00 27.18 145 TYR B O 1
ATOM 3626 N N . ARG B 1 115 ? 17.195 37.758 -68.951 1.00 27.66 146 ARG B N 1
ATOM 3627 C CA . ARG B 1 115 ? 17.956 38.610 -69.871 1.00 29.99 146 ARG B CA 1
ATOM 3628 C C . ARG B 1 115 ? 17.032 39.479 -70.717 1.00 31.17 146 ARG B C 1
ATOM 3629 O O . ARG B 1 115 ? 16.944 40.685 -70.464 1.00 31.50 146 ARG B O 1
ATOM 3637 N N . ASP B 1 116 ? 16.341 38.907 -71.716 1.00 29.63 147 ASP B N 1
ATOM 3638 C CA . ASP B 1 116 ? 15.525 39.710 -72.636 1.00 28.25 147 ASP B CA 1
ATOM 3639 C C . ASP B 1 116 ? 14.572 40.635 -71.878 1.00 29.59 147 ASP B C 1
ATOM 3640 O O . ASP B 1 116 ? 14.521 41.845 -72.138 1.00 27.51 147 ASP B O 1
ATOM 3645 N N . LEU B 1 117 ? 13.793 40.073 -70.942 1.00 25.64 148 LEU B N 1
ATOM 3646 C CA . LEU B 1 117 ? 12.726 40.840 -70.303 1.00 29.55 148 LEU B CA 1
ATOM 3647 C C . LEU B 1 117 ? 13.287 41.900 -69.364 1.00 26.50 148 LEU B C 1
ATOM 3648 O O . LEU B 1 117 ? 12.935 43.080 -69.474 1.00 28.94 148 LEU B O 1
ATOM 3653 N N . VAL B 1 118 ? 14.141 41.494 -68.417 1.00 24.05 149 VAL B N 1
ATOM 3654 C CA . VAL B 1 118 ? 14.665 42.437 -67.428 1.00 21.68 149 VAL B CA 1
ATOM 3655 C C . VAL B 1 118 ? 15.425 43.563 -68.118 1.00 26.77 149 VAL B C 1
ATOM 3656 O O . VAL B 1 118 ? 15.280 44.739 -67.765 1.00 25.19 149 VAL B O 1
ATOM 3660 N N . GLN B 1 119 ? 16.232 43.229 -69.123 1.00 31.56 150 GLN B N 1
ATOM 3661 C CA . GLN B 1 119 ? 17.014 44.261 -69.791 1.00 29.85 150 GLN B CA 1
ATOM 3662 C C . GLN B 1 119 ? 16.113 45.213 -70.571 1.00 28.48 150 GLN B C 1
ATOM 3663 O O . GLN B 1 119 ? 16.336 46.427 -70.567 1.00 29.73 150 GLN B O 1
ATOM 3669 N N . TYR B 1 120 ? 15.073 44.689 -71.223 1.00 27.52 151 TYR B N 1
ATOM 3670 C CA . TYR B 1 120 ? 14.093 45.567 -71.858 1.00 28.67 151 TYR B CA 1
ATOM 3671 C C . TYR B 1 120 ? 13.481 46.536 -70.845 1.00 26.62 151 TYR B C 1
ATOM 3672 O O . TYR B 1 120 ? 13.517 47.755 -71.041 1.00 27.90 151 TYR B O 1
ATOM 3681 N N . VAL B 1 121 ? 12.919 46.010 -69.750 1.00 29.25 152 VAL B N 1
ATOM 3682 C CA . VAL B 1 121 ? 12.198 46.855 -68.796 1.00 25.41 152 VAL B CA 1
ATOM 3683 C C . VAL B 1 121 ? 13.125 47.920 -68.210 1.00 30.99 152 VAL B C 1
ATOM 3684 O O . VAL B 1 121 ? 12.754 49.098 -68.098 1.00 27.78 152 VAL B O 1
ATOM 3688 N N . ASP B 1 122 ? 14.354 47.526 -67.852 1.00 24.27 153 ASP B N 1
ATOM 3689 C CA . ASP B 1 122 ? 15.320 48.469 -67.291 1.00 30.91 153 ASP B CA 1
ATOM 3690 C C . ASP B 1 122 ? 15.708 49.550 -68.293 1.00 33.66 153 ASP B C 1
ATOM 3691 O O . ASP B 1 122 ? 15.977 50.694 -67.903 1.00 28.55 153 ASP B O 1
ATOM 3696 N N . ALA B 1 123 ? 15.747 49.216 -69.587 1.00 31.43 154 ALA B N 1
ATOM 3697 C CA . ALA B 1 123 ? 16.115 50.209 -70.585 1.00 32.21 154 ALA B CA 1
ATOM 3698 C C . ALA B 1 123 ? 14.981 51.169 -70.921 1.00 28.71 154 ALA B C 1
ATOM 3699 O O . ALA B 1 123 ? 15.237 52.225 -71.516 1.00 35.25 154 ALA B O 1
ATOM 3701 N N . ASN B 1 124 ? 13.737 50.828 -70.582 1.00 26.98 155 ASN B N 1
ATOM 3702 C CA . ASN B 1 124 ? 12.594 51.601 -71.039 1.00 32.58 155 ASN B CA 1
ATOM 3703 C C . ASN B 1 124 ? 11.772 52.234 -69.930 1.00 28.82 155 ASN B C 1
ATOM 3704 O O . ASN B 1 124 ? 10.939 53.099 -70.235 1.00 30.19 155 ASN B O 1
ATOM 3709 N N . TYR B 1 125 ? 11.957 51.821 -68.671 1.00 25.32 156 TYR B N 1
ATOM 3710 C CA . TYR B 1 125 ? 11.219 52.342 -67.527 1.00 29.84 156 TYR B CA 1
ATOM 3711 C C . TYR B 1 125 ? 12.202 52.641 -66.398 1.00 30.83 156 TYR B C 1
ATOM 3712 O O . TYR B 1 125 ? 13.319 52.113 -66.361 1.00 30.03 156 TYR B O 1
ATOM 3721 N N . ARG B 1 126 ? 11.795 53.536 -65.493 1.00 25.93 157 ARG B N 1
ATOM 3722 C CA . ARG B 1 126 ? 12.695 54.062 -64.460 1.00 30.29 157 ARG B CA 1
ATOM 3723 C C . ARG B 1 126 ? 12.757 53.097 -63.271 1.00 31.62 157 ARG B C 1
ATOM 3724 O O . ARG B 1 126 ? 12.214 53.346 -62.194 1.00 28.82 157 ARG B O 1
ATOM 3732 N N . THR B 1 127 ? 13.445 51.974 -63.489 1.00 29.89 158 THR B N 1
ATOM 3733 C CA . THR B 1 127 ? 13.674 50.978 -62.452 1.00 28.15 158 THR B CA 1
ATOM 3734 C C . THR B 1 127 ? 14.984 51.265 -61.728 1.00 29.33 158 THR B C 1
ATOM 3735 O O . THR B 1 127 ? 15.854 51.977 -62.231 1.00 30.64 158 THR B O 1
ATOM 3739 N N . ILE B 1 128 ? 15.132 50.684 -60.533 1.00 27.28 159 ILE B N 1
ATOM 3740 C CA . ILE B 1 128 ? 16.431 50.646 -59.867 1.00 28.42 159 ILE B CA 1
ATOM 3741 C C . ILE B 1 128 ? 17.144 49.391 -60.345 1.00 29.26 159 ILE B C 1
ATOM 3742 O O . ILE B 1 128 ? 16.651 48.279 -60.140 1.00 29.12 159 ILE B O 1
ATOM 3747 N N . THR B 1 129 ? 18.307 49.560 -60.971 1.00 31.99 160 THR B N 1
ATOM 3748 C CA . THR B 1 129 ? 19.016 48.436 -61.589 1.00 30.16 160 THR B CA 1
ATOM 3749 C C . THR B 1 129 ? 19.975 47.771 -60.595 1.00 33.90 160 THR B C 1
ATOM 3750 O O . THR B 1 129 ? 21.199 47.785 -60.756 1.00 32.99 160 THR B O 1
ATOM 3754 N N . ARG B 1 130 ? 19.396 47.194 -59.532 1.00 27.39 161 ARG B N 1
ATOM 3755 C CA . ARG B 1 130 ? 20.133 46.395 -58.555 1.00 33.11 161 ARG B CA 1
ATOM 3756 C C . ARG B 1 130 ? 19.292 45.183 -58.179 1.00 26.59 161 ARG B C 1
ATOM 3757 O O . ARG B 1 130 ? 18.068 45.284 -58.083 1.00 23.46 161 ARG B O 1
ATOM 3765 N N . ALA B 1 131 ? 19.944 44.029 -58.009 1.00 28.98 162 ALA B N 1
ATOM 3766 C CA . ALA B 1 131 ? 19.208 42.831 -57.605 1.00 26.68 162 ALA B CA 1
ATOM 3767 C C . ALA B 1 131 ? 18.479 43.053 -56.289 1.00 23.28 162 ALA B C 1
ATOM 3768 O O . ALA B 1 131 ? 17.386 42.514 -56.087 1.00 24.87 162 ALA B O 1
ATOM 3770 N N . GLU B 1 132 ? 19.058 43.856 -55.397 1.00 22.03 163 GLU B N 1
ATOM 3771 C CA . GLU B 1 132 ? 18.394 44.182 -54.133 1.00 23.69 163 GLU B CA 1
ATOM 3772 C C . GLU B 1 132 ? 17.057 44.880 -54.342 1.00 27.64 163 GLU B C 1
ATOM 3773 O O . GLU B 1 132 ? 16.268 44.975 -53.397 1.00 29.00 163 GLU B O 1
ATOM 3779 N N . SER B 1 133 ? 16.782 45.367 -55.553 1.00 25.63 164 SER B N 1
ATOM 3780 C CA . SER B 1 133 ? 15.557 46.098 -55.847 1.00 22.64 164 SER B CA 1
ATOM 3781 C C . SER B 1 133 ? 14.710 45.384 -56.899 1.00 30.75 164 SER B C 1
ATOM 3782 O O . SER B 1 133 ? 13.889 46.024 -57.569 1.00 26.22 164 SER B O 1
ATOM 3785 N N . ARG B 1 134 ? 14.887 44.066 -57.043 1.00 23.54 165 ARG B N 1
ATOM 3786 C CA . ARG B 1 134 ? 14.229 43.256 -58.061 1.00 23.14 165 ARG B CA 1
ATOM 3787 C C . ARG B 1 134 ? 13.660 42.005 -57.414 1.00 23.88 165 ARG B C 1
ATOM 3788 O O . ARG B 1 134 ? 14.416 41.181 -56.887 1.00 25.35 165 ARG B O 1
ATOM 3796 N N . GLY B 1 135 ? 12.336 41.857 -57.467 1.00 22.02 166 GLY B N 1
ATOM 3797 C CA . GLY B 1 135 ? 11.666 40.688 -56.923 1.00 20.21 166 GLY B CA 1
ATOM 3798 C C . GLY B 1 135 ? 10.985 39.840 -57.990 1.00 21.81 166 GLY B C 1
ATOM 3799 O O . GLY B 1 135 ? 10.686 40.333 -59.083 1.00 19.89 166 GLY B O 1
ATOM 3800 N N . ILE B 1 136 ? 10.734 38.561 -57.709 1.00 20.31 167 ILE B N 1
ATOM 3801 C CA . ILE B 1 136 ? 10.084 37.686 -58.691 1.00 20.16 167 ILE B CA 1
ATOM 3802 C C . ILE B 1 136 ? 9.104 36.782 -57.955 1.00 20.83 167 ILE B C 1
ATOM 3803 O O . ILE B 1 136 ? 9.404 36.275 -56.867 1.00 20.54 167 ILE B O 1
ATOM 3808 N N . ALA B 1 137 ? 7.908 36.617 -58.532 1.00 18.01 168 ALA B N 1
ATOM 3809 C CA . ALA B 1 137 ? 6.837 35.852 -57.910 1.00 19.75 168 ALA B CA 1
ATOM 3810 C C . ALA B 1 137 ? 5.990 35.203 -58.990 1.00 21.30 168 ALA B C 1
ATOM 3811 O O . ALA B 1 137 ? 6.063 35.567 -60.170 1.00 20.93 168 ALA B O 1
ATOM 3813 N N . GLY B 1 138 ? 5.188 34.232 -58.584 1.00 22.25 169 GLY B N 1
ATOM 3814 C CA . GLY B 1 138 ? 4.345 33.538 -59.541 1.00 22.34 169 GLY B CA 1
ATOM 3815 C C . GLY B 1 138 ? 3.451 32.543 -58.839 1.00 23.22 169 GLY B C 1
ATOM 3816 O O . GLY B 1 138 ? 3.693 32.161 -57.691 1.00 18.67 169 GLY B O 1
ATOM 3817 N N . HIS B 1 139 ? 2.413 32.122 -59.566 1.00 19.52 170 HIS B N 1
ATOM 3818 C CA . HIS B 1 139 ? 1.456 31.122 -59.121 1.00 21.12 170 HIS B CA 1
ATOM 3819 C C . HIS B 1 139 ? 1.571 29.892 -60.013 1.00 20.63 170 HIS B C 1
ATOM 3820 O O . HIS B 1 139 ? 1.642 30.022 -61.240 1.00 22.61 170 HIS B O 1
ATOM 3827 N N . SER B 1 140 ? 1.598 28.705 -59.403 1.00 21.36 171 SER B N 1
ATOM 3828 C CA . SER B 1 140 ? 1.577 27.415 -60.124 1.00 21.43 171 SER B CA 1
ATOM 3829 C C . SER B 1 140 ? 2.830 27.292 -60.993 1.00 23.86 171 SER B C 1
ATOM 3830 O O . SER B 1 140 ? 3.955 27.338 -60.454 1.00 19.45 171 SER B O 1
ATOM 3833 N N . MET B 1 141 ? 2.703 27.081 -62.314 1.00 20.50 172 MET B N 1
ATOM 3834 C CA . MET B 1 141 ? 3.845 27.203 -63.220 1.00 22.92 172 MET B CA 1
ATOM 3835 C C . MET B 1 141 ? 4.675 28.456 -62.940 1.00 21.19 172 MET B C 1
ATOM 3836 O O . MET B 1 141 ? 5.915 28.444 -63.069 1.00 17.55 172 MET B O 1
ATOM 3841 N N . GLY B 1 142 ? 4.009 29.558 -62.591 1.00 20.41 173 GLY B N 1
ATOM 3842 C CA . GLY B 1 142 ? 4.739 30.771 -62.256 1.00 18.27 173 GLY B CA 1
ATOM 3843 C C . GLY B 1 142 ? 5.519 30.674 -60.957 1.00 23.80 173 GLY B C 1
ATOM 3844 O O . GLY B 1 142 ? 6.546 31.342 -60.797 1.00 19.05 173 GLY B O 1
ATOM 3845 N N . GLY B 1 143 ? 5.032 29.873 -60.003 1.00 21.41 174 GLY B N 1
ATOM 3846 C CA . GLY B 1 143 ? 5.786 29.654 -58.775 1.00 16.31 174 GLY B CA 1
ATOM 3847 C C . GLY B 1 143 ? 7.024 28.815 -59.014 1.00 19.74 174 GLY B C 1
ATOM 3848 O O . GLY B 1 143 ? 8.102 29.097 -58.465 1.00 20.19 174 GLY B O 1
ATOM 3849 N N . TYR B 1 144 ? 6.884 27.778 -59.844 1.00 21.40 175 TYR B N 1
ATOM 3850 C CA . TYR B 1 144 ? 8.035 27.031 -60.331 1.00 18.42 175 TYR B CA 1
ATOM 3851 C C . TYR B 1 144 ? 9.043 27.971 -60.982 1.00 22.25 175 TYR B C 1
ATOM 3852 O O . TYR B 1 144 ? 10.236 27.951 -60.645 1.00 22.53 175 TYR B O 1
ATOM 3861 N N . GLY B 1 145 ? 8.582 28.783 -61.949 1.00 19.30 176 GLY B N 1
ATOM 3862 C CA . GLY B 1 145 ? 9.490 29.705 -62.629 1.00 19.81 176 GLY B CA 1
ATOM 3863 C C . GLY B 1 145 ? 10.178 30.660 -61.665 1.00 25.15 176 GLY B C 1
ATOM 3864 O O . GLY B 1 145 ? 11.391 30.891 -61.757 1.00 21.40 176 GLY B O 1
ATOM 3865 N N . ALA B 1 146 ? 9.410 31.226 -60.726 1.00 22.58 177 ALA B N 1
ATOM 3866 C CA . ALA B 1 146 ? 9.967 32.217 -59.802 1.00 19.32 177 ALA B CA 1
ATOM 3867 C C . ALA B 1 146 ? 11.093 31.607 -58.979 1.00 19.80 177 ALA B C 1
ATOM 3868 O O . ALA B 1 146 ? 12.199 32.160 -58.902 1.00 20.41 177 ALA B O 1
ATOM 3870 N N . LEU B 1 147 ? 10.834 30.446 -58.376 1.00 20.89 178 LEU B N 1
ATOM 3871 C CA . LEU B 1 147 ? 11.858 29.779 -57.570 1.00 19.83 178 LEU B CA 1
ATOM 3872 C C . LEU B 1 147 ? 13.095 29.445 -58.394 1.00 24.72 178 LEU B C 1
ATOM 3873 O O . LEU B 1 147 ? 14.209 29.817 -58.016 1.00 23.40 178 LEU B O 1
ATOM 3878 N N . THR B 1 148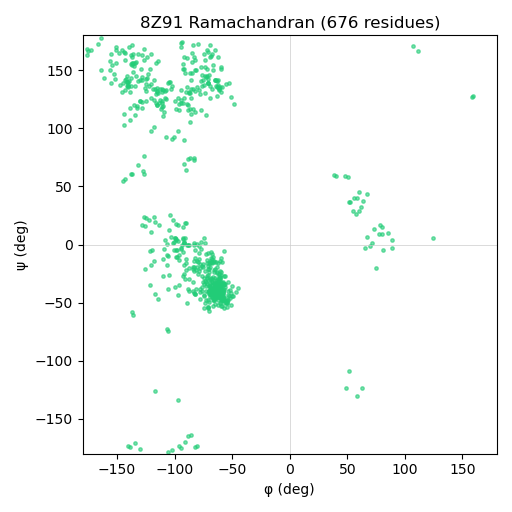 ? 12.934 28.754 -59.538 1.00 19.95 179 THR B N 1
ATOM 3879 C CA . THR B 1 148 ? 14.120 28.379 -60.303 1.00 19.73 179 THR B CA 1
ATOM 3880 C C . THR B 1 148 ? 14.885 29.608 -60.780 1.00 23.89 179 THR B C 1
ATOM 3881 O O . THR B 1 148 ? 16.116 29.647 -60.702 1.00 20.85 179 THR B O 1
ATOM 3885 N N . LEU B 1 149 ? 14.178 30.637 -61.241 1.00 20.79 180 LEU B N 1
ATOM 3886 C CA . LEU B 1 149 ? 14.862 31.849 -61.685 1.00 22.41 180 LEU B CA 1
ATOM 3887 C C . LEU B 1 149 ? 15.633 32.518 -60.546 1.00 21.85 180 LEU B C 1
ATOM 3888 O O . LEU B 1 149 ? 16.755 33.004 -60.753 1.00 23.88 180 LEU B O 1
ATOM 3893 N N . ALA B 1 150 ? 15.048 32.559 -59.346 1.00 22.92 181 ALA B N 1
ATOM 3894 C CA . ALA B 1 150 ? 15.727 33.153 -58.194 1.00 21.24 181 ALA B CA 1
ATOM 3895 C C . ALA B 1 150 ? 16.909 32.302 -57.744 1.00 25.52 181 ALA B C 1
ATOM 3896 O O . ALA B 1 150 ? 17.996 32.831 -57.473 1.00 25.31 181 ALA B O 1
ATOM 3898 N N . MET B 1 151 ? 16.728 30.974 -57.651 1.00 23.49 182 MET B N 1
ATOM 3899 C CA . MET B 1 151 ? 17.879 30.132 -57.317 1.00 24.34 182 MET B CA 1
ATOM 3900 C C . MET B 1 151 ? 18.971 30.174 -58.382 1.00 32.18 182 MET B C 1
ATOM 3901 O O . MET B 1 151 ? 20.149 30.061 -58.038 1.00 31.22 182 MET B O 1
ATOM 3906 N N . ASN B 1 152 ? 18.637 30.365 -59.666 1.00 29.67 183 ASN B N 1
ATOM 3907 C CA . ASN B 1 152 ? 19.704 30.386 -60.672 1.00 27.11 183 ASN B CA 1
ATOM 3908 C C . ASN B 1 152 ? 20.290 31.769 -60.932 1.00 29.50 183 ASN B C 1
ATOM 3909 O O . ASN B 1 152 ? 21.333 31.869 -61.587 1.00 29.13 183 ASN B O 1
ATOM 3914 N N . HIS B 1 153 ? 19.656 32.832 -60.458 1.00 26.33 184 HIS B N 1
ATOM 3915 C CA . HIS B 1 153 ? 20.080 34.186 -60.795 1.00 27.18 184 HIS B CA 1
ATOM 3916 C C . HIS B 1 153 ? 19.874 35.100 -59.602 1.00 28.35 184 HIS B C 1
ATOM 3917 O O . HIS B 1 153 ? 19.209 36.133 -59.695 1.00 24.34 184 HIS B O 1
ATOM 3924 N N . ALA B 1 154 ? 20.454 34.713 -58.458 1.00 25.77 185 ALA B N 1
ATOM 3925 C CA . ALA B 1 154 ? 20.360 35.532 -57.251 1.00 30.49 185 ALA B CA 1
ATOM 3926 C C . ALA B 1 154 ? 21.140 36.835 -57.383 1.00 31.35 185 ALA B C 1
ATOM 3927 O O . ALA B 1 154 ? 21.044 37.690 -56.496 1.00 32.13 185 ALA B O 1
ATOM 3929 N N . ASP B 1 155 ? 21.894 37.011 -58.471 1.00 26.52 186 ASP B N 1
ATOM 3930 C CA . ASP B 1 155 ? 22.507 38.291 -58.794 1.00 24.63 186 ASP B CA 1
ATOM 3931 C C . ASP B 1 155 ? 21.622 39.145 -59.691 1.00 29.40 186 ASP B C 1
ATOM 3932 O O . ASP B 1 155 ? 22.033 40.240 -60.092 1.00 27.27 186 ASP B O 1
ATOM 3937 N N . VAL B 1 156 ? 20.427 38.667 -60.020 1.00 26.00 187 VAL B N 1
ATOM 3938 C CA . VAL B 1 156 ? 19.433 39.444 -60.749 1.00 28.30 187 VAL B CA 1
ATOM 3939 C C . VAL B 1 156 ? 18.204 39.724 -59.891 1.00 22.57 187 VAL B C 1
ATOM 3940 O O . VAL B 1 156 ? 17.732 40.860 -59.829 1.00 25.00 187 VAL B O 1
ATOM 3944 N N . PHE B 1 157 ? 17.680 38.695 -59.212 1.00 23.34 188 PHE B N 1
ATOM 3945 C CA . PHE B 1 157 ? 16.511 38.785 -58.342 1.00 22.24 188 PHE B CA 1
ATOM 3946 C C . PHE B 1 157 ? 16.940 38.481 -56.906 1.00 27.11 188 PHE B C 1
ATOM 3947 O O . PHE B 1 157 ? 17.614 37.479 -56.658 1.00 25.99 188 PHE B O 1
ATOM 3955 N N . SER B 1 158 ? 16.543 39.319 -55.953 1.00 25.95 189 SER B N 1
ATOM 3956 C CA . SER B 1 158 ? 16.967 39.069 -54.581 1.00 20.60 189 SER B CA 1
ATOM 3957 C C . SER B 1 158 ? 15.860 38.543 -53.675 1.00 21.73 189 SER B C 1
ATOM 3958 O O . SER B 1 158 ? 16.148 38.149 -52.533 1.00 28.45 189 SER B O 1
ATOM 3961 N N . ALA B 1 159 ? 14.604 38.531 -54.131 1.00 24.40 190 ALA B N 1
ATOM 3962 C CA . ALA B 1 159 ? 13.496 38.081 -53.300 1.00 23.30 190 ALA B CA 1
ATOM 3963 C C . ALA B 1 159 ? 12.517 37.319 -54.177 1.00 21.43 190 ALA B C 1
ATOM 3964 O O . ALA B 1 159 ? 12.309 37.682 -55.340 1.00 20.86 190 ALA B O 1
ATOM 3966 N N . VAL B 1 160 ? 11.936 36.254 -53.635 1.00 22.09 191 VAL B N 1
ATOM 3967 C CA . VAL B 1 160 ? 11.083 35.377 -54.426 1.00 19.19 191 VAL B CA 1
ATOM 3968 C C . VAL B 1 160 ? 9.903 34.938 -53.571 1.00 18.78 191 VAL B C 1
ATOM 3969 O O . VAL B 1 160 ? 10.056 34.685 -52.368 1.00 20.75 191 VAL B O 1
ATOM 3973 N N . TYR B 1 161 ? 8.714 34.891 -54.186 1.00 17.87 192 TYR B N 1
ATOM 3974 C CA . TYR B 1 161 ? 7.491 34.425 -53.546 1.00 18.13 192 TYR B CA 1
ATOM 3975 C C . TYR B 1 161 ? 6.797 33.454 -54.489 1.00 17.28 192 TYR B C 1
ATOM 3976 O O . TYR B 1 161 ? 6.413 33.842 -55.590 1.00 19.43 192 TYR B O 1
ATOM 3985 N N . ALA B 1 162 ? 6.624 32.201 -54.056 1.00 19.08 193 ALA B N 1
ATOM 3986 C CA . ALA B 1 162 ? 5.963 31.172 -54.857 1.00 19.90 193 ALA B CA 1
ATOM 3987 C C . ALA B 1 162 ? 4.607 30.843 -54.234 1.00 18.56 193 ALA B C 1
ATOM 3988 O O . ALA B 1 162 ? 4.548 30.250 -53.146 1.00 20.12 193 ALA B O 1
ATOM 3990 N N . LEU B 1 163 ? 3.519 31.225 -54.922 1.00 17.18 194 LEU B N 1
ATOM 3991 C CA . LEU B 1 163 ? 2.161 30.835 -54.534 1.00 17.54 194 LEU B CA 1
ATOM 3992 C C . LEU B 1 163 ? 1.839 29.450 -55.093 1.00 20.02 194 LEU B C 1
ATOM 3993 O O . LEU B 1 163 ? 1.761 29.283 -56.317 1.00 20.06 194 LEU B O 1
ATOM 3998 N N . SER B 1 164 ? 1.612 28.469 -54.214 1.00 19.44 195 SER B N 1
ATOM 3999 C CA . SER B 1 164 ? 1.247 27.108 -54.598 1.00 19.25 195 SER B CA 1
ATOM 4000 C C . SER B 1 164 ? 2.007 26.644 -55.855 1.00 18.85 195 SER B C 1
ATOM 4001 O O . SER B 1 164 ? 1.388 26.310 -56.871 1.00 19.01 195 SER B O 1
ATOM 4004 N N . PRO B 1 165 ? 3.345 26.609 -55.808 1.00 18.01 196 PRO B N 1
ATOM 4005 C CA . PRO B 1 165 ? 4.150 26.259 -56.992 1.00 16.64 196 PRO B CA 1
ATOM 4006 C C . PRO B 1 165 ? 3.935 24.825 -57.469 1.00 22.52 196 PRO B C 1
ATOM 4007 O O . PRO B 1 165 ? 3.838 23.889 -56.669 1.00 23.18 196 PRO B O 1
ATOM 4011 N N . CYS B 1 166 ? 3.921 24.663 -58.794 1.00 22.98 197 CYS B N 1
ATOM 4012 C CA . CYS B 1 166 ? 3.852 23.369 -59.466 1.00 19.67 197 CYS B CA 1
ATOM 4013 C C . CYS B 1 166 ? 5.255 22.787 -59.604 1.00 22.12 197 CYS B C 1
ATOM 4014 O O . CYS B 1 166 ? 6.249 23.515 -59.584 1.00 24.90 197 CYS B O 1
ATOM 4017 N N . CYS B 1 167 ? 5.336 21.460 -59.747 1.00 22.80 198 CYS B N 1
ATOM 4018 C CA . CYS B 1 167 ? 6.542 20.802 -60.272 1.00 24.08 198 CYS B CA 1
ATOM 4019 C C . CYS B 1 167 ? 7.791 21.022 -59.411 1.00 22.78 198 CYS B C 1
ATOM 4020 O O . CYS B 1 167 ? 8.914 21.054 -59.929 1.00 25.58 198 CYS B O 1
ATOM 4023 N N . LEU B 1 168 ? 7.621 21.139 -58.091 1.00 24.61 199 LEU B N 1
ATOM 4024 C CA . LEU B 1 168 ? 8.777 21.186 -57.202 1.00 24.05 199 LEU B CA 1
ATOM 4025 C C . LEU B 1 168 ? 9.487 19.843 -57.148 1.00 24.99 199 LEU B C 1
ATOM 4026 O O . LEU B 1 168 ? 10.712 19.791 -56.972 1.00 23.98 199 LEU B O 1
ATOM 4031 N N . GLY B 1 169 ? 8.738 18.755 -57.262 1.00 25.37 200 GLY B N 1
ATOM 4032 C CA . GLY B 1 169 ? 9.300 17.420 -57.155 1.00 21.98 200 GLY B CA 1
ATOM 4033 C C . GLY B 1 169 ? 8.301 16.395 -57.637 1.00 24.31 200 GLY B C 1
ATOM 4034 O O . GLY B 1 169 ? 7.141 16.715 -57.907 1.00 28.14 200 GLY B O 1
ATOM 4035 N N . MET B 1 170 ? 8.772 15.145 -57.735 1.00 26.29 201 MET B N 1
ATOM 4036 C CA . MET B 1 170 ? 7.991 14.015 -58.266 1.00 30.75 201 MET B CA 1
ATOM 4037 C C . MET B 1 170 ? 7.273 13.309 -57.118 1.00 28.67 201 MET B C 1
ATOM 4038 O O . MET B 1 170 ? 7.785 12.357 -56.522 1.00 37.21 201 MET B O 1
ATOM 4043 N N . GLU B 1 171 ? 6.056 13.761 -56.815 1.00 27.05 202 GLU B N 1
ATOM 4044 C CA . GLU B 1 171 ? 5.221 13.118 -55.807 1.00 31.24 202 GLU B CA 1
ATOM 4045 C C . GLU B 1 171 ? 3.774 13.165 -56.271 1.00 29.46 202 GLU B C 1
ATOM 4046 O O . GLU B 1 171 ? 3.420 13.934 -57.162 1.00 27.27 202 GLU B O 1
ATOM 4052 N N . GLY B 1 172 ? 2.936 12.355 -55.629 1.00 31.48 203 GLY B N 1
ATOM 4053 C CA . GLY B 1 172 ? 1.499 12.506 -55.800 1.00 32.57 203 GLY B CA 1
ATOM 4054 C C . GLY B 1 172 ? 1.073 12.359 -57.251 1.00 28.62 203 GLY B C 1
ATOM 4055 O O . GLY B 1 172 ? 1.464 11.417 -57.948 1.00 29.68 203 GLY B O 1
ATOM 4056 N N . ASP B 1 173 ? 0.288 13.323 -57.726 1.00 25.99 204 ASP B N 1
ATOM 4057 C CA . ASP B 1 173 ? -0.306 13.238 -59.049 1.00 25.00 204 ASP B CA 1
ATOM 4058 C C . ASP B 1 173 ? 0.681 13.496 -60.159 1.00 34.00 204 ASP B C 1
ATOM 4059 O O . ASP B 1 173 ? 0.271 13.542 -61.340 1.00 30.15 204 ASP B O 1
ATOM 4064 N N . PHE B 1 174 ? 1.971 13.646 -59.861 1.00 28.69 205 PHE B N 1
ATOM 4065 C CA . PHE B 1 174 ? 2.973 13.762 -60.912 1.00 35.74 205 PHE B CA 1
ATOM 4066 C C . PHE B 1 174 ? 3.666 12.451 -61.243 1.00 37.70 205 PHE B C 1
ATOM 4067 O O . PHE B 1 174 ? 4.311 12.361 -62.298 1.00 36.50 205 PHE B O 1
ATOM 4075 N N . THR B 1 175 ? 3.511 11.430 -60.416 1.00 31.00 206 THR B N 1
ATOM 4076 C CA . THR B 1 175 ? 4.181 10.162 -60.645 1.00 37.56 206 THR B CA 1
ATOM 4077 C C . THR B 1 175 ? 3.295 9.232 -61.474 1.00 42.66 206 THR B C 1
ATOM 4078 O O . THR B 1 175 ? 2.250 9.626 -61.998 1.00 39.40 206 THR B O 1
ATOM 4082 N N . ALA B 1 176 ? 3.707 7.967 -61.572 1.00 43.38 207 ALA B N 1
ATOM 4083 C CA . ALA B 1 176 ? 2.948 6.953 -62.292 1.00 39.12 207 ALA B CA 1
ATOM 4084 C C . ALA B 1 176 ? 1.602 6.645 -61.650 1.00 45.34 207 ALA B C 1
ATOM 4085 O O . ALA B 1 176 ? 0.765 6.000 -62.291 1.00 43.76 207 ALA B O 1
ATOM 4087 N N . GLU B 1 177 ? 1.360 7.069 -60.411 1.00 52.68 208 GLU B N 1
ATOM 4088 C CA . GLU B 1 177 ? 0.034 6.822 -59.861 1.00 52.72 208 GLU B CA 1
ATOM 4089 C C . GLU B 1 177 ? -1.044 7.627 -60.578 1.00 51.13 208 GLU B C 1
ATOM 4090 O O . GLU B 1 177 ? -2.228 7.291 -60.452 1.00 61.14 208 GLU B O 1
ATOM 4096 N N . ASN B 1 178 ? -0.665 8.650 -61.348 1.00 44.74 209 ASN B N 1
ATOM 4097 C CA . ASN B 1 178 ? -1.609 9.384 -62.187 1.00 33.87 209 ASN B CA 1
ATOM 4098 C C . ASN B 1 178 ? -1.934 8.566 -63.435 1.00 37.53 209 ASN B C 1
ATOM 4099 O O . ASN B 1 178 ? -1.061 8.330 -64.274 1.00 38.93 209 ASN B O 1
ATOM 4104 N N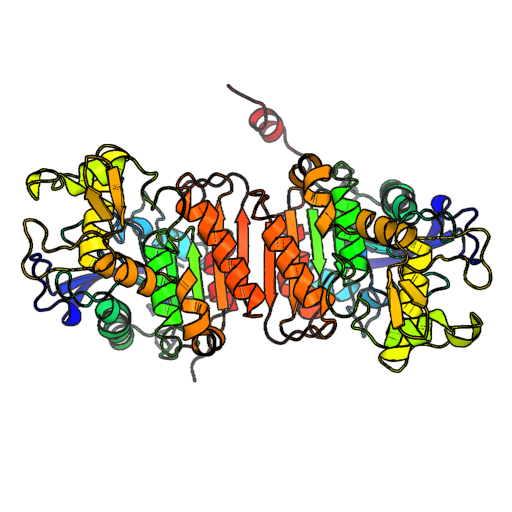 . SER B 1 179 ? -3.198 8.159 -63.570 1.00 37.86 210 SER B N 1
ATOM 4105 C CA . SER B 1 179 ? -3.628 7.409 -64.747 1.00 35.95 210 SER B CA 1
ATOM 4106 C C . SER B 1 179 ? -3.487 8.203 -66.042 1.00 36.03 210 SER B C 1
ATOM 4107 O O . SER B 1 179 ? -3.520 7.615 -67.128 1.00 35.26 210 SER B O 1
ATOM 4110 N N . ALA B 1 180 ? -3.331 9.522 -65.959 1.00 34.76 211 ALA B N 1
ATOM 4111 C CA . ALA B 1 180 ? -3.137 10.327 -67.155 1.00 35.64 211 ALA B CA 1
ATOM 4112 C C . ALA B 1 180 ? -1.829 10.007 -67.871 1.00 37.82 211 ALA B C 1
ATOM 4113 O O . ALA B 1 180 ? -1.698 10.311 -69.062 1.00 44.58 211 ALA B O 1
ATOM 4115 N N . TRP B 1 181 ? -0.854 9.411 -67.177 1.00 37.55 212 TRP B N 1
ATOM 4116 C CA . TRP B 1 181 ? 0.439 9.166 -67.807 1.00 35.76 212 TRP B CA 1
ATOM 4117 C C . TRP B 1 181 ? 0.330 8.117 -68.902 1.00 42.09 212 TRP B C 1
ATOM 4118 O O . TRP B 1 181 ? 0.907 8.280 -69.982 1.00 43.29 212 TRP B O 1
ATOM 4129 N N . LEU B 1 182 ? -0.418 7.044 -68.650 1.00 41.19 213 LEU B N 1
ATOM 4130 C CA . LEU B 1 182 ? -0.560 5.989 -69.645 1.00 44.89 213 LEU B CA 1
ATOM 4131 C C . LEU B 1 182 ? -1.229 6.514 -70.915 1.00 44.35 213 LEU B C 1
ATOM 4132 O O . LEU B 1 182 ? -0.859 6.124 -72.026 1.00 43.79 213 LEU B O 1
ATOM 4137 N N . LYS B 1 183 ? -2.195 7.424 -70.775 1.00 42.78 214 LYS B N 1
ATOM 4138 C CA . LYS B 1 183 ? -2.849 7.989 -71.952 1.00 45.82 214 LYS B CA 1
ATOM 4139 C C . LYS B 1 183 ? -1.974 9.026 -72.650 1.00 46.01 214 LYS B C 1
ATOM 4140 O O . LYS B 1 183 ? -2.098 9.223 -73.867 1.00 47.70 214 LYS B O 1
ATOM 4146 N N . THR B 1 184 ? -1.085 9.683 -71.903 1.00 48.10 215 THR B N 1
ATOM 4147 C CA . THR B 1 184 ? -0.126 10.605 -72.500 1.00 41.60 215 THR B CA 1
ATOM 4148 C C . THR B 1 184 ? 0.878 9.859 -73.370 1.00 43.24 215 THR B C 1
ATOM 4149 O O . THR B 1 184 ? 1.183 10.290 -74.488 1.00 45.64 215 THR B O 1
ATOM 4153 N N . LEU B 1 185 ? 1.404 8.736 -72.875 1.00 44.57 216 LEU B N 1
ATOM 4154 C CA . LEU B 1 185 ? 2.357 7.951 -73.654 1.00 47.92 216 LEU B CA 1
ATOM 4155 C C . LEU B 1 185 ? 1.765 7.456 -74.967 1.00 45.63 216 LEU B C 1
ATOM 4156 O O . LEU B 1 185 ? 2.514 7.159 -75.904 1.00 45.37 216 LEU B O 1
ATOM 4161 N N . ARG B 1 186 ? 0.444 7.366 -75.059 1.00 48.93 217 ARG B N 1
ATOM 4162 C CA . ARG B 1 186 ? -0.217 6.810 -76.230 1.00 50.16 217 ARG B CA 1
ATOM 4163 C C . ARG B 1 186 ? -0.717 7.876 -77.196 1.00 50.79 217 ARG B C 1
ATOM 4164 O O . ARG B 1 186 ? -1.358 7.534 -78.195 1.00 50.54 217 ARG B O 1
ATOM 4172 N N . LEU B 1 187 ? -0.437 9.149 -76.926 1.00 46.50 218 LEU B N 1
ATOM 4173 C CA . LEU B 1 187 ? -0.828 10.215 -77.838 1.00 48.68 218 LEU B CA 1
ATOM 4174 C C . LEU B 1 187 ? -0.128 10.058 -79.182 1.00 59.03 218 LEU B C 1
ATOM 4175 O O . LEU B 1 187 ? 1.078 9.802 -79.252 1.00 57.21 218 LEU B O 1
ATOM 4180 N N . LYS B 1 188 ? -0.892 10.236 -80.256 1.00 58.27 219 LYS B N 1
ATOM 4181 C CA . LYS B 1 188 ? -0.394 10.034 -81.608 1.00 63.48 219 LYS B CA 1
ATOM 4182 C C . LYS B 1 188 ? -0.129 11.320 -82.376 1.00 61.18 219 LYS B C 1
ATOM 4183 O O . LYS B 1 188 ? 0.720 11.315 -83.264 1.00 56.22 219 LYS B O 1
ATOM 4185 N N . SER B 1 189 ? -0.812 12.422 -82.060 1.00 60.85 220 SER B N 1
ATOM 4186 C CA . SER B 1 189 ? -0.640 13.646 -82.834 1.00 58.60 220 SER B CA 1
ATOM 4187 C C . SER B 1 189 ? -0.882 14.867 -81.957 1.00 60.87 220 SER B C 1
ATOM 4188 O O . SER B 1 189 ? -1.363 14.767 -80.824 1.00 55.44 220 SER B O 1
ATOM 4191 N N . LYS B 1 190 ? -0.543 16.038 -82.511 1.00 59.07 221 LYS B N 1
ATOM 4192 C CA . LYS B 1 190 ? -0.748 17.308 -81.823 1.00 54.57 221 LYS B CA 1
ATOM 4193 C C . LYS B 1 190 ? -2.200 17.761 -81.842 1.00 56.76 221 LYS B C 1
ATOM 4194 O O . LYS B 1 190 ? -2.580 18.621 -81.040 1.00 54.22 221 LYS B O 1
ATOM 4200 N N . GLU B 1 191 ? -3.016 17.218 -82.742 1.00 54.82 222 GLU B N 1
ATOM 4201 C CA . GLU B 1 191 ? -4.415 17.619 -82.809 1.00 62.32 222 GLU B CA 1
ATOM 4202 C C . GLU B 1 191 ? -5.203 17.128 -81.606 1.00 52.79 222 GLU B C 1
ATOM 4203 O O . GLU B 1 191 ? -6.240 17.712 -81.276 1.00 56.02 222 GLU B O 1
ATOM 4209 N N . GLN B 1 192 ? -4.727 16.069 -80.946 1.00 51.90 223 GLN B N 1
ATOM 4210 C CA . GLN B 1 192 ? -5.363 15.557 -79.739 1.00 51.64 223 GLN B CA 1
ATOM 4211 C C . GLN B 1 192 ? -5.198 16.491 -78.549 1.00 52.40 223 GLN B C 1
ATOM 4212 O O . GLN B 1 192 ? -5.951 16.380 -77.576 1.00 54.43 223 GLN B O 1
ATOM 4218 N N . ILE B 1 193 ? -4.207 17.381 -78.583 1.00 47.62 224 ILE B N 1
ATOM 4219 C CA . ILE B 1 193 ? -3.935 18.323 -77.505 1.00 42.40 224 ILE B CA 1
ATOM 4220 C C . ILE B 1 193 ? -4.026 19.764 -77.980 1.00 38.47 224 ILE B C 1
ATOM 4221 O O . ILE B 1 193 ? -3.644 20.685 -77.255 1.00 39.58 224 ILE B O 1
ATOM 4226 N N . SER B 1 194 ? -4.548 19.975 -79.189 1.00 40.54 225 SER B N 1
ATOM 4227 C CA . SER B 1 194 ? -4.635 21.311 -79.760 1.00 34.70 225 SER B CA 1
ATOM 4228 C C . SER B 1 194 ? -5.580 22.213 -78.969 1.00 38.51 225 SER B C 1
ATOM 4229 O O . SER B 1 194 ? -5.216 23.335 -78.600 1.00 37.09 225 SER B O 1
ATOM 4232 N N . ALA B 1 195 ? -6.800 21.747 -78.711 1.00 38.68 226 ALA B N 1
ATOM 4233 C CA . ALA B 1 195 ? -7.809 22.579 -78.067 1.00 33.48 226 ALA B CA 1
ATOM 4234 C C . ALA B 1 195 ? -7.476 22.815 -76.595 1.00 37.30 226 ALA B C 1
ATOM 4235 O O . ALA B 1 195 ? -6.625 22.144 -76.005 1.00 31.24 226 ALA B O 1
ATOM 4237 N N . ARG B 1 196 ? -8.159 23.798 -76.007 1.00 33.60 227 ARG B N 1
ATOM 4238 C CA . ARG B 1 196 ? -8.042 24.050 -74.573 1.00 35.32 227 ARG B CA 1
ATOM 4239 C C . ARG B 1 196 ? -8.519 22.806 -73.819 1.00 34.88 227 ARG B C 1
ATOM 4240 O O . ARG B 1 196 ? -9.547 22.223 -74.196 1.00 29.85 227 ARG B O 1
ATOM 4248 N N . PRO B 1 197 ? -7.795 22.345 -72.791 1.00 35.79 228 PRO B N 1
ATOM 4249 C CA . PRO B 1 197 ? -8.216 21.122 -72.086 1.00 29.88 228 PRO B CA 1
ATOM 4250 C C . PRO B 1 197 ? -9.590 21.291 -71.459 1.00 30.01 228 PRO B C 1
ATOM 4251 O O . PRO B 1 197 ? -9.880 22.308 -70.825 1.00 31.28 228 PRO B O 1
ATOM 4255 N N . ARG B 1 198 ? -10.425 20.267 -71.618 1.00 30.10 229 ARG B N 1
ATOM 4256 C CA . ARG B 1 198 ? -11.817 20.312 -71.204 1.00 28.27 229 ARG B CA 1
ATOM 4257 C C . ARG B 1 198 ? -12.051 19.635 -69.857 1.00 32.39 229 ARG B C 1
ATOM 4258 O O . ARG B 1 198 ? -13.148 19.750 -69.300 1.00 28.14 229 ARG B O 1
ATOM 4266 N N . SER B 1 199 ? -11.056 18.916 -69.348 1.00 24.99 230 SER B N 1
ATOM 4267 C CA . SER B 1 199 ? -11.195 18.058 -68.185 1.00 27.23 230 SER B CA 1
ATOM 4268 C C . SER B 1 199 ? -9.847 18.009 -67.487 1.00 25.78 230 SER B C 1
ATOM 4269 O O . SER B 1 199 ? -8.819 18.426 -68.041 1.00 25.43 230 SER B O 1
ATOM 4272 N N . LEU B 1 200 ? -9.857 17.476 -66.260 1.00 29.23 231 LEU B N 1
ATOM 4273 C CA . LEU B 1 200 ? -8.610 17.301 -65.530 1.00 30.21 231 LEU B CA 1
ATOM 4274 C C . LEU B 1 200 ? -7.643 16.416 -66.303 1.00 25.96 231 LEU B C 1
ATOM 4275 O O . LEU B 1 200 ? -6.454 16.743 -66.423 1.00 27.68 231 LEU B O 1
ATOM 4280 N N . GLU B 1 201 ? -8.140 15.311 -66.849 1.00 26.22 232 GLU B N 1
ATOM 4281 C CA . GLU B 1 201 ? -7.287 14.377 -67.580 1.00 28.79 232 GLU B CA 1
ATOM 4282 C C . GLU B 1 201 ? -6.628 15.053 -68.773 1.00 26.85 232 GLU B C 1
ATOM 4283 O O . GLU B 1 201 ? -5.432 14.875 -69.017 1.00 28.68 232 GLU B O 1
ATOM 4289 N N . GLU B 1 202 ? -7.410 15.809 -69.552 1.00 25.47 233 GLU B N 1
ATOM 4290 C CA . GLU B 1 202 ? -6.842 16.558 -70.668 1.00 28.72 233 GLU B CA 1
ATOM 4291 C C . GLU B 1 202 ? -5.813 17.566 -70.182 1.00 26.48 233 GLU B C 1
ATOM 4292 O O . GLU B 1 202 ? -4.786 17.784 -70.836 1.00 25.86 233 GLU B O 1
ATOM 4298 N N . PHE B 1 203 ? -6.077 18.189 -69.024 1.00 24.71 234 PHE B N 1
ATOM 4299 C CA . PHE B 1 203 ? -5.130 19.135 -68.452 1.00 24.90 234 PHE B CA 1
ATOM 4300 C C . PHE B 1 203 ? -3.805 18.444 -68.156 1.00 28.06 234 PHE B C 1
ATOM 4301 O O . PHE B 1 203 ? -2.735 18.960 -68.504 1.00 26.18 234 PHE B O 1
ATOM 4309 N N . TYR B 1 204 ? -3.859 17.246 -67.564 1.00 27.38 235 TYR B N 1
ATOM 4310 C CA . TYR B 1 204 ? -2.638 16.502 -67.274 1.00 27.00 235 TYR B CA 1
ATOM 4311 C C . TYR B 1 204 ? -1.903 16.100 -68.551 1.00 26.00 235 TYR B C 1
ATOM 4312 O O . TYR B 1 204 ? -0.679 16.229 -68.625 1.00 26.90 235 TYR B O 1
ATOM 4321 N N . GLN B 1 205 ? -2.621 15.574 -69.555 1.00 27.59 236 GLN B N 1
ATOM 4322 C CA . GLN B 1 205 ? -1.969 15.202 -70.817 1.00 27.23 236 GLN B CA 1
ATOM 4323 C C . GLN B 1 205 ? -1.237 16.389 -71.439 1.00 29.41 236 GLN B C 1
ATOM 4324 O O . GLN B 1 205 ? -0.086 16.265 -71.876 1.00 28.68 236 GLN B O 1
ATOM 4330 N N . ASN B 1 206 ? -1.887 17.551 -71.481 1.00 25.74 237 ASN B N 1
ATOM 4331 C CA . ASN B 1 206 ? -1.266 18.724 -72.092 1.00 28.12 237 ASN B CA 1
ATOM 4332 C C . ASN B 1 206 ? -0.051 19.173 -71.295 1.00 27.69 237 ASN B C 1
ATOM 4333 O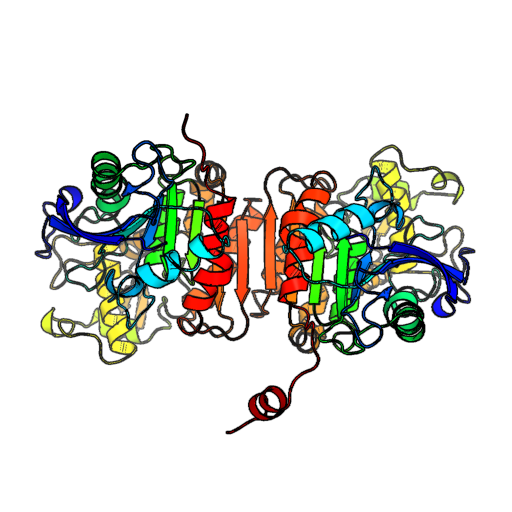 O . ASN B 1 206 ? 1.017 19.434 -71.862 1.00 25.35 237 ASN B O 1
ATOM 4338 N N . ALA B 1 207 ? -0.208 19.279 -69.968 1.00 21.94 238 ALA B N 1
ATOM 4339 C CA . ALA B 1 207 ? 0.891 19.681 -69.101 1.00 22.25 238 ALA B CA 1
ATOM 4340 C C . ALA B 1 207 ? 2.078 18.746 -69.242 1.00 26.38 238 ALA B C 1
ATOM 4341 O O . ALA B 1 207 ? 3.232 19.193 -69.238 1.00 25.90 238 ALA B O 1
ATOM 4343 N N . PHE B 1 208 ? 1.816 17.440 -69.348 1.00 23.34 239 PHE B N 1
ATOM 4344 C CA . PHE B 1 208 ? 2.910 16.474 -69.399 1.00 25.12 239 PHE B CA 1
ATOM 4345 C C . PHE B 1 208 ? 3.678 16.598 -70.702 1.00 29.71 239 PHE B C 1
ATOM 4346 O O . PHE B 1 208 ? 4.895 16.391 -70.731 1.00 25.10 239 PHE B O 1
ATOM 4354 N N . VAL B 1 209 ? 2.973 16.882 -71.803 1.00 28.19 240 VAL B N 1
ATOM 4355 C CA . VAL B 1 209 ? 3.674 17.097 -73.067 1.00 29.51 240 VAL B CA 1
ATOM 4356 C C . VAL B 1 209 ? 4.487 18.385 -72.991 1.00 31.25 240 VAL B C 1
ATOM 4357 O O . VAL B 1 209 ? 5.651 18.431 -73.410 1.00 28.14 240 VAL B O 1
ATOM 4361 N N . ALA B 1 210 ? 3.897 19.437 -72.414 1.00 25.88 241 ALA B N 1
ATOM 4362 C CA . ALA B 1 210 ? 4.599 20.710 -72.253 1.00 26.70 241 ALA B CA 1
ATOM 4363 C C . ALA B 1 210 ? 5.843 20.559 -71.382 1.00 26.13 241 ALA B C 1
ATOM 4364 O O . ALA B 1 210 ? 6.918 21.072 -71.718 1.00 26.76 241 ALA B O 1
ATOM 4366 N N . LEU B 1 211 ? 5.723 19.841 -70.270 1.00 26.22 242 LEU B N 1
ATOM 4367 C CA . LEU B 1 211 ? 6.869 19.635 -69.394 1.00 29.25 242 LEU B CA 1
ATOM 4368 C C . LEU B 1 211 ? 7.956 18.820 -70.078 1.00 28.37 242 LEU B C 1
ATOM 4369 O O . LEU B 1 211 ? 9.148 19.079 -69.882 1.00 30.70 242 LEU B O 1
ATOM 4374 N N . SER B 1 212 ? 7.564 17.806 -70.851 1.00 28.96 243 SER B N 1
ATOM 4375 C CA . SER B 1 212 ? 8.554 17.013 -71.563 1.00 28.47 243 SER B CA 1
ATOM 4376 C C . SER B 1 212 ? 9.312 17.870 -72.563 1.00 33.78 243 SER B C 1
ATOM 4377 O O . SER B 1 212 ? 10.540 17.779 -72.661 1.00 37.05 243 SER B O 1
ATOM 4380 N N . ALA B 1 213 ? 8.604 18.733 -73.292 1.00 30.92 244 ALA B N 1
ATOM 4381 C CA . ALA B 1 213 ? 9.291 19.614 -74.232 1.00 35.46 244 ALA B CA 1
ATOM 4382 C C . ALA B 1 213 ? 10.243 20.547 -73.502 1.00 31.78 244 ALA B C 1
ATOM 4383 O O . ALA B 1 213 ? 11.316 20.872 -74.025 1.00 35.03 244 ALA B O 1
ATOM 4385 N N . ALA B 1 214 ? 9.878 20.956 -72.285 1.00 29.68 245 ALA B N 1
ATOM 4386 C CA . ALA B 1 214 ? 10.696 21.873 -71.498 1.00 32.42 245 ALA B CA 1
ATOM 4387 C C . ALA B 1 214 ? 11.879 21.172 -70.838 1.00 35.98 245 ALA B C 1
ATOM 4388 O O . ALA B 1 214 ? 12.981 21.734 -70.777 1.00 31.44 245 ALA B O 1
ATOM 4390 N N . PHE B 1 215 ? 11.664 19.966 -70.304 1.00 32.23 246 PHE B N 1
ATOM 4391 C CA . PHE B 1 215 ? 12.650 19.291 -69.467 1.00 34.41 246 PHE B CA 1
ATOM 4392 C C . PHE B 1 215 ? 13.457 18.246 -70.228 1.00 35.95 246 PHE B C 1
ATOM 4393 O O . PHE B 1 215 ? 14.647 18.072 -69.962 1.00 35.14 246 PHE B O 1
ATOM 4401 N N . SER B 1 216 ? 12.833 17.529 -71.152 1.00 32.08 247 SER B N 1
ATOM 4402 C CA . SER B 1 216 ? 13.471 16.400 -71.834 1.00 37.60 247 SER B CA 1
ATOM 4403 C C . SER B 1 216 ? 13.140 16.418 -73.325 1.00 36.88 247 SER B C 1
ATOM 4404 O O . SER B 1 216 ? 12.565 15.469 -73.865 1.00 43.03 247 SER B O 1
ATOM 4407 N N . PRO B 1 217 ? 13.531 17.481 -74.031 1.00 42.17 248 PRO B N 1
ATOM 4408 C CA . PRO B 1 217 ? 13.170 17.604 -75.452 1.00 40.21 248 PRO B CA 1
ATOM 4409 C C . PRO B 1 217 ? 13.906 16.586 -76.304 1.00 44.50 248 PRO B C 1
ATOM 4410 O O . PRO B 1 217 ? 14.926 16.018 -75.912 1.00 40.65 248 PRO B O 1
ATOM 4414 N N . ASN B 1 218 ? 13.377 16.365 -77.504 1.00 44.86 249 ASN B N 1
ATOM 4415 C CA . ASN B 1 218 ? 13.982 15.420 -78.441 1.00 47.95 249 ASN B CA 1
ATOM 4416 C C . ASN B 1 218 ? 13.790 15.994 -79.838 1.00 50.10 249 ASN B C 1
ATOM 4417 O O . ASN B 1 218 ? 12.702 15.883 -80.410 1.00 54.03 249 ASN B O 1
ATOM 4422 N N . LEU B 1 219 ? 14.853 16.577 -80.396 1.00 53.43 250 LEU B N 1
ATOM 4423 C CA . LEU B 1 219 ? 14.797 17.196 -81.721 1.00 58.28 250 LEU B CA 1
ATOM 4424 C C . LEU B 1 219 ? 14.350 16.231 -82.818 1.00 59.11 250 LEU B C 1
ATOM 4425 O O . LEU B 1 219 ? 14.135 16.659 -83.956 1.00 55.30 250 LEU B O 1
ATOM 4430 N N . THR B 1 220 ? 14.171 14.945 -82.488 1.00 64.30 251 THR B N 1
ATOM 4431 C CA . THR B 1 220 ? 13.911 13.896 -83.466 1.00 60.22 251 THR B CA 1
ATOM 4432 C C . THR B 1 220 ? 12.603 13.138 -83.267 1.00 69.93 251 THR B C 1
ATOM 4433 O O . THR B 1 220 ? 11.992 12.729 -84.258 1.00 75.12 251 THR B O 1
ATOM 4435 N N . ARG B 1 221 ? 12.154 12.904 -82.031 1.00 69.27 252 ARG B N 1
ATOM 4436 C CA . ARG B 1 221 ? 10.976 12.059 -81.849 1.00 65.88 252 ARG B CA 1
ATOM 4437 C C . ARG B 1 221 ? 9.709 12.779 -82.313 1.00 78.65 252 ARG B C 1
ATOM 4438 O O . ARG B 1 221 ? 9.691 13.993 -82.540 1.00 81.86 252 ARG B O 1
ATOM 4446 N N . ALA B 1 222 ? 8.632 12.007 -82.441 1.00 66.68 253 ALA B N 1
ATOM 4447 C CA . ALA B 1 222 ? 7.396 12.480 -83.043 1.00 63.46 253 ALA B CA 1
ATOM 4448 C C . ALA B 1 222 ? 6.193 12.041 -82.224 1.00 60.21 253 ALA B C 1
ATOM 4449 O O . ALA B 1 222 ? 6.206 10.959 -81.626 1.00 63.46 253 ALA B O 1
ATOM 4451 N N . PRO B 1 223 ? 5.118 12.844 -82.211 1.00 59.36 254 PRO B N 1
ATOM 4452 C CA . PRO B 1 223 ? 4.944 14.106 -82.947 1.00 63.42 254 PRO B CA 1
ATOM 4453 C C . PRO B 1 223 ? 5.310 15.389 -82.164 1.00 58.51 254 PRO B C 1
ATOM 4454 O O . PRO B 1 223 ? 5.267 16.489 -82.729 1.00 48.19 254 PRO B O 1
ATOM 4458 N N . PHE B 1 224 ? 5.671 15.255 -80.885 1.00 58.38 255 PHE B N 1
ATOM 4459 C CA . PHE B 1 224 ? 5.821 16.415 -80.010 1.00 46.43 255 PHE B CA 1
ATOM 4460 C C . PHE B 1 224 ? 7.261 16.886 -79.843 1.00 46.09 255 PHE B C 1
ATOM 4461 O O . PHE B 1 224 ? 7.477 17.923 -79.207 1.00 45.84 255 PHE B O 1
ATOM 4469 N N . PHE B 1 225 ? 8.237 16.163 -80.404 1.00 45.64 256 PHE B N 1
ATOM 4470 C CA . PHE B 1 225 ? 9.661 16.452 -80.203 1.00 48.69 256 PHE B CA 1
ATOM 4471 C C . PHE B 1 225 ? 10.045 16.374 -78.727 1.00 43.31 256 PHE B C 1
ATOM 4472 O O . PHE B 1 225 ? 10.746 17.243 -78.203 1.00 39.88 256 PHE B O 1
ATOM 4480 N N . VAL B 1 226 ? 9.579 15.320 -78.048 1.00 44.53 257 VAL B N 1
ATOM 4481 C CA . VAL B 1 226 ? 9.830 15.138 -76.623 1.00 45.77 257 VAL B CA 1
ATOM 4482 C C . VAL B 1 226 ? 10.218 13.693 -76.333 1.00 50.02 257 VAL B C 1
ATOM 4483 O O . VAL B 1 226 ? 9.904 12.769 -77.088 1.00 51.69 257 VAL B O 1
ATOM 4487 N N . ASP B 1 227 ? 10.926 13.525 -75.216 1.00 46.34 258 ASP B N 1
ATOM 4488 C CA . ASP B 1 227 ? 11.051 12.258 -74.511 1.00 47.14 258 ASP B CA 1
ATOM 4489 C C . ASP B 1 227 ? 10.204 12.305 -73.247 1.00 45.84 258 ASP B C 1
ATOM 4490 O O . ASP B 1 227 ? 10.190 13.315 -72.534 1.00 44.61 258 ASP B O 1
ATOM 4495 N N . PHE B 1 228 ? 9.538 11.232 -72.967 1.00 47.91 259 PHE B N 1
ATOM 4496 C CA . PHE B 1 228 ? 8.766 11.253 -71.737 1.00 46.00 259 PHE B CA 1
ATOM 4497 C C . PHE B 1 228 ? 9.594 10.682 -70.586 1.00 43.17 259 PHE B C 1
ATOM 4498 O O . PHE B 1 228 ? 10.485 9.852 -70.804 1.00 48.65 259 PHE B O 1
ATOM 4506 N N . PRO B 1 229 ? 9.346 11.117 -69.347 1.00 43.69 260 PRO B N 1
ATOM 4507 C CA . PRO B 1 229 ? 10.077 10.557 -68.202 1.00 41.67 260 PRO B CA 1
ATOM 4508 C C . PRO B 1 229 ? 9.587 9.185 -67.778 1.00 47.92 260 PRO B C 1
ATOM 4509 O O . PRO B 1 229 ? 10.093 8.644 -66.789 1.00 45.33 260 PRO B O 1
ATOM 4513 N N . TYR B 1 230 ? 8.611 8.626 -68.494 1.00 50.70 261 TYR B N 1
ATOM 4514 C CA . TYR B 1 230 ? 8.010 7.342 -68.180 1.00 41.20 261 TYR B CA 1
ATOM 4515 C C . TYR B 1 230 ? 7.828 6.579 -69.480 1.00 48.23 261 TYR B C 1
ATOM 4516 O O . TYR B 1 230 ? 7.860 7.156 -70.568 1.00 50.50 261 TYR B O 1
ATOM 4525 N N . GLN B 1 231 ? 7.627 5.272 -69.363 1.00 49.93 262 GLN B N 1
ATOM 4526 C CA . GLN B 1 231 ? 7.424 4.454 -70.546 1.00 52.97 262 GLN B CA 1
ATOM 4527 C C . GLN B 1 231 ? 6.548 3.266 -70.186 1.00 52.65 262 GLN B C 1
ATOM 4528 O O . GLN B 1 231 ? 6.467 2.850 -69.029 1.00 52.59 262 GLN B O 1
ATOM 4534 N N . GLU B 1 232 ? 5.886 2.734 -71.204 1.00 51.46 263 GLU B N 1
ATOM 4535 C CA . GLU B 1 232 ? 4.949 1.629 -71.068 1.00 53.57 263 GLU B CA 1
ATOM 4536 C C . GLU B 1 232 ? 5.638 0.327 -71.460 1.00 59.86 263 GLU B C 1
ATOM 4537 O O . GLU B 1 232 ? 6.150 0.207 -72.575 1.00 55.09 263 GLU B O 1
ATOM 4543 N N . ARG B 1 233 ? 5.645 -0.642 -70.551 1.00 63.30 264 ARG B N 1
ATOM 4544 C CA . ARG B 1 233 ? 6.203 -1.970 -70.798 1.00 69.38 264 ARG B CA 1
ATOM 4545 C C . ARG B 1 233 ? 5.214 -3.001 -70.279 1.00 73.24 264 ARG B C 1
ATOM 4546 O O . ARG B 1 233 ? 5.023 -3.111 -69.067 1.00 72.64 264 ARG B O 1
ATOM 4554 N N . ASP B 1 234 ? 4.593 -3.765 -71.183 1.00 71.39 265 ASP B N 1
ATOM 4555 C CA . ASP B 1 234 ? 3.570 -4.746 -70.785 1.00 75.46 265 ASP B CA 1
ATOM 4556 C C . ASP B 1 234 ? 2.358 -4.066 -70.162 1.00 71.29 265 ASP B C 1
ATOM 4557 O O . ASP B 1 234 ? 1.771 -4.571 -69.204 1.00 72.79 265 ASP B O 1
ATOM 4562 N N . GLY B 1 235 ? 1.989 -2.908 -70.699 1.00 72.86 266 GLY B N 1
ATOM 4563 C CA . GLY B 1 235 ? 0.879 -2.165 -70.143 1.00 70.92 266 GLY B CA 1
ATOM 4564 C C . GLY B 1 235 ? 1.074 -1.591 -68.757 1.00 67.42 266 GLY B C 1
ATOM 4565 O O . GLY B 1 235 ? 0.111 -1.067 -68.195 1.00 67.21 266 GLY B O 1
ATOM 4566 N N . VAL B 1 236 ? 2.267 -1.673 -68.171 1.00 60.77 267 VAL B N 1
ATOM 4567 C CA . VAL B 1 236 ? 2.563 -0.999 -66.908 1.00 63.51 267 VAL B CA 1
ATOM 4568 C C . VAL B 1 236 ? 3.528 0.154 -67.155 1.00 59.80 267 VAL B C 1
ATOM 4569 O O . VAL B 1 236 ? 4.508 0.012 -67.895 1.00 58.53 267 VAL B O 1
ATOM 4573 N N . VAL B 1 237 ? 3.206 1.315 -66.579 1.00 55.69 268 VAL B N 1
ATOM 4574 C CA . VAL B 1 237 ? 4.038 2.505 -66.694 1.00 53.75 268 VAL B CA 1
ATOM 4575 C C . VAL B 1 237 ? 5.241 2.358 -65.774 1.00 57.67 268 VAL B C 1
ATOM 4576 O O . VAL B 1 237 ? 5.119 1.909 -64.628 1.00 59.45 268 VAL B O 1
ATOM 4580 N N . GLU B 1 238 ? 6.414 2.723 -66.283 1.00 56.00 269 GLU B N 1
ATOM 4581 C CA . GLU B 1 238 ? 7.648 2.638 -65.521 1.00 49.41 269 GLU B CA 1
ATOM 4582 C C . GLU B 1 238 ? 8.549 3.791 -65.933 1.00 49.45 269 GLU B C 1
ATOM 4583 O O . GLU B 1 238 ? 8.306 4.473 -66.931 1.00 50.88 269 GLU B O 1
ATOM 4589 N N . LYS B 1 239 ? 9.596 4.010 -65.146 1.00 48.47 270 LYS B N 1
ATOM 4590 C CA . LYS B 1 239 ? 10.492 5.129 -65.401 1.00 53.76 270 LYS B CA 1
ATOM 4591 C C . LYS B 1 239 ? 11.267 4.910 -66.694 1.00 52.96 270 LYS B C 1
ATOM 4592 O O . LYS B 1 239 ? 11.769 3.812 -66.950 1.00 51.22 270 LYS B O 1
ATOM 4598 N N . ASN B 1 240 ? 11.334 5.955 -67.524 1.00 56.20 271 ASN B N 1
ATOM 4599 C CA . ASN B 1 240 ? 12.229 6.021 -68.681 1.00 55.44 271 ASN B CA 1
ATOM 4600 C C . ASN B 1 240 ? 13.449 6.803 -68.196 1.00 60.14 271 ASN B C 1
ATOM 4601 O O . ASN B 1 240 ? 13.438 8.038 -68.158 1.00 53.83 271 ASN B O 1
ATOM 4606 N N . GLU B 1 241 ? 14.501 6.073 -67.810 1.00 65.12 272 GLU B N 1
ATOM 4607 C CA . GLU B 1 241 ? 15.463 6.575 -66.831 1.00 69.26 272 GLU B CA 1
ATOM 4608 C C . GLU B 1 241 ? 16.310 7.767 -67.280 1.00 65.64 272 GLU B C 1
ATOM 4609 O O . GLU B 1 241 ? 16.544 8.669 -66.463 1.00 63.58 272 GLU B O 1
ATOM 4615 N N . PRO B 1 242 ? 16.808 7.823 -68.525 1.00 64.88 273 PRO B N 1
ATOM 4616 C CA . PRO B 1 242 ? 17.568 9.026 -68.919 1.00 55.18 273 PRO B CA 1
ATOM 4617 C C . PRO B 1 242 ? 16.733 10.298 -68.886 1.00 53.00 273 PRO B C 1
ATOM 4618 O O . PRO B 1 242 ? 17.194 11.325 -68.370 1.00 49.67 273 PRO B O 1
ATOM 4622 N N . ALA B 1 243 ? 15.504 10.258 -69.405 1.00 45.90 274 ALA B N 1
ATOM 4623 C CA . ALA B 1 243 ? 14.654 11.443 -69.364 1.00 41.92 274 ALA B CA 1
ATOM 4624 C C . ALA B 1 243 ? 14.159 11.732 -67.951 1.00 47.17 274 ALA B C 1
ATOM 4625 O O . ALA B 1 243 ? 13.906 12.893 -67.610 1.00 43.91 274 ALA B O 1
ATOM 4627 N N . PHE B 1 244 ? 14.014 10.696 -67.122 1.00 44.88 275 PHE B N 1
ATOM 4628 C CA . PHE B 1 244 ? 13.580 10.896 -65.744 1.00 41.84 275 PHE B CA 1
ATOM 4629 C C . PHE B 1 244 ? 14.607 11.698 -64.958 1.00 43.01 275 PHE B C 1
ATOM 4630 O O . PHE B 1 244 ? 14.259 12.634 -64.230 1.00 39.66 275 PHE B O 1
ATOM 4638 N N . ALA B 1 245 ? 15.883 11.337 -65.084 1.00 44.60 276 ALA B N 1
ATOM 4639 C CA . ALA B 1 245 ? 16.920 12.080 -64.375 1.00 44.94 276 ALA B CA 1
ATOM 4640 C C . ALA B 1 245 ? 16.992 13.524 -64.852 1.00 38.08 276 ALA B C 1
ATOM 4641 O O . ALA B 1 245 ? 17.277 14.426 -64.054 1.00 37.73 276 ALA B O 1
ATOM 4643 N N . LYS B 1 246 ? 16.710 13.762 -66.137 1.00 39.41 277 LYS B N 1
ATOM 4644 C CA . LYS B 1 246 ? 16.620 15.127 -66.647 1.00 38.31 277 LYS B CA 1
ATOM 4645 C C . LYS B 1 246 ? 15.527 15.906 -65.921 1.00 35.62 277 LYS B C 1
ATOM 4646 O O . LYS B 1 246 ? 15.725 17.061 -65.529 1.00 34.83 277 LYS B O 1
ATOM 4652 N N . TRP B 1 247 ? 14.356 15.288 -65.749 1.00 37.91 278 TRP B N 1
ATOM 4653 C CA . TRP B 1 247 ? 13.282 15.918 -64.987 1.00 35.58 278 TRP B CA 1
ATOM 4654 C C . TRP B 1 247 ? 13.715 16.224 -63.559 1.00 35.37 278 TRP B C 1
ATOM 4655 O O . TRP B 1 247 ? 13.506 17.335 -63.064 1.00 33.80 278 TRP B O 1
ATOM 4666 N N . ARG B 1 248 ? 14.326 15.250 -62.881 1.00 33.05 279 ARG B N 1
ATOM 4667 C CA . ARG B 1 248 ? 14.766 15.477 -61.509 1.00 36.86 279 ARG B CA 1
ATOM 4668 C C . ARG B 1 248 ? 15.757 16.631 -61.433 1.00 32.54 279 ARG B C 1
ATOM 4669 O O . ARG B 1 248 ? 15.729 17.418 -60.481 1.00 29.62 279 ARG B O 1
ATOM 4677 N N . SER B 1 249 ? 16.636 16.760 -62.436 1.00 37.55 280 SER B N 1
ATOM 4678 C CA . SER B 1 249 ? 17.645 17.814 -62.402 1.00 33.09 280 SER B CA 1
ATOM 4679 C C . SER B 1 249 ? 17.054 19.209 -62.590 1.00 33.93 280 SER B C 1
ATOM 4680 O O . SER B 1 249 ? 17.743 20.199 -62.315 1.00 38.41 280 SER B O 1
ATOM 4683 N N . LYS B 1 250 ? 15.814 19.315 -63.066 1.00 33.33 281 LYS B N 1
ATOM 4684 C CA . LYS B 1 250 ? 15.169 20.609 -63.295 1.00 34.14 281 LYS B CA 1
ATOM 4685 C C . LYS B 1 250 ? 14.237 21.001 -62.163 1.00 33.89 281 LYS B C 1
ATOM 4686 O O . LYS B 1 250 ? 13.573 22.043 -62.254 1.00 29.71 281 LYS B O 1
ATOM 4692 N N . MET B 1 251 ? 14.188 20.210 -61.095 1.00 32.11 282 MET B N 1
ATOM 4693 C CA . MET B 1 251 ? 13.091 20.256 -60.149 1.00 32.65 282 MET B CA 1
ATOM 4694 C C . MET B 1 251 ? 13.635 20.802 -58.840 1.00 30.25 282 MET B C 1
ATOM 4695 O O . MET B 1 251 ? 14.549 20.188 -58.267 1.00 30.18 282 MET B O 1
ATOM 4700 N N . PRO B 1 252 ? 13.153 21.967 -58.378 1.00 27.98 283 PRO B N 1
ATOM 4701 C CA . PRO B 1 252 ? 13.868 22.702 -57.313 1.00 30.62 283 PRO B CA 1
ATOM 4702 C C . PRO B 1 252 ? 14.026 21.942 -56.009 1.00 29.95 283 PRO B C 1
ATOM 4703 O O . PRO B 1 252 ? 14.975 22.231 -55.269 1.00 28.59 283 PRO B O 1
ATOM 4707 N N . LEU B 1 253 ? 13.117 21.015 -55.675 1.00 25.42 284 LEU B N 1
ATOM 4708 C CA . LEU B 1 253 ? 13.260 20.288 -54.416 1.00 26.33 284 LEU B CA 1
ATOM 4709 C C . LEU B 1 253 ? 14.576 19.521 -54.346 1.00 28.99 284 LEU B C 1
ATOM 4710 O O . LEU B 1 253 ? 15.147 19.366 -53.257 1.00 30.00 284 LEU B O 1
ATOM 4715 N N . TYR B 1 254 ? 15.081 19.046 -55.481 1.00 29.43 285 TYR B N 1
ATOM 4716 C CA . TYR B 1 254 ? 16.295 18.232 -55.504 1.00 28.49 285 TYR B CA 1
ATOM 4717 C C . TYR B 1 254 ? 17.533 19.057 -55.831 1.00 30.59 285 TYR B C 1
ATOM 4718 O O . TYR B 1 254 ? 18.633 18.503 -55.933 1.00 36.64 285 TYR B O 1
ATOM 4727 N N . MET B 1 255 ? 17.368 20.365 -55.977 1.00 31.57 286 MET B N 1
ATOM 4728 C CA . MET B 1 255 ? 18.391 21.322 -56.364 1.00 36.24 286 MET B CA 1
ATOM 4729 C C . MET B 1 255 ? 18.998 22.053 -55.170 1.00 36.29 286 MET B C 1
ATOM 4730 O O . MET B 1 255 ? 20.011 22.744 -55.328 1.00 33.69 286 MET B O 1
ATOM 4735 N N . ILE B 1 256 ? 18.403 21.915 -53.984 1.00 31.16 287 ILE B N 1
ATOM 4736 C CA . ILE B 1 256 ? 18.766 22.767 -52.853 1.00 30.75 287 ILE B CA 1
ATOM 4737 C C . ILE B 1 256 ? 20.182 22.458 -52.383 1.00 32.06 287 ILE B C 1
ATOM 4738 O O . ILE B 1 256 ? 20.988 23.366 -52.144 1.00 32.80 287 ILE B O 1
ATOM 4743 N N . GLY B 1 257 ? 20.516 21.179 -52.267 1.00 35.76 288 GLY B N 1
ATOM 4744 C CA . GLY B 1 257 ? 21.882 20.831 -51.906 1.00 39.25 288 GLY B CA 1
ATOM 4745 C C . GLY B 1 257 ? 22.893 21.492 -52.819 1.00 35.91 288 GLY B C 1
ATOM 4746 O O . GLY B 1 257 ? 23.871 22.084 -52.357 1.00 39.77 288 GLY B O 1
ATOM 4747 N N . GLU B 1 258 ? 22.622 21.471 -54.123 1.00 38.77 289 GLU B N 1
ATOM 4748 C CA . GLU B 1 258 ? 23.574 21.971 -55.107 1.00 39.97 289 GLU B CA 1
ATOM 4749 C C . GLU B 1 258 ? 23.659 23.492 -55.091 1.00 38.36 289 GLU B C 1
ATOM 4750 O O . GLU B 1 258 ? 24.742 24.057 -55.281 1.00 36.69 289 GLU B O 1
ATOM 4756 N N . LYS B 1 259 ? 22.534 24.172 -54.844 1.00 37.34 290 LYS B N 1
ATOM 4757 C CA . LYS B 1 259 ? 22.429 25.621 -54.997 1.00 37.70 290 LYS B CA 1
ATOM 4758 C C . LYS B 1 259 ? 22.415 26.369 -53.663 1.00 35.49 290 LYS B C 1
ATOM 4759 O O . LYS B 1 259 ? 22.106 27.565 -53.640 1.00 33.34 290 LYS B O 1
ATOM 4765 N N . LYS B 1 260 ? 22.754 25.697 -52.561 1.00 33.33 291 LYS B N 1
ATOM 4766 C CA . LYS B 1 260 ? 22.616 26.287 -51.229 1.00 30.16 291 LYS B CA 1
ATOM 4767 C C . LYS B 1 260 ? 23.314 27.637 -51.114 1.00 30.26 291 LYS B C 1
ATOM 4768 O O . LYS B 1 260 ? 22.772 28.574 -50.521 1.00 29.71 291 LYS B O 1
ATOM 4774 N N . ALA B 1 261 ? 24.529 27.754 -51.646 1.00 29.33 292 ALA B N 1
ATOM 4775 C CA . ALA B 1 261 ? 25.256 29.007 -51.482 1.00 36.51 292 ALA B CA 1
ATOM 4776 C C . ALA B 1 261 ? 24.584 30.137 -52.248 1.00 31.54 292 ALA B C 1
ATOM 4777 O O . ALA B 1 261 ? 24.513 31.272 -51.759 1.00 35.81 292 ALA B O 1
ATOM 4779 N N . ASP B 1 262 ? 24.090 29.853 -53.453 1.00 32.27 293 ASP B N 1
ATOM 4780 C CA . ASP B 1 262 ? 23.377 30.881 -54.197 1.00 34.45 293 ASP B CA 1
ATOM 4781 C C . ASP B 1 262 ? 22.048 31.214 -53.520 1.00 30.61 293 ASP B C 1
ATOM 4782 O O . ASP B 1 262 ? 21.654 32.385 -53.453 1.00 30.82 293 ASP B O 1
ATOM 4787 N N . ILE B 1 263 ? 21.361 30.205 -52.973 1.00 29.05 294 ILE B N 1
ATOM 4788 C CA . ILE B 1 263 ? 20.083 30.458 -52.310 1.00 28.41 294 ILE B CA 1
ATOM 4789 C C . ILE B 1 263 ? 20.283 31.333 -51.082 1.00 26.78 294 ILE B C 1
ATOM 4790 O O . ILE B 1 263 ? 19.445 32.189 -50.776 1.00 25.79 294 ILE B O 1
ATOM 4795 N N . LEU B 1 264 ? 21.409 31.164 -50.379 1.00 28.93 295 LEU B N 1
ATOM 4796 C CA . LEU B 1 264 ? 21.703 32.005 -49.221 1.00 29.42 295 LEU B CA 1
ATOM 4797 C C . LEU B 1 264 ? 21.967 33.461 -49.608 1.00 32.41 295 LEU B C 1
ATOM 4798 O O . LEU B 1 264 ? 22.000 34.323 -48.727 1.00 35.93 295 LEU B O 1
ATOM 4803 N N . LYS B 1 265 ? 22.163 33.762 -50.893 1.00 30.38 296 LYS B N 1
ATOM 4804 C CA . LYS B 1 265 ? 22.309 35.155 -51.300 1.00 27.58 296 LYS B CA 1
ATOM 4805 C C . LYS B 1 265 ? 20.976 35.872 -51.468 1.00 26.37 296 LYS B C 1
ATOM 4806 O O . LYS B 1 265 ? 20.960 37.102 -51.575 1.00 31.37 296 LYS B O 1
ATOM 4812 N N . LEU B 1 266 ? 19.862 35.154 -51.462 1.00 23.98 297 LEU B N 1
ATOM 4813 C CA . LEU B 1 266 ? 18.571 35.806 -51.585 1.00 28.17 297 LEU B CA 1
ATOM 4814 C C . LEU B 1 266 ? 18.218 36.511 -50.274 1.00 34.42 297 LEU B C 1
ATOM 4815 O O . LEU B 1 266 ? 18.466 35.989 -49.184 1.00 34.86 297 LEU B O 1
ATOM 4820 N N . ARG B 1 267 ? 17.695 37.737 -50.387 1.00 28.60 298 ARG B N 1
ATOM 4821 C CA . ARG B 1 267 ? 17.249 38.494 -49.217 1.00 28.88 298 ARG B CA 1
ATOM 4822 C C . ARG B 1 267 ? 15.969 37.920 -48.625 1.00 28.07 298 ARG B C 1
ATOM 4823 O O . ARG B 1 267 ? 15.768 37.980 -47.407 1.00 31.51 298 ARG B O 1
ATOM 4831 N N . GLY B 1 268 ? 15.087 37.392 -49.465 1.00 26.23 299 GLY B N 1
ATOM 4832 C CA . GLY B 1 268 ? 13.801 36.877 -49.025 1.00 23.20 299 GLY B CA 1
ATOM 4833 C C . GLY B 1 268 ? 13.319 35.698 -49.862 1.00 18.47 299 GLY B C 1
ATOM 4834 O O . GLY B 1 268 ? 13.433 35.704 -51.099 1.00 20.09 299 GLY B O 1
ATOM 4835 N N . ILE B 1 269 ? 12.787 34.677 -49.192 1.00 23.18 300 ILE B N 1
ATOM 4836 C CA . ILE B 1 269 ? 12.202 33.493 -49.821 1.00 19.79 300 ILE B CA 1
ATOM 4837 C C . ILE B 1 269 ? 10.883 33.186 -49.125 1.00 20.54 300 ILE B C 1
ATOM 4838 O O . ILE B 1 269 ? 10.870 32.920 -47.911 1.00 19.64 300 ILE B O 1
ATOM 4843 N N . ALA B 1 270 ? 9.779 33.193 -49.879 1.00 16.80 301 ALA B N 1
ATOM 4844 C CA . ALA B 1 270 ? 8.482 32.779 -49.340 1.00 19.31 301 ALA B CA 1
ATOM 4845 C C . ALA B 1 270 ? 7.811 31.735 -50.232 1.00 19.88 301 ALA B C 1
ATOM 4846 O O . ALA B 1 270 ? 7.888 31.812 -51.467 1.00 19.87 301 ALA B O 1
ATOM 4848 N N . ILE B 1 271 ? 7.158 30.749 -49.595 1.00 17.56 302 ILE B N 1
ATOM 4849 C CA . ILE B 1 271 ? 6.388 29.691 -50.270 1.00 19.97 302 ILE B CA 1
ATOM 4850 C C . ILE B 1 271 ? 5.114 29.446 -49.490 1.00 19.56 302 ILE B C 1
ATOM 4851 O O . ILE B 1 271 ? 5.154 29.279 -48.261 1.00 16.81 302 ILE B O 1
ATOM 4856 N N . ASP B 1 272 ? 3.980 29.409 -50.187 1.00 18.16 303 ASP B N 1
ATOM 4857 C CA . ASP B 1 272 ? 2.751 29.060 -49.491 1.00 16.08 303 ASP B CA 1
ATOM 4858 C C . ASP B 1 272 ? 1.923 28.091 -50.323 1.00 17.57 303 ASP B C 1
ATOM 4859 O O . ASP B 1 272 ? 2.222 27.795 -51.494 1.00 20.04 303 ASP B O 1
ATOM 4864 N N . VAL B 1 273 ? 0.875 27.588 -49.672 1.00 18.96 304 VAL B N 1
ATOM 4865 C CA . VAL B 1 273 ? -0.008 26.593 -50.261 1.00 19.68 304 VAL B CA 1
ATOM 4866 C C . VAL B 1 273 ? -1.271 26.570 -49.422 1.00 19.45 304 VAL B C 1
ATOM 4867 O O . VAL B 1 273 ? -1.229 26.812 -48.205 1.00 20.03 304 VAL B O 1
ATOM 4871 N N . GLY B 1 274 ? -2.387 26.247 -50.069 1.00 18.26 305 GLY B N 1
ATOM 4872 C CA . GLY B 1 274 ? -3.676 26.174 -49.407 1.00 18.31 305 GLY B CA 1
ATOM 4873 C C . GLY B 1 274 ? -3.888 24.803 -48.784 1.00 19.35 305 GLY B C 1
ATOM 4874 O O . GLY B 1 274 ? -3.467 23.782 -49.332 1.00 20.47 305 GLY B O 1
ATOM 4875 N N . GLU B 1 275 ? -4.503 24.814 -47.598 1.00 19.70 306 GLU B N 1
ATOM 4876 C CA . GLU B 1 275 ? -4.917 23.582 -46.925 1.00 19.74 306 GLU B CA 1
ATOM 4877 C C . GLU B 1 275 ? -5.717 22.675 -47.865 1.00 21.34 306 GLU B C 1
ATOM 4878 O O . GLU B 1 275 ? -5.576 21.445 -47.826 1.00 21.02 306 GLU B O 1
ATOM 4884 N N . LYS B 1 276 ? -6.528 23.268 -48.746 1.00 22.33 307 LYS B N 1
ATOM 4885 C CA . LYS B 1 276 ? -7.419 22.534 -49.636 1.00 19.75 307 LYS B CA 1
ATOM 4886 C C . LYS B 1 276 ? -6.859 22.425 -51.050 1.00 20.85 307 LYS B C 1
ATOM 4887 O O . LYS B 1 276 ? -7.621 22.173 -51.986 1.00 22.19 307 LYS B O 1
ATOM 4893 N N . GLU B 1 277 ? -5.544 22.591 -51.214 1.00 20.57 308 GLU B N 1
ATOM 4894 C CA . GLU B 1 277 ? -4.887 22.399 -52.511 1.00 18.64 308 GLU B CA 1
ATOM 4895 C C . GLU B 1 277 ? -5.262 21.061 -53.131 1.00 21.38 308 GLU B C 1
ATOM 4896 O O . GLU B 1 277 ? -5.109 20.010 -52.498 1.00 21.12 308 GLU B O 1
ATOM 4902 N N . GLU B 1 278 ? -5.741 21.094 -54.388 1.00 20.73 309 GLU B N 1
ATOM 4903 C CA . GLU B 1 278 ? -6.299 19.880 -54.974 1.00 25.79 309 GLU B CA 1
ATOM 4904 C C . GLU B 1 278 ? -5.271 19.067 -55.746 1.00 24.28 309 GLU B C 1
ATOM 4905 O O . GLU B 1 278 ? -5.529 17.895 -56.038 1.00 27.27 309 GLU B O 1
ATOM 4911 N N . PHE B 1 279 ? -4.137 19.662 -56.121 1.00 23.78 310 PHE B N 1
ATOM 4912 C CA . PHE B 1 279 ? -3.051 18.934 -56.775 1.00 24.63 310 PHE B CA 1
ATOM 4913 C C . PHE B 1 279 ? -2.175 18.321 -55.696 1.00 24.06 310 PHE B C 1
ATOM 4914 O O . PHE B 1 279 ? -1.458 19.040 -54.998 1.00 25.59 310 PHE B O 1
ATOM 4922 N N . SER B 1 280 ? -2.180 16.990 -55.594 1.00 24.89 311 SER B N 1
ATOM 4923 C CA . SER B 1 280 ? -1.483 16.371 -54.470 1.00 26.37 311 SER B CA 1
ATOM 4924 C C . SER B 1 280 ? 0.024 16.617 -54.529 1.00 26.25 311 SER B C 1
ATOM 4925 O O . SER B 1 280 ? 0.662 16.747 -53.480 1.00 23.56 311 SER B O 1
ATOM 4928 N N . HIS B 1 281 ? 0.620 16.688 -55.728 1.00 22.41 312 HIS B N 1
ATOM 4929 C CA . HIS B 1 281 ? 2.060 16.962 -55.762 1.00 24.71 312 HIS B CA 1
ATOM 4930 C C . HIS B 1 281 ? 2.389 18.334 -55.180 1.00 20.76 312 HIS B C 1
ATOM 4931 O O . HIS B 1 281 ? 3.460 18.513 -54.584 1.00 20.70 312 HIS B O 1
ATOM 4938 N N . ILE B 1 282 ? 1.481 19.304 -55.306 1.00 19.47 313 ILE B N 1
ATOM 4939 C CA . ILE B 1 282 ? 1.746 20.633 -54.755 1.00 17.07 313 ILE B CA 1
ATOM 4940 C C . ILE B 1 282 ? 1.643 20.599 -53.237 1.00 19.70 313 ILE B C 1
ATOM 4941 O O . ILE B 1 282 ? 2.508 21.121 -52.528 1.00 20.08 313 ILE B O 1
ATOM 4946 N N . ARG B 1 283 ? 0.574 19.992 -52.715 1.00 19.30 314 ARG B N 1
ATOM 4947 C CA . ARG B 1 283 ? 0.435 19.850 -51.266 1.00 18.59 314 ARG B CA 1
ATOM 4948 C C . ARG B 1 283 ? 1.660 19.175 -50.667 1.00 21.46 314 ARG B C 1
ATOM 4949 O O . ARG B 1 283 ? 2.242 19.660 -49.689 1.00 24.54 314 ARG B O 1
ATOM 4957 N N . ILE B 1 284 ? 2.092 18.071 -51.272 1.00 19.23 315 ILE B N 1
ATOM 4958 C CA . ILE B 1 284 ? 3.178 17.298 -50.685 1.00 26.10 315 ILE B CA 1
ATOM 4959 C C . ILE B 1 284 ? 4.505 18.043 -50.802 1.00 21.26 315 ILE B C 1
ATOM 4960 O O . ILE B 1 284 ? 5.209 18.235 -49.804 1.00 21.24 315 ILE B O 1
ATOM 4965 N N . THR B 1 285 ? 4.879 18.458 -52.018 1.00 21.33 316 THR B N 1
ATOM 4966 C CA . THR B 1 285 ? 6.241 18.954 -52.225 1.00 19.10 316 THR B CA 1
ATOM 4967 C C . THR B 1 285 ? 6.471 20.346 -51.635 1.00 20.01 316 THR B C 1
ATOM 4968 O O . THR B 1 285 ? 7.625 20.700 -51.379 1.00 22.86 316 THR B O 1
ATOM 4972 N N . THR B 1 286 ? 5.422 21.153 -51.430 1.00 23.57 317 THR B N 1
ATOM 4973 C CA . THR B 1 286 ? 5.631 22.455 -50.796 1.00 21.06 317 THR B CA 1
ATOM 4974 C C . THR B 1 286 ? 6.094 22.286 -49.353 1.00 21.34 317 THR B C 1
ATOM 4975 O O . THR B 1 286 ? 7.025 22.966 -48.916 1.00 18.58 317 THR B O 1
ATOM 4979 N N . GLY B 1 287 ? 5.474 21.367 -48.610 1.00 24.90 318 GLY B N 1
ATOM 4980 C CA . GLY B 1 287 ? 5.995 21.020 -47.290 1.00 21.78 318 GLY B CA 1
ATOM 4981 C C . GLY B 1 287 ? 7.384 20.402 -47.343 1.00 20.94 318 GLY B C 1
ATOM 4982 O O . GLY B 1 287 ? 8.230 20.676 -46.480 1.00 21.62 318 GLY B O 1
ATOM 4983 N N . GLN B 1 288 ? 7.629 19.527 -48.319 1.00 22.97 319 GLN B N 1
ATOM 4984 C CA . GLN B 1 288 ? 8.965 18.949 -48.451 1.00 23.85 319 GLN B CA 1
ATOM 4985 C C . GLN B 1 288 ? 9.993 20.026 -48.758 1.00 24.82 319 GLN B C 1
ATOM 4986 O O . GLN B 1 288 ? 11.139 19.945 -48.291 1.00 24.94 319 GLN B O 1
ATOM 4992 N N . PHE B 1 289 ? 9.595 21.051 -49.515 1.00 22.02 320 PHE B N 1
ATOM 4993 C CA . PHE B 1 289 ? 10.538 22.094 -49.899 1.00 23.97 320 PHE B CA 1
ATOM 4994 C C . PHE B 1 289 ? 10.936 22.937 -48.694 1.00 23.54 320 PHE B C 1
ATOM 4995 O O . PHE B 1 289 ? 12.119 23.251 -48.519 1.00 19.95 320 PHE B O 1
ATOM 5003 N N . SER B 1 290 ? 9.969 23.299 -47.834 1.00 19.17 321 SER B N 1
ATOM 5004 C CA . SER B 1 290 ? 10.319 24.049 -46.630 1.00 22.82 321 SER B CA 1
ATOM 5005 C C . SER B 1 290 ? 11.187 23.214 -45.709 1.00 23.66 321 SER B C 1
ATOM 5006 O O . SER B 1 290 ? 12.121 23.733 -45.084 1.00 24.95 321 SER B O 1
ATOM 5009 N N . LYS B 1 291 ? 10.897 21.907 -45.610 1.00 20.31 322 LYS B N 1
ATOM 5010 C CA . LYS B 1 291 ? 11.737 21.035 -44.789 1.00 23.27 322 LYS B CA 1
ATOM 5011 C C . LYS B 1 291 ? 13.146 20.930 -45.356 1.00 26.68 322 LYS B C 1
ATOM 5012 O O . LYS B 1 291 ? 14.127 20.929 -44.605 1.00 26.61 322 LYS B O 1
ATOM 5018 N N . ALA B 1 292 ? 13.274 20.842 -46.681 1.00 25.16 323 ALA B N 1
ATOM 5019 C CA . ALA B 1 292 ? 14.613 20.777 -47.251 1.00 20.02 323 ALA B CA 1
ATOM 5020 C C . ALA B 1 292 ? 15.383 22.073 -47.012 1.00 23.23 323 ALA B C 1
ATOM 5021 O O . ALA B 1 292 ? 16.609 22.045 -46.858 1.00 22.44 323 ALA B O 1
ATOM 5023 N N . LEU B 1 293 ? 14.701 23.221 -47.022 1.00 19.53 324 LEU B N 1
ATOM 5024 C CA . LEU B 1 293 ? 15.397 24.463 -46.710 1.00 19.52 324 LEU B CA 1
ATOM 5025 C C . LEU B 1 293 ? 15.764 24.516 -45.236 1.00 19.89 324 LEU B C 1
ATOM 5026 O O . LEU B 1 293 ? 16.875 24.925 -44.886 1.00 23.33 324 LEU B O 1
ATOM 5031 N N . SER B 1 294 ? 14.845 24.104 -44.365 1.00 25.76 325 SER B N 1
ATOM 5032 C CA . SER B 1 294 ? 15.096 24.246 -42.936 1.00 23.16 325 SER B CA 1
ATOM 5033 C C . SER B 1 294 ? 16.198 23.299 -42.473 1.00 26.77 325 SER B C 1
ATOM 5034 O O . SER B 1 294 ? 17.009 23.666 -41.621 1.00 24.34 325 SER B O 1
ATOM 5037 N N . GLU B 1 295 ? 16.290 22.103 -43.056 1.00 25.45 326 GLU B N 1
ATOM 5038 C CA . GLU B 1 295 ? 17.368 21.202 -42.676 1.00 27.49 326 GLU B CA 1
ATOM 5039 C C . GLU B 1 295 ? 18.730 21.713 -43.149 1.00 29.15 326 GLU B C 1
ATOM 5040 O O . GLU B 1 295 ? 19.757 21.326 -42.576 1.00 27.55 326 GLU B O 1
ATOM 5046 N N . GLN B 1 296 ? 18.761 22.617 -44.134 1.00 29.29 327 GLN B N 1
ATOM 5047 C CA . GLN B 1 296 ? 19.985 23.338 -44.478 1.00 28.57 327 GLN B CA 1
ATOM 5048 C C . GLN B 1 296 ? 20.113 24.677 -43.754 1.00 29.67 327 GLN B C 1
ATOM 5049 O O . GLN B 1 296 ? 21.069 25.418 -44.017 1.00 30.81 327 GLN B O 1
ATOM 5055 N N . ASN B 1 297 ? 19.186 25.001 -42.848 1.00 30.81 328 ASN B N 1
ATOM 5056 C CA . ASN B 1 297 ? 19.228 26.254 -42.086 1.00 25.71 328 ASN B CA 1
ATOM 5057 C C . ASN B 1 297 ? 19.229 27.474 -43.016 1.00 24.77 328 ASN B C 1
ATOM 5058 O O . ASN B 1 297 ? 19.923 28.461 -42.778 1.00 27.53 328 ASN B O 1
ATOM 5063 N N . ILE B 1 298 ? 18.439 27.405 -44.081 1.00 21.26 329 ILE B N 1
ATOM 5064 C CA . ILE B 1 298 ? 18.309 28.500 -45.040 1.00 21.88 329 ILE B CA 1
ATOM 5065 C C . ILE B 1 298 ? 17.126 29.368 -44.618 1.00 20.21 329 ILE B C 1
ATOM 5066 O O . ILE B 1 298 ? 15.992 28.856 -44.553 1.00 21.43 329 ILE B O 1
ATOM 5071 N N . PRO B 1 299 ? 17.327 30.659 -44.366 1.00 20.35 330 PRO B N 1
ATOM 5072 C CA . PRO B 1 299 ? 16.193 31.537 -44.039 1.00 24.85 330 PRO B CA 1
ATOM 5073 C C . PRO B 1 299 ? 15.113 31.508 -45.109 1.00 23.03 330 PRO B C 1
ATOM 5074 O O . PRO B 1 299 ? 15.400 31.553 -46.311 1.00 19.11 330 PRO B O 1
ATOM 5078 N N . HIS B 1 300 ? 13.860 31.474 -44.660 1.00 20.04 331 HIS B N 1
ATOM 5079 C CA . HIS B 1 300 ? 12.719 31.467 -45.565 1.00 21.36 331 HIS B CA 1
ATOM 5080 C C . HIS B 1 300 ? 11.446 31.542 -44.735 1.00 20.42 331 HIS B C 1
ATOM 5081 O O . HIS B 1 300 ? 11.456 31.358 -43.508 1.00 18.05 331 HIS B O 1
ATOM 5088 N N . MET B 1 301 ? 10.346 31.830 -45.424 1.00 17.15 332 MET B N 1
ATOM 5089 C CA . MET B 1 301 ? 9.015 31.844 -44.833 1.00 18.56 332 MET B CA 1
ATOM 5090 C C . MET B 1 301 ? 8.136 30.802 -45.508 1.00 16.56 332 MET B C 1
ATOM 5091 O O . MET B 1 301 ? 8.197 30.616 -46.730 1.00 18.82 332 MET B O 1
ATOM 5096 N N . PHE B 1 302 ? 7.298 30.137 -44.715 1.00 20.15 333 PHE B N 1
ATOM 5097 C CA . PHE B 1 302 ? 6.449 29.064 -45.221 1.00 16.32 333 PHE B CA 1
ATOM 5098 C C . PHE B 1 302 ? 5.084 29.150 -44.546 1.00 17.53 333 PHE B C 1
ATOM 5099 O O . PHE B 1 302 ? 5.004 29.337 -43.332 1.00 18.71 333 PHE B O 1
ATOM 5107 N N . GLU B 1 303 ? 4.015 28.983 -45.321 1.00 16.86 334 GLU B N 1
ATOM 5108 C CA . GLU B 1 303 ? 2.672 28.968 -44.750 1.00 17.28 334 GLU B CA 1
ATOM 5109 C C . GLU B 1 303 ? 1.758 28.013 -45.505 1.00 22.74 334 GLU B C 1
ATOM 5110 O O . GLU B 1 303 ? 1.675 28.065 -46.740 1.00 19.35 334 GLU B O 1
ATOM 5116 N N . ILE B 1 304 ? 1.064 27.165 -44.753 1.00 17.50 335 ILE B N 1
ATOM 5117 C CA . ILE B 1 304 ? -0.154 26.496 -45.213 1.00 18.35 335 ILE B CA 1
ATOM 5118 C C . ILE B 1 304 ? -1.339 27.311 -44.705 1.00 22.76 335 ILE B C 1
ATOM 5119 O O . ILE B 1 304 ? -1.498 27.484 -43.493 1.00 17.35 335 ILE B O 1
ATOM 5124 N N . TYR B 1 305 ? -2.194 27.815 -45.596 1.00 16.99 336 TYR B N 1
ATOM 5125 C CA . TYR B 1 305 ? -3.273 28.693 -45.146 1.00 19.36 336 TYR B CA 1
ATOM 5126 C C . TYR B 1 305 ? -4.636 28.014 -45.208 1.00 20.11 336 TYR B C 1
ATOM 5127 O O . TYR B 1 305 ? -4.978 27.377 -46.209 1.00 21.08 336 TYR B O 1
ATOM 5136 N N . GLN B 1 306 ? -5.402 28.158 -44.119 1.00 20.30 337 GLN B N 1
ATOM 5137 C CA . GLN B 1 306 ? -6.687 27.484 -43.951 1.00 25.03 337 GLN B CA 1
ATOM 5138 C C . GLN B 1 306 ? -7.617 27.730 -45.136 1.00 25.95 337 GLN B C 1
ATOM 5139 O O . GLN B 1 306 ? -7.698 28.844 -45.657 1.00 23.82 337 GLN B O 1
ATOM 5145 N N . GLY B 1 307 ? -8.326 26.677 -45.559 1.00 24.71 338 GLY B N 1
ATOM 5146 C CA . GLY B 1 307 ? -9.440 26.810 -46.476 1.00 21.65 338 GLY B CA 1
ATOM 5147 C C . GLY B 1 307 ? -9.100 27.161 -47.915 1.00 25.95 338 GLY B C 1
ATOM 5148 O O . GLY B 1 307 ? -10.016 27.305 -48.721 1.00 25.78 338 GLY B O 1
ATOM 5149 N N . GLY B 1 308 ? -7.825 27.306 -48.273 1.00 20.24 339 GLY B N 1
ATOM 5150 C CA . GLY B 1 308 ? -7.462 27.728 -49.614 1.00 21.82 339 GLY B CA 1
ATOM 5151 C C . GLY B 1 308 ? -7.371 26.562 -50.579 1.00 20.55 339 GLY B C 1
ATOM 5152 O O . GLY B 1 308 ? -6.711 25.559 -50.294 1.00 19.75 339 GLY B O 1
ATOM 5153 N N . THR B 1 309 ? -8.025 26.698 -51.728 1.00 20.09 340 THR B N 1
ATOM 5154 C CA . THR B 1 309 ? -7.793 25.720 -52.783 1.00 20.10 340 THR B CA 1
ATOM 5155 C C . THR B 1 309 ? -6.568 26.147 -53.599 1.00 21.29 340 THR B C 1
ATOM 5156 O O . THR B 1 309 ? -5.778 27.006 -53.185 1.00 22.31 340 THR B O 1
ATOM 5160 N N . HIS B 1 310 ? -6.405 25.575 -54.792 1.00 21.12 341 HIS B N 1
ATOM 5161 C CA . HIS B 1 310 ? -5.310 26.024 -55.639 1.00 24.05 341 HIS B CA 1
ATOM 5162 C C . HIS B 1 310 ? -5.459 27.497 -56.016 1.00 22.86 341 HIS B C 1
ATOM 5163 O O . HIS B 1 310 ? -4.457 28.209 -56.125 1.00 22.92 341 HIS B O 1
ATOM 5170 N N . ASN B 1 311 ? -6.693 27.975 -56.180 1.00 19.35 342 ASN B N 1
ATOM 5171 C CA . ASN B 1 311 ? -6.971 29.310 -56.721 1.00 21.88 342 ASN B CA 1
ATOM 5172 C C . ASN B 1 311 ? -7.856 30.210 -55.881 1.00 28.79 342 ASN B C 1
ATOM 5173 O O . ASN B 1 311 ? -7.821 31.423 -56.119 1.00 24.83 342 ASN B O 1
ATOM 5178 N N . ASN B 1 312 ? -8.675 29.684 -54.958 1.00 23.65 343 ASN B N 1
ATOM 5179 C CA . ASN B 1 312 ? -9.785 30.495 -54.455 1.00 24.40 343 ASN B CA 1
ATOM 5180 C C . ASN B 1 312 ? -9.363 31.637 -53.535 1.00 24.80 343 ASN B C 1
ATOM 5181 O O . ASN B 1 312 ? -10.187 32.516 -53.278 1.00 28.00 343 ASN B O 1
ATOM 5186 N N . LYS B 1 313 ? -8.122 31.674 -53.038 1.00 24.97 344 LYS B N 1
ATOM 5187 C CA . LYS B 1 313 ? -7.703 32.790 -52.197 1.00 21.48 344 LYS B CA 1
ATOM 5188 C C . LYS B 1 313 ? -6.446 33.491 -52.705 1.00 22.40 344 LYS B C 1
ATOM 5189 O O . LYS B 1 313 ? -5.773 34.178 -51.924 1.00 22.20 344 LYS B O 1
ATOM 5195 N N . VAL B 1 314 ? -6.134 33.376 -54.006 1.00 19.04 345 VAL B N 1
ATOM 5196 C CA . VAL B 1 314 ? -4.908 33.983 -54.514 1.00 25.52 345 VAL B CA 1
ATOM 5197 C C . VAL B 1 314 ? -4.976 35.506 -54.417 1.00 20.87 345 VAL B C 1
ATOM 5198 O O . VAL B 1 314 ? -3.973 36.160 -54.129 1.00 21.16 345 VAL B O 1
ATOM 5202 N N . ARG B 1 315 ? -6.152 36.098 -54.657 1.00 21.35 346 ARG B N 1
ATOM 5203 C CA . ARG B 1 315 ? -6.305 37.533 -54.414 1.00 21.61 346 ARG B CA 1
ATOM 5204 C C . ARG B 1 315 ? -5.964 37.896 -52.968 1.00 24.02 346 ARG B C 1
ATOM 5205 O O . ARG B 1 315 ? -5.208 38.840 -52.707 1.00 23.25 346 ARG B O 1
ATOM 5213 N N . GLN B 1 316 ? -6.508 37.155 -52.010 1.00 22.59 347 GLN B N 1
ATOM 5214 C CA . GLN B 1 316 ? -6.205 37.455 -50.619 1.00 21.14 347 GLN B CA 1
ATOM 5215 C C . GLN B 1 316 ? -4.710 37.316 -50.339 1.00 18.90 347 GLN B C 1
ATOM 5216 O O . GLN B 1 316 ? -4.145 38.105 -49.572 1.00 25.09 347 GLN B O 1
ATOM 5222 N N . ARG B 1 317 ? -4.041 36.334 -50.968 1.00 21.13 348 ARG B N 1
ATOM 5223 C CA . ARG B 1 31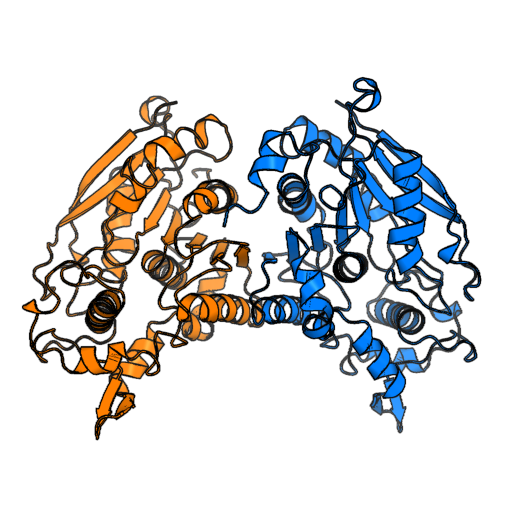7 ? -2.607 36.183 -50.719 1.00 20.97 348 ARG B CA 1
ATOM 5224 C C . ARG B 1 317 ? -1.836 37.387 -51.271 1.00 18.55 348 ARG B C 1
ATOM 5225 O O . ARG B 1 317 ? -0.882 37.866 -50.643 1.00 18.98 348 ARG B O 1
ATOM 5233 N N . LEU B 1 318 ? -2.218 37.874 -52.454 1.00 21.65 349 LEU B N 1
ATOM 5234 C CA . LEU B 1 318 ? -1.581 39.075 -52.985 1.00 19.24 349 LEU B CA 1
ATOM 5235 C C . LEU B 1 318 ? -1.749 40.255 -52.041 1.00 25.97 349 LEU B C 1
ATOM 5236 O O . LEU B 1 318 ? -0.781 40.970 -51.741 1.00 23.75 349 LEU B O 1
ATOM 5241 N N . GLU B 1 319 ? -2.973 40.463 -51.545 1.00 20.37 350 GLU B N 1
ATOM 5242 C CA . GLU B 1 319 ? -3.310 41.667 -50.798 1.00 24.82 350 GLU B CA 1
ATOM 5243 C C . GLU B 1 319 ? -2.862 41.625 -49.341 1.00 23.71 350 GLU B C 1
ATOM 5244 O O . GLU B 1 319 ? -2.778 42.681 -48.704 1.00 23.82 350 GLU B O 1
ATOM 5250 N N . THR B 1 320 ? -2.602 40.443 -48.786 1.00 19.81 351 THR B N 1
ATOM 5251 C CA . THR B 1 320 ? -2.260 40.354 -47.370 1.00 23.65 351 THR B CA 1
ATOM 5252 C C . THR B 1 320 ? -0.904 39.728 -47.116 1.00 24.30 351 THR B C 1
ATOM 5253 O O . THR B 1 320 ? -0.481 39.670 -45.950 1.00 27.12 351 THR B O 1
ATOM 5257 N N . ARG B 1 321 ? -0.227 39.230 -48.152 1.00 20.34 352 ARG B N 1
ATOM 5258 C CA . ARG B 1 321 ? 1.056 38.569 -47.951 1.00 21.71 352 ARG B CA 1
ATOM 5259 C C . ARG B 1 321 ? 2.094 38.969 -48.991 1.00 22.47 352 ARG B C 1
ATOM 5260 O O . ARG B 1 321 ? 3.163 39.470 -48.624 1.00 22.29 352 ARG B O 1
ATOM 5268 N N . LEU B 1 322 ? 1.797 38.758 -50.280 1.00 18.03 353 LEU B N 1
ATOM 5269 C CA . LEU B 1 322 ? 2.857 38.832 -51.289 1.00 18.62 353 LEU B CA 1
ATOM 5270 C C . LEU B 1 322 ? 3.338 40.265 -51.513 1.00 18.44 353 LEU B C 1
ATOM 5271 O O . LEU B 1 322 ? 4.547 40.519 -51.610 1.00 20.16 353 LEU B O 1
ATOM 5276 N N . LEU B 1 323 ? 2.412 41.209 -51.678 1.00 18.95 354 LEU B N 1
ATOM 5277 C CA . LEU B 1 323 ? 2.859 42.563 -51.978 1.00 23.28 354 LEU B CA 1
ATOM 5278 C C . LEU B 1 323 ? 3.552 43.173 -50.766 1.00 22.95 354 LEU B C 1
ATOM 5279 O O . LEU B 1 323 ? 4.547 43.887 -50.919 1.00 23.75 354 LEU B O 1
ATOM 5284 N N . GLN B 1 324 ? 3.061 42.870 -49.555 1.00 19.57 355 GLN B N 1
ATOM 5285 C CA . GLN B 1 324 ? 3.750 43.302 -48.337 1.00 23.06 355 GLN B CA 1
ATOM 5286 C C . GLN B 1 324 ? 5.158 42.722 -48.260 1.00 23.91 355 GLN B C 1
ATOM 5287 O O . GLN B 1 324 ? 6.092 43.389 -47.804 1.00 25.76 355 GLN B O 1
ATOM 5293 N N . PHE B 1 325 ? 5.313 41.463 -48.668 1.00 21.21 356 PHE B N 1
ATOM 5294 C CA . PHE B 1 325 ? 6.610 40.797 -48.608 1.00 18.42 356 PHE B CA 1
ATOM 5295 C C . PHE B 1 325 ? 7.656 41.558 -49.418 1.00 21.62 356 PHE B C 1
ATOM 5296 O O . PHE B 1 325 ? 8.768 41.799 -48.935 1.00 23.74 356 PHE B O 1
ATOM 5304 N N . PHE B 1 326 ? 7.306 41.992 -50.641 1.00 18.87 357 PHE B N 1
ATOM 5305 C CA . PHE B 1 326 ? 8.302 42.695 -51.448 1.00 19.39 357 PHE B CA 1
ATOM 5306 C C . PHE B 1 326 ? 8.526 44.109 -50.939 1.00 20.21 357 PHE B C 1
ATOM 5307 O O . PHE B 1 326 ? 9.645 44.628 -51.019 1.00 22.22 357 PHE B O 1
ATOM 5315 N N . SER B 1 327 ? 7.479 44.747 -50.416 1.00 20.25 358 SER B N 1
ATOM 5316 C CA . SER B 1 327 ? 7.648 46.083 -49.853 1.00 24.18 358 SER B CA 1
ATOM 5317 C C . SER B 1 327 ? 8.615 46.065 -48.670 1.00 22.74 358 SER B C 1
ATOM 5318 O O . SER B 1 327 ? 9.344 47.039 -48.456 1.00 25.12 358 SER B O 1
ATOM 5321 N N . GLU B 1 328 ? 8.657 44.960 -47.914 1.00 21.43 359 GLU B N 1
ATOM 5322 C CA . GLU B 1 328 ? 9.608 44.804 -46.817 1.00 23.39 359 GLU B CA 1
ATOM 5323 C C . GLU B 1 328 ? 10.989 44.374 -47.304 1.00 28.52 359 GLU B C 1
ATOM 5324 O O . GLU B 1 328 ? 12.002 44.816 -46.754 1.00 28.18 359 GLU B O 1
ATOM 5330 N N . LYS B 1 329 ? 11.057 43.501 -48.315 1.00 20.36 360 LYS B N 1
ATOM 5331 C CA . LYS B 1 329 ? 12.335 42.861 -48.640 1.00 20.46 360 LYS B CA 1
ATOM 5332 C C . LYS B 1 329 ? 13.144 43.625 -49.678 1.00 27.56 360 LYS B C 1
ATOM 5333 O O . LYS B 1 329 ? 14.379 43.577 -49.642 1.00 27.05 360 LYS B O 1
ATOM 5339 N N . LEU B 1 330 ? 12.493 44.345 -50.589 1.00 26.28 361 LEU B N 1
ATOM 5340 C CA . LEU B 1 330 ? 13.222 45.062 -51.625 1.00 22.55 361 LEU B CA 1
ATOM 5341 C C . LEU B 1 330 ? 13.743 46.399 -51.085 1.00 29.61 361 LEU B C 1
ATOM 5342 O O . LEU B 1 330 ? 13.162 46.993 -50.175 1.00 29.01 361 LEU B O 1
ATOM 5347 N N . ASP B 1 331 ? 14.867 46.854 -51.638 1.00 23.76 362 ASP B N 1
ATOM 5348 C CA . ASP B 1 331 ? 15.457 48.145 -51.304 1.00 27.34 362 ASP B CA 1
ATOM 5349 C C . ASP B 1 331 ? 14.836 49.236 -52.177 1.00 28.72 362 ASP B C 1
ATOM 5350 O O . ASP B 1 331 ? 15.006 49.232 -53.400 1.00 28.40 362 ASP B O 1
ATOM 5355 N N . PHE B 1 332 ? 14.137 50.182 -51.546 1.00 29.10 363 PHE B N 1
ATOM 5356 C CA . PHE B 1 332 ? 13.464 51.260 -52.264 1.00 35.36 363 PHE B CA 1
ATOM 5357 C C . PHE B 1 332 ? 14.317 52.512 -52.432 1.00 38.84 363 PHE B C 1
ATOM 5358 O O . PHE B 1 332 ? 13.839 53.487 -53.027 1.00 37.24 363 PHE B O 1
ATOM 5366 N N . THR B 1 333 ? 15.560 52.510 -51.953 1.00 37.44 364 THR B N 1
ATOM 5367 C CA . THR B 1 333 ? 16.466 53.633 -52.163 1.00 46.90 364 THR B CA 1
ATOM 5368 C C . THR B 1 333 ? 17.291 53.443 -53.436 1.00 48.30 364 THR B C 1
ATOM 5369 O O . THR B 1 333 ? 17.633 52.321 -53.820 1.00 46.02 364 THR B O 1
ATOM 5373 N N . ASN B 1 334 ? 17.611 54.561 -54.092 1.00 60.91 365 ASN B N 1
ATOM 5374 C CA . ASN B 1 334 ? 18.400 54.560 -55.323 1.00 60.97 365 ASN B CA 1
ATOM 5375 C C . ASN B 1 334 ? 19.743 55.223 -55.062 1.00 71.97 365 ASN B C 1
ATOM 5376 O O . ASN B 1 334 ? 19.767 56.385 -54.628 1.00 76.43 365 ASN B O 1
ATOM 5381 N N . PRO B 1 335 ? 20.879 54.534 -55.293 1.00 76.37 366 PRO B N 1
ATOM 5382 C CA . PRO B 1 335 ? 22.240 55.042 -55.056 1.00 81.09 366 PRO B CA 1
ATOM 5383 C C . PRO B 1 335 ? 22.495 56.457 -55.585 1.00 82.68 366 PRO B C 1
ATOM 5384 O O . PRO B 1 335 ? 22.352 56.703 -56.784 1.00 82.07 366 PRO B O 1
#

Organism: NCBI:txid77133

Solvent-accessible surface area: 26888 Å² total; per-residue (Å²): 175,71,6,100,46,46,102,47,127,1,83,0,81,18,0,175,59,21,71,17,71,14,78,58,94,14,47,0,0,0,1,2,0,17,29,24,104,99,26,103,100,86,111,0,2,0,0,0,0,0,0,9,20,54,15,46,5,112,47,0,12,30,100,170,26,28,38,2,113,48,13,0,26,99,7,29,149,59,62,109,7,91,27,0,0,3,0,4,0,28,0,98,0,44,5,20,0,0,4,2,6,45,8,64,0,0,5,58,0,28,17,0,0,46,103,16,0,6,110,48,0,30,86,78,34,47,1,9,87,70,18,54,0,17,0,0,0,0,14,6,0,0,0,3,0,0,2,11,0,0,3,53,25,12,119,22,0,4,0,0,9,0,1,0,0,16,0,0,0,17,56,7,14,10,27,44,144,19,88,3,0,45,103,1,38,130,23,154,29,80,144,89,15,70,80,199,20,90,59,111,73,72,51,17,28,3,7,0,0,1,0,0,0,1,5,0,34,29,97,124,124,74,59,6,52,2,22,34,0,11,70,73,36,162,36,96,29,79,124,39,70,88,2,24,58,89,0,100,80,57,0,0,23,75,13,8,64,138,37,70,68,51,3,85,121,16,102,3,8,5,2,1,3,0,41,125,10,108,21,28,2,0,94,53,0,1,6,49,2,4,50,22,0,17,124,70,41,1,26,4,46,4,13,7,15,113,21,0,32,15,95,88,61,10,101,88,8,0,55,48,40,0,0,58,15,0,17,91,44,7,44,33,104,96,52,99,73,70,44,113,128,149,91,55,100,149,145,154,74,6,100,51,50,102,44,131,1,76,0,85,15,0,172,60,22,76,20,73,18,80,58,88,16,50,1,1,0,1,2,0,21,24,25,101,92,32,98,94,92,85,0,2,1,0,0,0,0,0,12,20,24,15,46,5,112,46,1,10,22,105,172,35,22,39,3,116,50,10,0,27,97,8,29,118,50,61,155,8,88,24,0,0,4,0,3,0,28,0,78,1,51,5,7,0,0,4,3,7,43,9,62,0,0,5,58,0,28,19,0,0,42,106,20,0,6,109,46,0,28,86,80,33,44,1,1,89,76,17,57,0,20,0,0,0,0,15,10,0,0,0,3,0,0,2,12,1,0,5,54,23,15,118,24,0,4,0,1,10,0,1,0,0,18,0,0,0,18,56,8,18,10,31,45,138,17,83,2,0,45,98,0,35,136,23,78,42,73,137,98,15,64,78,140,31,197,47,107,63,45,52,18,24,3,7,0,0,1,0,0,0,1,4,1,30,36,117,90,102,84,37,4,60,4,34,13,0,10,47,70,144,147,45,90,27,63,102,27,102,101,4,16,58,106,0,107,77,61,0,0,21,72,18,5,60,147,31,69,71,50,4,73,140,16,97,4,9,5,2,2,3,1,45,128,10,108,29,26,2,0,100,56,0,0,6,48,3,4,56,16,2,14,114,58,43,0,26,4,48,4,15,7,13,119,12,0,38,12,92,89,58,6,107,95,11,0,60,52,44,0,0,59,14,0,16,90,42,8,32,43,97,82,131

Secondary structure (DSSP, 8-state):
---EEEEEEEE-GGGTT-SS---SEEEEEEEE-GGGTT-TT--B-EEEEE--TT--THHHHSTTTT-HHHHHHHHHHTTSS---EEEEE----TTS--TT-EETTTEEHHHIIIIIIHHHHHHHS-B--SGGGEEEEEETHHHHHHHHHHHH-TTT--EEEEES-S-SSS-GGGSTTSTHHHHHHT---GGGG-SPP-SHHHHHHHHHHHHHHHHSB-TT-TTTTB--SEEEETTEEEE-HHHHHHHHHT-GGGSTTTTHHHHTT-SEEEEEEETT-S-HHHHHHHHHHHHHHHHTT--EEEEEETT--SSTTHHHHIIIIIHHHHHHHS--SPPPHHHHHHTS---/---EEEEEEEE-GGGTT-TT---SEEEEEEEE-TTTTTSTT--B-EEEEE--TT--THHHH-TTTT-HHHHHHHHHHTTSS---EEEEE----TTS--TT-EETTTEEHHHIIIIIIHHHHHHHS-B--SGGGEEEEEETHHHHHHHHHHHH-TTT--EEEEES-S-SSS-GGGSTTSTHHHHHHT---GGGSSSPP-SHHHHHHHHHHHHHHHHSB-SSSTTTSB--SEEEETTEEEE-HHHHHHHHHT-GGGTHHHHHHHHTT-SEEEEEEETT-S-HHHHHHHHHHHHHHHHTT--EEEEEETT--SSTTHHHHIIIIIHHHHHHHS-----